Protein AF-0000000078822167 (afdb_homodimer)

Radius of gyration: 25.87 Å; Cα contacts (8 Å, |Δi|>4): 691; chains: 2; bounding box: 48×80×50 Å

Nearest PDB structures (foldseek):
  6vpu-assembly8_H  TM=9.269E-01  e=1.803E-19  Vibrio vulnificus CMCP6
  1sur-assembly1_A-2  TM=9.049E-01  e=1.658E-18  Escherichia coli
  6vpu-assembly3_C  TM=9.188E-01  e=1.724E-17  Vibrio vulnificus CMCP6
  6vpu-assembly12_D  TM=8.812E-01  e=6.841E-18  Vibrio vulnificus CMCP6
  2o8v-assembly1_A  TM=8.564E-01  e=9.309E-18  Escherichia coli

Structure (mmCIF, N/CA/C/O backbone):
data_AF-0000000078822167-model_v1
#
loop_
_entity.id
_entity.type
_entity.pdbx_description
1 polymer 'Phosphoadenylylsulfate reductase (Thioredoxin)'
#
loop_
_atom_site.group_PDB
_atom_site.id
_atom_site.type_symbol
_atom_site.label_atom_id
_atom_site.label_alt_id
_atom_site.label_comp_id
_atom_site.label_asym_id
_atom_site.label_entity_id
_atom_site.label_seq_id
_atom_site.pdbx_PDB_ins_code
_atom_site.Cartn_x
_atom_site.Cartn_y
_atom_site.Cartn_z
_atom_site.occupancy
_atom_site.B_iso_or_equiv
_atom_site.auth_seq_id
_atom_site.auth_comp_id
_atom_site.auth_asym_id
_atom_site.auth_atom_id
_atom_site.pdbx_PDB_model_num
ATOM 1 N N . MET A 1 1 ? -23.594 -19.75 -22.312 1 54.03 1 MET A N 1
ATOM 2 C CA . MET A 1 1 ? -23.391 -21.172 -22.609 1 54.03 1 MET A CA 1
ATOM 3 C C . MET A 1 1 ? -23.047 -21.953 -21.359 1 54.03 1 MET A C 1
ATOM 5 O O . MET A 1 1 ? -22.281 -21.484 -20.516 1 54.03 1 MET A O 1
ATOM 9 N N . GLN A 1 2 ? -23.891 -22.922 -20.938 1 78.25 2 GLN A N 1
ATOM 10 C CA . GLN A 1 2 ? -23.688 -23.734 -19.75 1 78.25 2 GLN A CA 1
ATOM 11 C C . GLN A 1 2 ? -22.469 -24.641 -19.891 1 78.25 2 GLN A C 1
ATOM 13 O O . GLN A 1 2 ? -22.359 -25.406 -20.844 1 78.25 2 GLN A O 1
ATOM 18 N N . LEU A 1 3 ? -21.359 -24.375 -19.203 1 87.75 3 LEU A N 1
ATOM 19 C CA . LEU A 1 3 ? -20.141 -25.172 -19.234 1 87.75 3 LEU A CA 1
ATOM 20 C C . LEU A 1 3 ? -20.375 -26.547 -18.594 1 87.75 3 LEU A C 1
ATOM 22 O O . LEU A 1 3 ? -20.969 -26.641 -17.516 1 87.75 3 LEU A O 1
ATOM 26 N N . ASP A 1 4 ? -20.125 -27.594 -19.328 1 94.5 4 ASP A N 1
ATOM 27 C CA . ASP A 1 4 ? -20.156 -28.953 -18.781 1 94.5 4 ASP A CA 1
ATOM 28 C C . ASP A 1 4 ? -18.875 -29.25 -18 1 94.5 4 ASP A C 1
ATOM 30 O O . ASP A 1 4 ? -17.938 -29.828 -18.547 1 94.5 4 ASP A O 1
ATOM 34 N N . LEU A 1 5 ? -18.875 -28.984 -16.781 1 94.75 5 LEU A N 1
ATOM 35 C CA . LEU A 1 5 ? -17.688 -29.062 -15.953 1 94.75 5 LEU A CA 1
ATOM 36 C C . LEU A 1 5 ? -17.234 -30.516 -15.781 1 94.75 5 LEU A C 1
ATOM 38 O O . LEU A 1 5 ? -16.031 -30.797 -15.711 1 94.75 5 LEU A O 1
ATOM 42 N N . ALA A 1 6 ? -18.234 -31.375 -15.641 1 94.38 6 ALA A N 1
ATOM 43 C CA . ALA A 1 6 ? -17.891 -32.781 -15.508 1 94.38 6 ALA A CA 1
ATOM 44 C C . ALA A 1 6 ? -17.062 -33.281 -16.688 1 94.38 6 ALA A C 1
ATOM 46 O O . ALA A 1 6 ? -16.062 -33.969 -16.516 1 94.38 6 ALA A O 1
ATOM 47 N N . ASN A 1 7 ? -17.453 -32.906 -17.797 1 95.69 7 ASN A N 1
ATOM 48 C CA . ASN A 1 7 ? -16.75 -33.312 -19 1 95.69 7 ASN A CA 1
ATOM 49 C C . ASN A 1 7 ? -15.383 -32.656 -19.094 1 95.69 7 ASN A C 1
ATOM 51 O O . ASN A 1 7 ? -14.398 -33.281 -19.5 1 95.69 7 ASN A O 1
ATOM 55 N N . ILE A 1 8 ? -15.32 -31.406 -18.812 1 96.44 8 ILE A N 1
ATOM 56 C CA . ILE A 1 8 ? -14.078 -30.641 -18.859 1 96.44 8 ILE A CA 1
ATOM 57 C C . ILE A 1 8 ? -13.062 -31.25 -17.906 1 96.44 8 ILE A C 1
ATOM 59 O O . ILE A 1 8 ? -11.914 -31.5 -18.297 1 96.44 8 ILE A O 1
ATOM 63 N N . ASN A 1 9 ? -13.484 -31.531 -16.688 1 97.06 9 ASN A N 1
ATOM 64 C CA . ASN A 1 9 ? -12.594 -32.125 -15.695 1 97.06 9 ASN A CA 1
ATOM 65 C C . ASN A 1 9 ? -12.18 -33.531 -16.062 1 97.06 9 ASN A C 1
ATOM 67 O O . ASN A 1 9 ? -11.039 -33.938 -15.812 1 97.06 9 ASN A O 1
ATOM 71 N N . ALA A 1 10 ? -13.078 -34.281 -16.656 1 95.62 10 ALA A N 1
ATOM 72 C CA . ALA A 1 10 ? -12.758 -35.656 -17.078 1 95.62 10 ALA A CA 1
ATOM 73 C C . ALA A 1 10 ? -11.758 -35.656 -18.234 1 95.62 10 ALA A C 1
ATOM 75 O O . ALA A 1 10 ? -10.828 -36.469 -18.266 1 95.62 10 ALA A O 1
ATOM 76 N N . GLU A 1 11 ? -11.945 -34.75 -19.109 1 94.69 11 GLU A N 1
ATOM 77 C CA . GLU A 1 11 ? -11.141 -34.75 -20.328 1 94.69 11 GLU A CA 1
ATOM 78 C C . GLU A 1 11 ? -9.773 -34.094 -20.078 1 94.69 11 GLU A C 1
ATOM 80 O O . GLU A 1 11 ? -8.758 -34.625 -20.547 1 94.69 11 GLU A O 1
ATOM 85 N N . TRP A 1 12 ? -9.742 -32.969 -19.359 1 94.88 12 TRP A N 1
ATOM 86 C CA . TRP A 1 12 ? -8.508 -32.188 -19.328 1 94.88 12 TRP A CA 1
ATOM 87 C C . TRP A 1 12 ? -8.023 -32 -17.891 1 94.88 12 TRP A C 1
ATOM 89 O O . TRP A 1 12 ? -7.035 -31.297 -17.656 1 94.88 12 TRP A O 1
ATOM 99 N N . GLY A 1 13 ? -8.648 -32.562 -16.938 1 94.19 13 GLY A N 1
ATOM 100 C CA . GLY A 1 13 ? -8.352 -32.344 -15.531 1 94.19 13 GLY A CA 1
ATOM 101 C C . GLY A 1 13 ? -6.926 -32.688 -15.164 1 94.19 13 GLY A C 1
ATOM 102 O O . GLY A 1 13 ? -6.398 -32.219 -14.156 1 94.19 13 GLY A O 1
ATOM 103 N N . HIS A 1 14 ? -6.332 -33.531 -16 1 95.25 14 HIS A N 1
ATOM 104 C CA . HIS A 1 14 ? -4.973 -34 -15.711 1 95.25 14 HIS A CA 1
ATOM 105 C C . HIS A 1 14 ? -3.986 -33.469 -16.75 1 95.25 14 HIS A C 1
ATOM 107 O O . HIS A 1 14 ? -2.82 -33.844 -16.766 1 95.25 14 HIS A O 1
ATOM 113 N N . ASP A 1 15 ? -4.457 -32.594 -17.594 1 97.38 15 ASP A N 1
ATOM 114 C CA . ASP A 1 15 ? -3.635 -31.922 -18.609 1 97.38 15 ASP A CA 1
ATOM 115 C C . ASP A 1 15 ? -3.574 -30.422 -18.375 1 97.38 15 ASP A C 1
ATOM 117 O O . ASP A 1 15 ? -4.398 -29.672 -18.891 1 97.38 15 ASP A O 1
ATOM 121 N N . ALA A 1 16 ? -2.568 -30.047 -17.625 1 98.19 16 ALA A N 1
ATOM 122 C CA . ALA A 1 16 ? -2.459 -28.672 -17.172 1 98.19 16 ALA A CA 1
ATOM 123 C C . ALA A 1 16 ? -2.459 -27.688 -18.344 1 98.19 16 ALA A C 1
ATOM 125 O O . ALA A 1 16 ? -3.195 -26.703 -18.344 1 98.19 16 ALA A O 1
ATOM 126 N N . GLN A 1 17 ? -1.666 -27.969 -19.344 1 97.56 17 GLN A N 1
ATOM 127 C CA . GLN A 1 17 ? -1.541 -27.078 -20.5 1 97.56 17 GLN A CA 1
ATOM 128 C C . GLN A 1 17 ? -2.873 -26.922 -21.234 1 97.56 17 GLN A C 1
ATOM 130 O O . GLN A 1 17 ? -3.268 -25.812 -21.594 1 97.56 17 GLN A O 1
ATOM 135 N N . LYS A 1 18 ? -3.559 -28 -21.453 1 97.88 18 LYS A N 1
ATOM 136 C CA . LYS A 1 18 ? -4.836 -27.953 -22.156 1 97.88 18 LYS A CA 1
ATOM 137 C C . LYS A 1 18 ? -5.891 -27.219 -21.344 1 97.88 18 LYS A C 1
ATOM 139 O O . LYS A 1 18 ? -6.742 -26.531 -21.906 1 97.88 18 LYS A O 1
ATOM 144 N N . LEU A 1 19 ? -5.844 -27.406 -20.047 1 98.06 19 LEU A N 1
ATOM 145 C CA . LEU A 1 19 ? -6.785 -26.688 -19.188 1 98.06 19 LEU A CA 1
ATOM 146 C C . LEU A 1 19 ? -6.574 -25.188 -19.297 1 98.06 19 LEU A C 1
ATOM 148 O O . LEU A 1 19 ? -7.539 -24.422 -19.375 1 98.06 19 LEU A O 1
ATOM 152 N N . VAL A 1 20 ? -5.328 -24.734 -19.281 1 98.81 20 VAL A N 1
ATOM 153 C CA . VAL A 1 20 ? -5.008 -23.312 -19.391 1 98.81 20 VAL A CA 1
ATOM 154 C C . VAL A 1 20 ? -5.484 -22.781 -20.734 1 98.81 20 VAL A C 1
ATOM 156 O O . VAL A 1 20 ? -6.141 -21.734 -20.797 1 98.81 20 VAL A O 1
ATOM 159 N N . GLU A 1 21 ? -5.219 -23.516 -21.797 1 98.62 21 GLU A N 1
ATOM 160 C CA . GLU A 1 21 ? -5.637 -23.125 -23.141 1 98.62 21 GLU A CA 1
ATOM 161 C C . GLU A 1 21 ? -7.156 -23.047 -23.25 1 98.62 21 GLU A C 1
ATOM 163 O O . GLU A 1 21 ? -7.699 -22.109 -23.844 1 98.62 21 GLU A O 1
ATOM 168 N N . TRP A 1 22 ? -7.777 -24.016 -22.734 1 98.12 22 TRP A N 1
ATOM 169 C CA . TRP A 1 22 ? -9.234 -24.047 -22.75 1 98.12 22 TRP A CA 1
ATOM 170 C C . TRP A 1 22 ? -9.812 -22.812 -22.047 1 98.12 22 TRP A C 1
ATOM 172 O O . TRP A 1 22 ? -10.641 -22.109 -22.609 1 98.12 22 TRP A O 1
ATOM 182 N N . ALA A 1 23 ? -9.375 -22.594 -20.812 1 98.5 23 ALA A N 1
ATOM 183 C CA . ALA A 1 23 ? -9.938 -21.516 -20.016 1 98.5 23 ALA A CA 1
ATOM 184 C C . ALA A 1 23 ? -9.727 -20.172 -20.688 1 98.5 23 ALA A C 1
ATOM 186 O O . ALA A 1 23 ? -10.656 -19.359 -20.781 1 98.5 23 ALA A O 1
ATOM 187 N N . LEU A 1 24 ? -8.523 -19.953 -21.172 1 98.62 24 LEU A N 1
ATOM 188 C CA . LEU A 1 24 ? -8.234 -18.672 -21.797 1 98.62 24 LEU A CA 1
ATOM 189 C C . LEU A 1 24 ? -8.922 -18.562 -23.156 1 98.62 24 LEU A C 1
ATOM 191 O O . LEU A 1 24 ? -9.18 -17.469 -23.656 1 98.62 24 LEU A O 1
ATOM 195 N N . GLY A 1 25 ? -9.25 -19.688 -23.766 1 97.94 25 GLY A N 1
ATOM 196 C CA . GLY A 1 25 ? -9.984 -19.719 -25.031 1 97.94 25 GLY A CA 1
ATOM 197 C C . GLY A 1 25 ? -11.422 -19.266 -24.891 1 97.94 25 GLY A C 1
ATOM 198 O O . GLY A 1 25 ? -12.07 -18.953 -25.891 1 97.94 25 GLY A O 1
ATOM 199 N N . LEU A 1 26 ? -11.883 -19.219 -23.656 1 97.38 26 LEU A N 1
ATOM 200 C CA . LEU A 1 26 ? -13.234 -18.734 -23.406 1 97.38 26 LEU A CA 1
ATOM 201 C C . LEU A 1 26 ? -13.312 -17.234 -23.656 1 97.38 26 LEU A C 1
ATOM 203 O O . LEU A 1 26 ? -14.414 -16.672 -23.734 1 97.38 26 LEU A O 1
ATOM 207 N N . ASN A 1 27 ? -12.195 -16.562 -23.781 1 97.56 27 ASN A N 1
ATOM 208 C CA . ASN A 1 27 ? -12.086 -15.141 -24.078 1 97.56 27 ASN A CA 1
ATOM 209 C C . ASN A 1 27 ? -12.844 -14.305 -23.031 1 97.56 27 ASN A C 1
ATOM 211 O O . ASN A 1 27 ? -13.586 -13.391 -23.391 1 97.56 27 ASN A O 1
ATOM 215 N N . LYS A 1 28 ? -12.719 -14.711 -21.75 1 98 28 LYS A N 1
ATOM 216 C CA . LYS A 1 28 ? -13.25 -13.984 -20.594 1 98 28 LYS A CA 1
ATOM 217 C 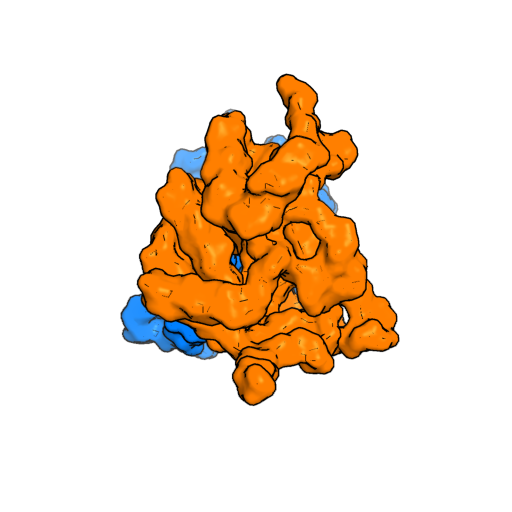C . LYS A 1 28 ? -12.133 -13.328 -19.797 1 98 28 LYS A C 1
ATOM 219 O O . LYS A 1 28 ? -10.961 -13.688 -19.938 1 98 28 LYS A O 1
ATOM 224 N N . LYS A 1 29 ? -12.508 -12.305 -19.016 1 98.44 29 LYS A N 1
ATOM 225 C CA . LYS A 1 29 ? -11.523 -11.633 -18.172 1 98.44 29 LYS A CA 1
ATOM 226 C C . LYS A 1 29 ? -10.891 -12.602 -17.172 1 98.44 29 LYS A C 1
ATOM 228 O O . LYS A 1 29 ? -11.57 -13.109 -16.281 1 98.44 29 LYS A O 1
ATOM 233 N N . ALA A 1 30 ? -9.594 -12.812 -17.281 1 98.81 30 ALA A N 1
ATOM 234 C CA . ALA A 1 30 ? -8.898 -13.797 -16.453 1 98.81 30 ALA A CA 1
ATOM 235 C C . ALA A 1 30 ? -7.855 -13.133 -15.562 1 98.81 30 ALA A C 1
ATOM 237 O O . ALA A 1 30 ? -7.285 -12.102 -15.93 1 98.81 30 ALA A O 1
ATOM 238 N N . ILE A 1 31 ? -7.676 -13.727 -14.391 1 98.88 31 ILE A N 1
ATOM 239 C CA . ILE A 1 31 ? -6.535 -13.383 -13.555 1 98.88 31 ILE A CA 1
ATOM 240 C C . ILE A 1 31 ? -5.836 -14.648 -13.078 1 98.88 31 ILE A C 1
ATOM 242 O O . ILE A 1 31 ? -6.418 -15.734 -13.109 1 98.88 31 ILE A O 1
ATOM 246 N N . VAL A 1 32 ? -4.629 -14.523 -12.719 1 98.88 32 VAL A N 1
ATOM 247 C CA . VAL A 1 32 ? -3.91 -15.539 -11.953 1 98.88 32 VAL A CA 1
ATOM 248 C C . VAL A 1 32 ? -3.375 -14.93 -10.656 1 98.88 32 VAL A C 1
ATOM 250 O O . VAL A 1 32 ? -2.83 -13.828 -10.664 1 98.88 32 VAL A O 1
ATOM 253 N N . THR A 1 33 ? -3.664 -15.594 -9.523 1 98.56 33 THR A N 1
ATOM 254 C CA . THR A 1 33 ? -3.096 -15.133 -8.258 1 98.56 33 THR A CA 1
ATOM 255 C C . THR A 1 33 ? -1.83 -15.914 -7.918 1 98.56 33 THR A C 1
ATOM 257 O O . THR A 1 33 ? -1.684 -17.078 -8.312 1 98.56 33 THR A O 1
ATOM 260 N N . THR A 1 34 ? -0.959 -15.25 -7.207 1 98.25 34 THR A N 1
ATOM 261 C CA . THR A 1 34 ? 0.268 -15.891 -6.746 1 98.25 34 THR A CA 1
ATOM 262 C C . THR A 1 34 ? 0.69 -15.336 -5.387 1 98.25 34 THR A C 1
ATOM 264 O O . THR A 1 34 ? 0.406 -14.18 -5.07 1 98.25 34 THR A O 1
ATOM 267 N N . ASN A 1 35 ? 1.34 -16.219 -4.621 1 97.06 35 ASN A N 1
ATOM 268 C CA . ASN A 1 35 ? 2.014 -15.805 -3.398 1 97.06 35 ASN A CA 1
ATOM 269 C C . ASN A 1 35 ? 3.525 -15.992 -3.496 1 97.06 35 ASN A C 1
ATOM 271 O O . ASN A 1 35 ? 4.246 -15.797 -2.516 1 97.06 35 ASN A O 1
ATOM 275 N N . PHE A 1 36 ? 3.967 -16.438 -4.66 1 98.06 36 PHE A N 1
ATOM 276 C CA . PHE A 1 36 ? 5.371 -16.641 -5 1 98.06 36 PHE A CA 1
ATOM 277 C C . PHE A 1 36 ? 6.012 -17.656 -4.059 1 98.06 36 PHE A C 1
ATOM 279 O O . PHE A 1 36 ? 7.199 -17.547 -3.742 1 98.06 36 PHE A O 1
ATOM 286 N N . ARG A 1 37 ? 5.223 -18.562 -3.523 1 96 37 ARG A N 1
ATOM 287 C CA . ARG A 1 37 ? 5.746 -19.719 -2.799 1 96 37 ARG A CA 1
ATOM 288 C C . ARG A 1 37 ? 6.41 -20.703 -3.75 1 96 37 ARG A C 1
ATOM 290 O O . ARG A 1 37 ? 6.41 -20.5 -4.965 1 96 37 ARG A O 1
ATOM 297 N N . PRO A 1 38 ? 6.984 -21.797 -3.199 1 95.5 38 PRO A N 1
ATOM 298 C CA . PRO A 1 38 ? 7.645 -22.766 -4.074 1 95.5 38 PRO A CA 1
ATOM 299 C C . PRO A 1 38 ? 6.758 -23.219 -5.23 1 95.5 38 PRO A C 1
ATOM 301 O O . PRO A 1 38 ? 5.578 -23.516 -5.027 1 95.5 38 PRO A O 1
ATOM 304 N N . PHE A 1 39 ? 7.273 -23.156 -6.453 1 97.31 39 PHE A N 1
ATOM 305 C CA . PHE A 1 39 ? 6.73 -23.734 -7.68 1 97.31 39 PHE A CA 1
ATOM 306 C C . PHE A 1 39 ? 5.711 -22.797 -8.312 1 97.31 39 PHE A C 1
ATOM 308 O O . PHE A 1 39 ? 5.156 -23.094 -9.367 1 97.31 39 PHE A O 1
ATOM 315 N N . GLU A 1 40 ? 5.578 -21.641 -7.793 1 98 40 GLU A N 1
ATOM 316 C CA . GLU A 1 40 ? 4.594 -20.703 -8.328 1 98 40 GLU A CA 1
ATOM 317 C C . GLU A 1 40 ? 4.984 -20.234 -9.727 1 98 40 GLU A C 1
ATOM 319 O O . GLU A 1 40 ? 4.129 -19.812 -10.508 1 98 40 GLU A O 1
ATOM 324 N N . ALA A 1 41 ? 6.254 -20.328 -10.07 1 98.75 41 ALA A N 1
ATOM 325 C CA . ALA A 1 41 ? 6.695 -19.906 -11.398 1 98.75 41 ALA A CA 1
ATOM 326 C C . ALA A 1 41 ? 6.062 -20.766 -12.484 1 98.75 41 ALA A C 1
ATOM 328 O O . ALA A 1 41 ? 5.91 -20.328 -13.625 1 98.75 41 ALA A O 1
ATOM 329 N N . 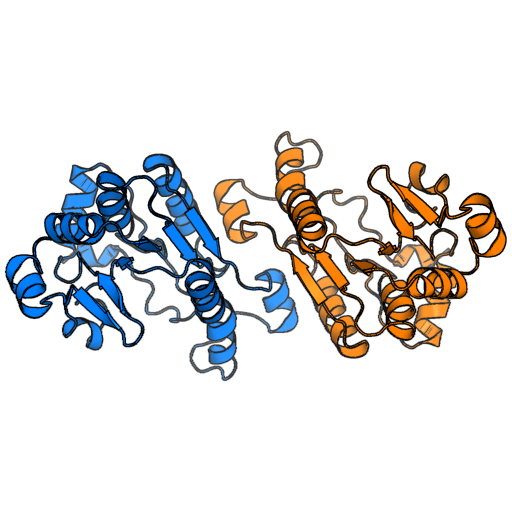VAL A 1 42 ? 5.648 -21.969 -12.117 1 98.75 42 VAL A N 1
ATOM 330 C CA . VAL A 1 42 ? 5.098 -22.906 -13.094 1 98.75 42 VAL A CA 1
ATOM 331 C C . VAL A 1 42 ? 3.795 -22.359 -13.664 1 98.75 42 VAL A C 1
ATOM 333 O O . VAL A 1 42 ? 3.668 -22.188 -14.875 1 98.75 42 VAL A O 1
ATOM 336 N N . ILE A 1 43 ? 2.875 -22.016 -12.812 1 98.81 43 ILE A N 1
ATOM 337 C CA . ILE A 1 43 ? 1.574 -21.578 -13.297 1 98.81 43 ILE A CA 1
ATOM 338 C C . ILE A 1 43 ? 1.722 -20.219 -13.984 1 98.81 43 ILE A C 1
ATOM 340 O O . ILE A 1 43 ? 1.042 -19.938 -14.977 1 98.81 43 ILE A O 1
ATOM 344 N N . LEU A 1 44 ? 2.559 -19.406 -13.453 1 98.88 44 LEU A N 1
ATOM 345 C CA . LEU A 1 44 ? 2.766 -18.094 -14.07 1 98.88 44 LEU A CA 1
ATOM 346 C C . LEU A 1 44 ? 3.293 -18.234 -15.492 1 98.88 44 LEU A C 1
ATOM 348 O O . LEU A 1 44 ? 2.818 -17.562 -16.406 1 98.88 44 LEU A O 1
ATOM 352 N N . HIS A 1 45 ? 4.23 -19.109 -15.672 1 98.94 45 HIS A N 1
ATOM 353 C CA . HIS A 1 45 ? 4.781 -19.375 -17 1 98.94 45 HIS A CA 1
ATOM 354 C C . HIS A 1 45 ? 3.727 -19.953 -17.922 1 98.94 45 HIS A C 1
ATOM 356 O O . HIS A 1 45 ? 3.559 -19.5 -19.062 1 98.94 45 HIS A O 1
ATOM 362 N N . MET A 1 46 ? 2.98 -20.938 -17.469 1 98.69 46 MET A N 1
ATOM 363 C CA . MET A 1 46 ? 1.987 -21.609 -18.297 1 98.69 46 MET A CA 1
ATOM 364 C C . MET A 1 46 ? 0.933 -20.625 -18.797 1 98.69 46 MET A C 1
ATOM 366 O O . MET A 1 46 ? 0.617 -20.609 -20 1 98.69 46 MET A O 1
ATOM 370 N N . VAL A 1 47 ? 0.427 -19.812 -17.891 1 98.88 47 VAL A N 1
ATOM 371 C CA . VAL A 1 47 ? -0.646 -18.875 -18.234 1 98.88 47 VAL A CA 1
ATOM 372 C C . VAL A 1 47 ? -0.122 -17.797 -19.172 1 98.88 47 VAL A C 1
ATOM 374 O O . VAL A 1 47 ? -0.766 -17.484 -20.172 1 98.88 47 VAL A O 1
ATOM 377 N N . THR A 1 48 ? 1.091 -17.281 -18.922 1 98.56 48 THR A N 1
ATOM 378 C CA . THR A 1 48 ? 1.6 -16.156 -19.688 1 98.56 48 THR A CA 1
ATOM 379 C C . THR A 1 48 ? 2.084 -16.625 -21.062 1 98.56 48 THR A C 1
ATOM 381 O O . THR A 1 48 ? 2.209 -15.812 -21.984 1 98.56 48 THR A O 1
ATOM 384 N N . GLN A 1 49 ? 2.387 -17.922 -21.266 1 98.25 49 GLN A N 1
ATOM 385 C CA . GLN A 1 49 ? 2.705 -18.453 -22.578 1 98.25 49 GLN A CA 1
ATOM 386 C C . GLN A 1 49 ? 1.494 -18.391 -23.5 1 98.25 49 GLN A C 1
ATOM 388 O O . GLN A 1 49 ? 1.638 -18.203 -24.719 1 98.25 49 GLN A O 1
ATOM 393 N N . VAL A 1 50 ? 0.339 -18.516 -22.875 1 98.56 50 VAL A N 1
ATOM 394 C CA . VAL A 1 50 ? -0.89 -18.516 -23.672 1 98.56 50 VAL A CA 1
ATOM 395 C C . VAL A 1 50 ? -1.414 -17.094 -23.828 1 98.56 50 VAL A C 1
ATOM 397 O O . VAL A 1 50 ? -1.788 -16.672 -24.922 1 98.56 50 VAL A O 1
ATOM 400 N N . GLN A 1 51 ? -1.407 -16.359 -22.766 1 98.69 51 GLN A N 1
ATOM 401 C CA . GLN A 1 51 ? -1.868 -14.984 -22.766 1 98.69 51 GLN A CA 1
ATOM 402 C C . GLN A 1 51 ? -0.937 -14.094 -21.938 1 98.69 51 GLN A C 1
ATOM 404 O O . GLN A 1 51 ? -1.157 -13.898 -20.734 1 98.69 51 GLN A O 1
ATOM 409 N N . PRO A 1 52 ? -0.032 -13.477 -22.578 1 98.44 52 PRO A N 1
ATOM 410 C CA . PRO A 1 52 ? 1.068 -12.781 -21.891 1 98.44 52 PRO A CA 1
ATOM 411 C C . PRO A 1 52 ? 0.591 -11.625 -21.031 1 98.44 52 PRO A C 1
ATOM 413 O O . PRO A 1 52 ? 1.242 -11.289 -20.031 1 98.44 52 PRO A O 1
ATOM 416 N N . ASP A 1 53 ? -0.545 -11.07 -21.359 1 98.38 53 ASP A N 1
ATOM 417 C CA . ASP A 1 53 ? -0.957 -9.859 -20.656 1 98.38 53 ASP A CA 1
ATOM 418 C C . ASP A 1 53 ? -1.942 -10.172 -19.531 1 98.38 53 ASP A C 1
ATOM 420 O O . ASP A 1 53 ? -2.543 -9.266 -18.953 1 98.38 53 ASP A O 1
ATOM 424 N N . THR A 1 54 ? -2.105 -11.469 -19.188 1 98.81 54 THR A N 1
ATOM 425 C CA . THR A 1 54 ? -2.98 -11.836 -18.078 1 98.81 54 THR A CA 1
ATOM 426 C C . THR A 1 54 ? -2.553 -11.117 -16.797 1 98.81 54 THR A C 1
ATOM 428 O O . THR A 1 54 ? -1.377 -11.148 -16.422 1 98.81 54 THR A O 1
ATOM 431 N N . PRO A 1 55 ? -3.504 -10.43 -16.141 1 98.88 55 PRO A N 1
ATOM 432 C CA . PRO A 1 55 ? -3.152 -9.82 -14.852 1 98.88 55 PRO A CA 1
ATOM 433 C C . PRO A 1 55 ? -2.713 -10.844 -13.812 1 98.88 55 PRO A C 1
ATOM 435 O O . PRO A 1 55 ? -3.393 -11.859 -13.609 1 98.88 55 PRO A O 1
ATOM 438 N N . VAL A 1 56 ? -1.578 -10.594 -13.281 1 98.94 56 VAL A N 1
ATOM 439 C CA . VAL A 1 56 ? -1.053 -11.375 -12.164 1 98.94 56 VAL A CA 1
ATOM 440 C C . VAL A 1 56 ? -1.264 -10.609 -10.859 1 98.94 56 VAL A C 1
ATOM 442 O O . VAL A 1 56 ? -0.771 -9.484 -10.703 1 98.94 56 VAL A O 1
ATOM 445 N N . ILE A 1 57 ? -1.984 -11.219 -9.93 1 98.81 57 ILE A N 1
ATOM 446 C CA . ILE A 1 57 ? -2.369 -10.547 -8.695 1 98.81 57 ILE A CA 1
ATOM 447 C C . ILE A 1 57 ? -1.582 -11.133 -7.523 1 98.81 57 ILE A C 1
ATOM 449 O O . ILE A 1 57 ? -1.62 -12.344 -7.285 1 98.81 57 ILE A O 1
ATOM 453 N N . TRP A 1 58 ? -0.862 -10.266 -6.836 1 98.75 58 TRP A N 1
ATOM 454 C CA . TRP A 1 58 ? -0.081 -10.656 -5.672 1 98.75 58 TRP A CA 1
ATOM 455 C C . TRP A 1 58 ? -0.499 -9.859 -4.438 1 98.75 58 TRP A C 1
ATOM 457 O O . TRP A 1 58 ? -0.483 -8.633 -4.453 1 98.75 58 TRP A O 1
ATOM 467 N N . MET A 1 59 ? -0.957 -10.586 -3.441 1 97.38 59 MET A N 1
ATOM 468 C CA . MET A 1 59 ? -1.146 -9.945 -2.143 1 97.38 59 MET A CA 1
ATOM 469 C C . MET A 1 59 ? 0.145 -9.977 -1.33 1 97.38 59 MET A C 1
ATOM 471 O O . MET A 1 59 ? 0.517 -11.016 -0.783 1 97.38 59 MET A O 1
ATOM 475 N N . ASP A 1 60 ? 0.803 -8.922 -1.268 1 98.25 60 ASP A N 1
ATOM 476 C CA . ASP A 1 60 ? 2.01 -8.805 -0.454 1 98.25 60 ASP A CA 1
ATOM 477 C C . ASP A 1 60 ? 1.675 -8.352 0.963 1 98.25 60 ASP A C 1
ATOM 479 O O . ASP A 1 60 ? 1.391 -7.168 1.188 1 98.25 60 ASP A O 1
ATOM 483 N N . SER A 1 61 ? 1.855 -9.258 1.896 1 97.81 61 SER A N 1
ATOM 484 C CA . SER A 1 61 ? 1.53 -8.977 3.291 1 97.81 61 SER A CA 1
ATOM 485 C C . SER A 1 61 ? 2.49 -7.957 3.891 1 97.81 61 SER A C 1
ATOM 487 O O . SER A 1 61 ? 2.213 -7.379 4.945 1 97.81 61 SER A O 1
ATOM 489 N N . GLY A 1 62 ? 3.611 -7.766 3.271 1 97.94 62 GLY A N 1
ATOM 490 C CA . GLY A 1 62 ? 4.68 -6.969 3.852 1 97.94 62 GLY A CA 1
ATOM 491 C C . GLY A 1 62 ? 5.617 -7.773 4.73 1 97.94 62 GLY A C 1
ATOM 492 O O . GLY A 1 62 ? 6.609 -7.246 5.234 1 97.94 62 GLY A O 1
ATOM 493 N N . TYR A 1 63 ? 5.398 -9.109 4.836 1 97.38 63 TYR A N 1
ATOM 494 C CA . TYR A 1 63 ? 6.148 -9.938 5.773 1 97.38 63 TYR A CA 1
ATOM 495 C C . TYR A 1 63 ? 6.914 -11.031 5.039 1 97.38 63 TYR A C 1
ATOM 497 O O . TYR A 1 63 ? 7.496 -11.922 5.668 1 97.38 63 TYR A O 1
ATOM 505 N N . ASN A 1 64 ? 6.941 -11.031 3.721 1 97.5 64 ASN A N 1
ATOM 506 C CA . ASN A 1 64 ? 7.648 -12.07 2.977 1 97.5 64 ASN A CA 1
ATOM 507 C C . ASN A 1 64 ? 9.148 -12.039 3.26 1 97.5 64 ASN A C 1
ATOM 509 O O . ASN A 1 64 ? 9.68 -11.016 3.699 1 97.5 64 ASN A O 1
ATOM 513 N N . THR A 1 65 ? 9.812 -13.148 3.023 1 97.5 65 THR A N 1
ATOM 514 C CA . THR A 1 65 ? 11.266 -13.211 3.162 1 97.5 65 THR A CA 1
ATOM 515 C C . THR A 1 65 ? 11.945 -12.406 2.059 1 97.5 65 THR A C 1
ATOM 517 O O . THR A 1 65 ? 11.359 -12.172 1 1 97.5 65 THR A O 1
ATOM 520 N N . GLU A 1 66 ? 13.133 -12.055 2.34 1 97.88 66 GLU A N 1
ATOM 521 C CA . GLU A 1 66 ? 13.914 -11.391 1.299 1 97.88 66 GLU A CA 1
ATOM 522 C C . GLU A 1 66 ? 14.023 -12.266 0.051 1 97.88 66 GLU A C 1
ATOM 524 O O . GLU A 1 66 ? 13.938 -11.766 -1.072 1 97.88 66 GLU A O 1
ATOM 529 N N . ALA A 1 67 ? 14.203 -13.516 0.268 1 98 67 ALA A N 1
ATOM 530 C CA . ALA A 1 67 ? 14.312 -14.453 -0.842 1 98 67 ALA A CA 1
ATOM 531 C C . ALA A 1 67 ? 13.039 -14.453 -1.689 1 98 67 ALA A C 1
ATOM 533 O O . ALA A 1 67 ? 13.109 -14.461 -2.92 1 98 67 ALA A O 1
ATOM 534 N N . THR A 1 68 ? 11.891 -14.406 -1.041 1 98.31 68 THR A N 1
ATOM 535 C CA . THR A 1 68 ? 10.625 -14.383 -1.759 1 98.31 68 THR A CA 1
ATOM 536 C C . THR A 1 68 ? 10.5 -13.102 -2.586 1 98.31 68 THR A C 1
ATOM 538 O O . THR A 1 68 ? 10.062 -13.141 -3.738 1 98.31 68 THR A O 1
ATOM 541 N N . TYR A 1 69 ? 10.883 -12.016 -2.004 1 98.69 69 TYR A N 1
ATOM 542 C CA . TYR A 1 69 ? 10.805 -10.742 -2.723 1 98.69 69 TYR A CA 1
ATOM 543 C C . TYR A 1 69 ? 11.719 -10.75 -3.941 1 98.69 69 TYR A C 1
ATOM 545 O O . TYR A 1 69 ? 11.32 -10.32 -5.027 1 98.69 69 TYR A O 1
ATOM 553 N N . ARG A 1 70 ? 12.93 -11.227 -3.777 1 98.56 70 ARG A N 1
ATOM 554 C CA . ARG A 1 70 ? 13.859 -11.289 -4.895 1 98.56 70 ARG A CA 1
ATOM 555 C C . ARG A 1 70 ? 13.359 -12.258 -5.969 1 98.56 70 ARG A C 1
ATOM 557 O O . ARG A 1 70 ? 13.484 -11.984 -7.164 1 98.56 70 ARG A O 1
ATOM 564 N N . PHE A 1 71 ? 12.836 -13.359 -5.52 1 98.69 71 PHE A N 1
ATOM 565 C CA . PHE A 1 71 ? 12.25 -14.32 -6.438 1 98.69 71 PHE A CA 1
ATOM 566 C C . PHE A 1 71 ? 11.117 -13.688 -7.238 1 98.69 71 PHE A C 1
ATOM 568 O O . PHE A 1 71 ? 11.047 -13.844 -8.461 1 98.69 71 PHE A O 1
ATOM 575 N N . ALA A 1 72 ? 10.203 -12.992 -6.527 1 98.75 72 ALA A N 1
ATOM 576 C CA . ALA A 1 72 ? 9.094 -12.312 -7.188 1 98.75 72 ALA A CA 1
ATOM 577 C C . ALA A 1 72 ? 9.594 -11.352 -8.258 1 98.75 72 ALA A C 1
ATOM 579 O O . ALA A 1 72 ? 9.07 -11.328 -9.375 1 98.75 72 ALA A O 1
ATOM 580 N N . ASP A 1 73 ? 10.609 -10.594 -7.961 1 98.44 73 ASP A N 1
ATOM 581 C CA . ASP A 1 73 ? 11.188 -9.648 -8.914 1 98.44 73 ASP A CA 1
ATOM 582 C C . ASP A 1 73 ? 11.812 -10.375 -10.102 1 98.44 73 ASP A C 1
ATOM 584 O O . ASP A 1 73 ? 11.617 -9.984 -11.25 1 98.44 73 ASP A O 1
ATOM 588 N N . GLU A 1 74 ? 12.547 -11.422 -9.805 1 98.38 74 GLU A N 1
ATOM 589 C CA . GLU A 1 74 ? 13.227 -12.188 -10.836 1 98.38 74 GLU A CA 1
ATOM 590 C C . GLU A 1 74 ? 12.227 -12.805 -11.812 1 98.38 74 GLU A C 1
ATOM 592 O O . GLU A 1 74 ? 12.367 -12.664 -13.031 1 98.38 74 GLU A O 1
ATOM 597 N N . VAL A 1 75 ? 11.25 -13.461 -11.273 1 98.75 75 VAL A N 1
ATOM 598 C CA . VAL A 1 75 ? 10.266 -14.125 -12.117 1 98.75 75 VAL A CA 1
ATOM 599 C C . VAL A 1 75 ? 9.477 -13.086 -12.914 1 98.75 75 VAL A C 1
ATOM 601 O O . VAL A 1 75 ? 9.164 -13.305 -14.086 1 98.75 75 VAL A O 1
ATOM 604 N N . THR A 1 76 ? 9.133 -11.977 -12.281 1 98.75 76 THR A N 1
ATOM 605 C CA . THR A 1 76 ? 8.391 -10.914 -12.953 1 98.75 76 THR A CA 1
ATOM 606 C C . THR A 1 76 ? 9.18 -10.391 -14.156 1 98.75 76 THR A C 1
ATOM 608 O O . THR A 1 76 ? 8.617 -10.188 -15.234 1 98.75 76 THR A O 1
ATOM 611 N N . ARG A 1 77 ? 10.43 -10.195 -13.977 1 98.31 77 ARG A N 1
ATOM 612 C CA . ARG A 1 77 ? 11.281 -9.719 -15.062 1 98.31 77 ARG A CA 1
ATOM 613 C C . ARG A 1 77 ? 11.398 -10.773 -16.156 1 98.31 77 ARG A C 1
ATOM 615 O O . ARG A 1 77 ? 11.258 -10.453 -17.344 1 98.31 77 ARG A O 1
ATOM 622 N N . GLN A 1 78 ? 11.648 -11.977 -15.773 1 98.56 78 GLN A N 1
ATOM 623 C CA . GLN A 1 78 ? 11.867 -13.062 -16.719 1 98.56 78 GLN A CA 1
ATOM 624 C C . GLN A 1 78 ? 10.641 -13.289 -17.594 1 98.56 78 GLN A C 1
ATOM 626 O O . GLN A 1 78 ? 10.766 -13.547 -18.797 1 98.56 78 GLN A O 1
ATOM 631 N N . LEU A 1 79 ? 9.461 -13.172 -17.016 1 98.75 79 LEU A N 1
ATOM 632 C CA . LEU A 1 79 ? 8.234 -13.516 -17.734 1 98.75 79 LEU A CA 1
ATOM 633 C C . LEU A 1 79 ? 7.488 -12.266 -18.172 1 98.75 79 LEU A C 1
ATOM 635 O O . LEU A 1 79 ? 6.418 -12.352 -18.781 1 98.75 79 LEU A O 1
ATOM 639 N N . ASN A 1 80 ? 8.062 -11.109 -17.844 1 98.56 80 ASN A N 1
ATOM 640 C CA . ASN A 1 80 ? 7.406 -9.836 -18.125 1 98.56 80 ASN A CA 1
ATOM 641 C C . ASN A 1 80 ? 5.961 -9.828 -17.641 1 98.56 80 ASN A C 1
ATOM 643 O O . ASN A 1 80 ? 5.043 -9.516 -18.391 1 98.56 80 ASN A O 1
ATOM 647 N N . LEU A 1 81 ? 5.805 -10.094 -16.359 1 98.88 81 LEU A N 1
ATOM 648 C CA . LEU A 1 81 ? 4.473 -10.273 -15.797 1 98.88 81 LEU A CA 1
ATOM 649 C C . LEU A 1 81 ? 3.73 -8.945 -15.727 1 98.88 81 LEU A C 1
ATOM 651 O O . LEU A 1 81 ? 4.324 -7.914 -15.406 1 98.88 81 LEU A O 1
ATOM 655 N N . ASN A 1 82 ? 2.488 -8.945 -16.094 1 98.81 82 ASN A N 1
ATOM 656 C CA . ASN A 1 82 ? 1.556 -7.875 -15.742 1 98.81 82 ASN A CA 1
ATOM 657 C C . ASN A 1 82 ? 1.151 -7.938 -14.273 1 98.81 82 ASN A C 1
ATOM 659 O O . ASN A 1 82 ? 0.019 -8.305 -13.953 1 98.81 82 ASN A O 1
ATOM 663 N N . LEU A 1 83 ? 2.016 -7.488 -13.383 1 98.75 83 LEU A N 1
ATOM 664 C CA . LEU A 1 83 ? 1.9 -7.715 -11.945 1 98.75 83 LEU A CA 1
ATOM 665 C C . LEU A 1 83 ? 1.199 -6.543 -11.266 1 98.75 83 LEU A C 1
ATOM 667 O O . LEU A 1 83 ? 1.573 -5.383 -11.469 1 98.75 83 LEU A O 1
ATOM 671 N N . SER A 1 84 ? 0.172 -6.863 -10.562 1 98.38 84 SER A N 1
ATOM 672 C CA . SER A 1 84 ? -0.463 -5.934 -9.633 1 98.38 84 SER A CA 1
ATOM 673 C C . SER A 1 84 ? -0.284 -6.387 -8.188 1 98.38 84 SER A C 1
ATOM 675 O O . SER A 1 84 ? -0.688 -7.492 -7.824 1 98.38 84 SER A O 1
ATOM 677 N N . ILE A 1 85 ? 0.253 -5.457 -7.41 1 98.69 85 ILE A N 1
ATOM 678 C CA . ILE A 1 85 ? 0.515 -5.77 -6.008 1 98.69 85 ILE A CA 1
ATOM 679 C C . ILE A 1 85 ? -0.542 -5.109 -5.125 1 98.69 85 ILE A C 1
ATOM 681 O O . ILE A 1 85 ? -0.81 -3.914 -5.258 1 98.69 85 ILE A O 1
ATOM 685 N N . TYR A 1 86 ? -1.18 -5.883 -4.293 1 98.5 86 TYR A N 1
ATOM 686 C CA . TYR A 1 86 ? -2.113 -5.395 -3.281 1 98.5 86 TYR A CA 1
ATOM 687 C C . TYR A 1 86 ? -1.503 -5.488 -1.889 1 98.5 86 TYR A C 1
ATOM 689 O O . TYR A 1 86 ? -1.135 -6.574 -1.436 1 98.5 86 TYR A O 1
ATOM 697 N N . LEU A 1 87 ? -1.398 -4.363 -1.253 1 98.56 87 LEU A N 1
ATOM 698 C CA . LEU A 1 87 ? -0.844 -4.258 0.092 1 98.56 87 LEU A CA 1
ATOM 699 C C . LEU A 1 87 ? -1.954 -4.098 1.126 1 98.56 87 LEU A C 1
ATOM 701 O O . LEU A 1 87 ? -3.051 -3.635 0.8 1 98.56 87 LEU A O 1
ATOM 705 N N . PRO A 1 88 ? -1.581 -4.5 2.391 1 98.5 88 PRO A N 1
ATOM 706 C CA . PRO A 1 88 ? -2.475 -4.039 3.455 1 98.5 88 PRO A CA 1
ATOM 707 C C . PRO A 1 88 ? -2.615 -2.518 3.49 1 98.5 88 PRO A C 1
ATOM 709 O O . PRO A 1 88 ? -1.763 -1.803 2.959 1 98.5 88 PRO A O 1
ATOM 712 N N . LYS A 1 89 ? -3.672 -2.061 4.141 1 97.81 89 LYS A N 1
ATOM 713 C CA . LYS A 1 89 ? -3.936 -0.626 4.191 1 97.81 89 LYS A CA 1
ATOM 714 C C . LYS A 1 89 ? -2.918 0.089 5.074 1 97.81 89 LYS A C 1
ATOM 716 O O . LYS A 1 89 ? -2.656 1.279 4.891 1 97.81 89 LYS A O 1
ATOM 721 N N . ARG A 1 90 ? -2.379 -0.625 6.062 1 98.25 90 ARG A N 1
ATOM 722 C CA . ARG A 1 90 ? -1.251 -0.127 6.84 1 98.25 90 ARG A CA 1
ATOM 723 C C . ARG A 1 90 ? 0.041 -0.835 6.449 1 98.25 90 ARG A C 1
ATOM 725 O O . ARG A 1 90 ? 0.035 -2.033 6.16 1 98.25 90 ARG A O 1
ATOM 732 N N . SER A 1 91 ? 1.105 -0.051 6.465 1 98.44 91 SER A N 1
ATOM 733 C CA . SER A 1 91 ? 2.408 -0.696 6.336 1 98.44 91 SER A CA 1
ATOM 734 C C . SER A 1 91 ? 2.689 -1.616 7.52 1 98.44 91 SER A C 1
ATOM 736 O O . SER A 1 91 ? 2.088 -1.467 8.586 1 98.44 91 SER A O 1
ATOM 738 N N . ARG A 1 92 ? 3.598 -2.551 7.312 1 98.38 92 ARG A N 1
ATOM 739 C CA . ARG A 1 92 ? 4.043 -3.408 8.406 1 98.38 92 ARG A CA 1
ATOM 740 C C . ARG A 1 92 ? 4.543 -2.578 9.586 1 98.38 92 ARG A C 1
ATOM 742 O O . ARG A 1 92 ? 4.215 -2.867 10.742 1 98.38 92 ARG A O 1
ATOM 749 N N . ALA A 1 93 ? 5.348 -1.573 9.289 1 98.25 93 ALA A N 1
ATOM 750 C CA . ALA A 1 93 ? 5.898 -0.72 10.344 1 98.25 93 ALA A CA 1
ATOM 751 C C . ALA A 1 93 ? 4.789 -0.054 11.148 1 98.25 93 ALA A C 1
ATOM 753 O O . ALA A 1 93 ? 4.852 -0.001 12.375 1 98.25 93 ALA A O 1
ATOM 754 N N . HIS A 1 94 ? 3.82 0.442 10.453 1 98.62 94 HIS A N 1
ATOM 755 C CA . HIS A 1 94 ? 2.678 1.063 11.117 1 98.62 94 HIS A CA 1
ATOM 756 C C . HIS A 1 94 ? 1.928 0.058 11.984 1 98.62 94 HIS A C 1
ATOM 758 O O . HIS A 1 94 ? 1.691 0.309 13.172 1 98.62 94 HIS A O 1
ATOM 764 N N . ARG A 1 95 ? 1.561 -1.107 11.422 1 98.56 95 ARG A N 1
ATOM 765 C CA . ARG A 1 95 ? 0.817 -2.137 12.141 1 98.56 95 ARG A CA 1
ATOM 766 C C . ARG A 1 95 ? 1.562 -2.574 13.398 1 98.56 95 ARG A C 1
ATOM 768 O O . ARG A 1 95 ? 0.977 -2.633 14.484 1 98.56 95 ARG A O 1
ATOM 775 N N . GLU A 1 96 ? 2.814 -2.775 13.273 1 98.44 96 GLU A N 1
ATOM 776 C CA . GLU A 1 96 ? 3.576 -3.314 14.398 1 98.44 96 GLU A CA 1
ATOM 777 C C . GLU A 1 96 ? 3.768 -2.266 15.492 1 98.44 96 GLU A C 1
ATOM 779 O O . GLU A 1 96 ? 3.812 -2.598 16.672 1 98.44 96 GLU A O 1
ATOM 784 N N . ALA A 1 97 ? 3.895 -1.046 15.109 1 98.44 97 ALA A N 1
ATOM 785 C CA . ALA A 1 97 ? 4.023 0.028 16.094 1 98.44 97 ALA A CA 1
ATOM 786 C C . ALA A 1 97 ? 2.771 0.135 16.953 1 98.44 97 ALA A C 1
ATOM 788 O O . ALA A 1 97 ? 2.854 0.472 18.141 1 98.44 97 ALA A O 1
ATOM 789 N N . VAL A 1 98 ? 1.64 -0.18 16.391 1 98.25 98 VAL A N 1
ATOM 790 C CA . VAL A 1 98 ? 0.368 0.051 17.062 1 98.25 98 VAL A CA 1
ATOM 791 C C . VAL A 1 98 ? -0.114 -1.243 17.719 1 98.25 98 VAL A C 1
ATOM 793 O O . VAL A 1 98 ? -0.555 -1.238 18.859 1 98.25 98 VAL A O 1
ATOM 796 N N . ASP A 1 99 ? 0.037 -2.4 17 1 97.88 99 ASP A N 1
ATOM 797 C CA . ASP A 1 99 ? -0.602 -3.637 17.438 1 97.88 99 ASP A CA 1
ATOM 798 C C . ASP A 1 99 ? 0.429 -4.625 17.969 1 97.88 99 ASP A C 1
ATOM 800 O O . ASP A 1 99 ? 0.068 -5.66 18.547 1 97.88 99 ASP A O 1
ATOM 804 N N . GLY A 1 100 ? 1.72 -4.309 17.797 1 97.44 100 GLY A N 1
ATOM 805 C CA . GLY A 1 100 ? 2.76 -5.234 18.234 1 97.44 100 GLY A CA 1
ATOM 806 C C . GLY A 1 100 ? 3.17 -6.215 17.141 1 97.44 100 GLY A C 1
ATOM 807 O O . GLY A 1 100 ? 2.711 -6.117 16 1 97.44 100 GLY A O 1
ATOM 808 N N . PRO A 1 101 ? 4.113 -7.105 17.516 1 96.62 101 PRO A N 1
ATOM 809 C CA . PRO A 1 101 ? 4.621 -8.07 16.531 1 96.62 101 PRO A CA 1
ATOM 810 C C . PRO A 1 101 ? 3.545 -9.031 16.031 1 96.62 101 PRO A C 1
ATOM 812 O O . PRO A 1 101 ? 2.412 -9 16.516 1 96.62 101 PRO A O 1
ATOM 815 N N . VAL A 1 102 ? 3.832 -9.828 15.008 1 96.56 102 VAL A N 1
ATOM 816 C CA . VAL A 1 102 ? 2.928 -10.844 14.469 1 96.56 102 VAL A CA 1
ATOM 817 C C . VAL A 1 102 ? 2.393 -11.719 15.602 1 96.56 102 VAL A C 1
ATOM 819 O O . VAL A 1 102 ? 3.17 -12.289 16.375 1 96.56 102 VAL A O 1
ATOM 822 N N . PRO A 1 103 ? 1.133 -11.758 15.688 1 96.56 103 PRO A N 1
ATOM 823 C CA . PRO A 1 103 ? 0.579 -12.602 16.75 1 96.56 103 PRO A CA 1
ATOM 824 C C . PRO A 1 103 ? 0.736 -14.094 16.469 1 96.56 103 PRO A C 1
ATOM 826 O O . PRO A 1 103 ? 0.628 -14.523 15.312 1 96.56 103 PRO A O 1
ATOM 829 N N . ALA A 1 104 ? 0.914 -14.836 17.578 1 94.12 104 ALA A N 1
ATOM 830 C CA . ALA A 1 104 ? 0.924 -16.297 17.438 1 94.12 104 ALA A CA 1
ATOM 831 C C . ALA A 1 104 ? -0.446 -16.812 17.016 1 94.12 104 ALA A C 1
ATOM 833 O O . ALA A 1 104 ? -1.445 -16.094 17.109 1 94.12 104 ALA A O 1
ATOM 834 N N . LEU A 1 105 ? -0.483 -18.047 16.562 1 92.12 105 LEU A N 1
ATOM 835 C CA . LEU A 1 105 ? -1.709 -18.641 16.047 1 92.12 105 LEU A CA 1
ATOM 836 C C . LEU A 1 105 ? -2.795 -18.672 17.125 1 92.12 105 LEU A C 1
ATOM 838 O O . LEU A 1 105 ? -3.98 -18.531 16.812 1 92.12 105 LEU A O 1
ATOM 842 N N . ASP A 1 106 ? -2.393 -18.766 18.391 1 93.69 106 ASP A N 1
ATOM 843 C CA . ASP A 1 106 ? -3.363 -18.875 19.469 1 93.69 106 ASP A CA 1
ATOM 844 C C . ASP A 1 106 ? -3.662 -17.516 20.094 1 93.69 106 ASP A C 1
ATOM 846 O O . ASP A 1 106 ? -4.484 -17.406 21 1 93.69 106 ASP A O 1
ATOM 850 N N . ASP A 1 107 ? -3.021 -16.516 19.688 1 95.25 107 ASP A N 1
ATOM 851 C CA . ASP A 1 107 ? -3.27 -15.148 20.125 1 95.25 107 ASP A CA 1
ATOM 852 C C . ASP A 1 107 ? -4.605 -14.633 19.594 1 95.25 107 ASP A C 1
ATOM 854 O O . ASP A 1 107 ? -4.898 -14.773 18.406 1 95.25 107 ASP A O 1
ATOM 858 N N . PRO A 1 108 ? -5.477 -14.094 20.438 1 95.81 108 PRO A N 1
ATOM 859 C CA . PRO A 1 108 ? -6.789 -13.602 20.016 1 95.81 108 PRO A CA 1
ATOM 860 C C . PRO A 1 108 ? -6.691 -12.523 18.922 1 95.81 108 PRO A C 1
ATOM 862 O O . PRO A 1 108 ? -7.66 -12.281 18.203 1 95.81 108 PRO A O 1
ATOM 865 N N . ARG A 1 109 ? -5.586 -11.938 18.781 1 96.62 109 ARG A N 1
ATOM 866 C CA . ARG A 1 109 ? -5.387 -10.898 17.766 1 96.62 109 ARG A CA 1
ATOM 867 C C . ARG A 1 109 ? -5.098 -11.5 16.406 1 96.62 109 ARG A C 1
ATOM 869 O O . ARG A 1 109 ? -5.051 -10.789 15.398 1 96.62 109 ARG A O 1
ATOM 876 N N . HIS A 1 110 ? -4.922 -12.805 16.266 1 97.12 110 HIS A N 1
ATOM 877 C CA . HIS A 1 110 ? -4.484 -13.461 15.031 1 97.12 110 HIS A CA 1
ATOM 878 C C . HIS A 1 110 ? -5.52 -13.305 13.922 1 97.12 110 HIS A C 1
ATOM 880 O O . HIS A 1 110 ? -5.16 -13.117 12.758 1 97.12 110 HIS A O 1
ATOM 886 N N . ALA A 1 111 ? -6.754 -13.398 14.258 1 96.62 111 ALA A N 1
ATOM 887 C CA . ALA A 1 111 ? -7.809 -13.273 13.258 1 96.62 111 ALA A CA 1
ATOM 888 C C . ALA A 1 111 ? -7.785 -11.898 12.602 1 96.62 111 ALA A C 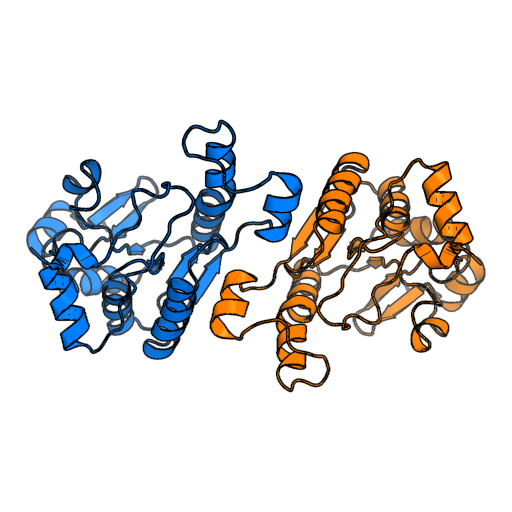1
ATOM 890 O O . ALA A 1 111 ? -7.883 -11.781 11.383 1 96.62 111 ALA A O 1
ATOM 891 N N . ALA A 1 112 ? -7.715 -10.867 13.398 1 97.5 112 ALA A N 1
ATOM 892 C CA . ALA A 1 112 ? -7.66 -9.5 12.883 1 97.5 112 ALA A CA 1
ATOM 893 C C . ALA A 1 112 ? -6.402 -9.273 12.047 1 97.5 112 ALA A C 1
ATOM 895 O O . ALA A 1 112 ? -6.43 -8.555 11.047 1 97.5 112 ALA A O 1
ATOM 896 N N . PHE A 1 113 ? -5.332 -9.898 12.477 1 98.06 113 PHE A N 1
ATOM 897 C CA . PHE A 1 113 ? -4.086 -9.844 11.719 1 98.06 113 PHE A CA 1
ATOM 898 C C . PHE A 1 113 ? -4.266 -10.461 10.336 1 98.06 113 PHE A C 1
ATOM 900 O O . PHE A 1 113 ? -3.922 -9.836 9.328 1 98.06 113 PHE A O 1
ATOM 907 N N . THR A 1 114 ? -4.855 -11.586 10.32 1 97.75 114 THR A N 1
ATOM 908 C CA . THR A 1 114 ? -5.074 -12.312 9.07 1 97.75 114 THR A CA 1
ATOM 909 C C . THR A 1 114 ? -6.004 -11.531 8.148 1 97.75 114 THR A C 1
ATOM 911 O O . THR A 1 114 ? -5.75 -11.43 6.945 1 97.75 114 THR A O 1
ATOM 914 N N . GLU A 1 115 ? -7.023 -11.016 8.75 1 98 115 GLU A N 1
ATOM 915 C CA . GLU A 1 115 ? -7.941 -10.18 7.977 1 98 115 GLU A CA 1
ATOM 916 C C . GLU A 1 115 ? -7.203 -9.023 7.316 1 98 115 GLU A C 1
ATOM 918 O O . GLU A 1 115 ? -7.387 -8.758 6.125 1 98 115 GLU A O 1
ATOM 923 N N . GLU A 1 116 ? -6.316 -8.414 8.023 1 98.38 116 GLU A N 1
ATOM 924 C CA . GLU A 1 116 ? -5.652 -7.199 7.57 1 98.38 116 GLU A CA 1
ATOM 925 C C . GLU A 1 116 ? -4.617 -7.504 6.492 1 98.38 116 GLU A C 1
ATOM 927 O O . GLU A 1 116 ? -4.555 -6.816 5.473 1 98.38 116 GLU A O 1
ATOM 932 N N . VAL A 1 117 ? -3.816 -8.555 6.723 1 98.25 117 VAL A N 1
ATOM 933 C CA . VAL A 1 117 ? -2.635 -8.672 5.875 1 98.25 117 VAL A CA 1
ATOM 934 C C . VAL A 1 117 ? -2.924 -9.625 4.715 1 98.25 11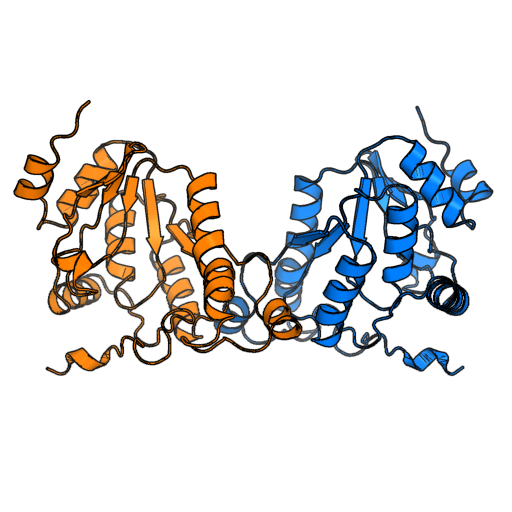7 VAL A C 1
ATOM 936 O O . VAL A 1 117 ? -2.16 -9.688 3.75 1 98.25 117 VAL A O 1
ATOM 939 N N . LYS A 1 118 ? -4.094 -10.305 4.754 1 97 118 LYS A N 1
ATOM 940 C CA . LYS A 1 118 ? -4.332 -11.32 3.734 1 97 118 LYS A CA 1
ATOM 941 C C . LYS A 1 118 ? -5.746 -11.211 3.176 1 97 118 LYS A C 1
ATOM 943 O O . LYS A 1 118 ? -5.934 -11.016 1.973 1 97 118 LYS A O 1
ATOM 948 N N . LEU A 1 119 ? -6.738 -11.219 4.004 1 97.81 119 LEU A N 1
ATOM 949 C CA . LEU A 1 119 ? -8.102 -11.391 3.521 1 97.81 119 LEU A CA 1
ATOM 950 C C . LEU A 1 119 ? -8.617 -10.102 2.881 1 97.81 119 LEU A C 1
ATOM 952 O O . LEU A 1 119 ? -9.203 -10.141 1.796 1 97.81 119 LEU A O 1
ATOM 956 N N . GLU A 1 120 ? -8.453 -8.984 3.543 1 98.44 120 GLU A N 1
ATOM 957 C CA . GLU A 1 120 ? -8.93 -7.723 2.988 1 98.44 120 GLU A CA 1
ATOM 958 C C . GLU A 1 120 ? -8.242 -7.402 1.666 1 98.44 120 GLU A C 1
ATOM 960 O O . GLU A 1 120 ? -8.898 -7.055 0.684 1 98.44 120 GLU A O 1
ATOM 965 N N . PRO A 1 121 ? -6.855 -7.52 1.573 1 98.31 121 PRO A N 1
ATOM 966 C CA . PRO A 1 121 ? -6.234 -7.238 0.276 1 98.31 121 PRO A CA 1
ATOM 967 C C . PRO A 1 121 ? -6.746 -8.156 -0.832 1 98.31 121 PRO A C 1
ATOM 969 O O . PRO A 1 121 ? -6.914 -7.723 -1.974 1 98.31 121 PRO A O 1
ATOM 972 N N . PHE A 1 122 ? -7.012 -9.375 -0.488 1 97.12 122 PHE A N 1
ATOM 973 C CA . PHE A 1 122 ? -7.516 -10.336 -1.459 1 97.12 122 PHE A CA 1
ATOM 974 C C . PHE A 1 122 ? -8.914 -9.953 -1.929 1 97.12 122 PHE A C 1
ATOM 976 O O . PHE A 1 122 ? -9.188 -9.922 -3.131 1 97.12 122 PHE A O 1
ATOM 983 N N . ALA A 1 123 ? -9.766 -9.664 -1.007 1 97.62 123 ALA A N 1
ATOM 984 C CA . ALA A 1 123 ? -11.133 -9.258 -1.336 1 97.62 123 ALA A CA 1
ATOM 985 C C . ALA A 1 123 ? -11.141 -8.008 -2.203 1 97.62 123 ALA A C 1
ATOM 987 O O . ALA A 1 123 ? -11.906 -7.914 -3.164 1 97.62 123 ALA A O 1
ATOM 988 N N . ARG A 1 124 ? -10.328 -7.082 -1.857 1 98 124 ARG A N 1
ATOM 989 C CA . ARG A 1 124 ? -10.219 -5.844 -2.625 1 98 124 ARG A CA 1
ATOM 990 C C . ARG A 1 124 ? -9.734 -6.121 -4.043 1 98 124 ARG A C 1
ATOM 992 O O . ARG A 1 124 ? -10.266 -5.57 -5.008 1 98 124 ARG A O 1
ATOM 999 N N . ALA A 1 125 ? -8.773 -7 -4.18 1 97.88 125 ALA A N 1
ATOM 1000 C CA . ALA A 1 125 ? -8.266 -7.387 -5.492 1 97.88 125 ALA A CA 1
ATOM 1001 C C . ALA A 1 125 ? -9.367 -7.992 -6.355 1 97.88 125 ALA A C 1
ATOM 1003 O O . ALA A 1 125 ? -9.531 -7.621 -7.52 1 97.88 125 ALA A O 1
ATOM 1004 N N . LEU A 1 126 ? -10.133 -8.867 -5.793 1 97.12 126 LEU A N 1
ATOM 1005 C CA . LEU A 1 126 ? -11.195 -9.523 -6.539 1 97.12 126 LEU A CA 1
ATOM 1006 C C . LEU A 1 126 ? -12.273 -8.523 -6.953 1 97.12 126 LEU A C 1
ATOM 1008 O O . LEU A 1 126 ? -12.766 -8.578 -8.078 1 97.12 126 LEU A O 1
ATOM 1012 N N . ARG A 1 127 ? -12.578 -7.688 -6.059 1 97.5 127 ARG A N 1
ATOM 1013 C CA . ARG A 1 127 ? -13.594 -6.684 -6.363 1 97.5 127 ARG A CA 1
ATOM 1014 C C . ARG A 1 127 ? -13.133 -5.766 -7.492 1 97.5 127 ARG A C 1
ATOM 1016 O O . ARG A 1 127 ? -13.891 -5.488 -8.422 1 97.5 127 ARG A O 1
ATOM 1023 N N . GLU A 1 128 ? -11.969 -5.32 -7.445 1 97.69 128 GLU A N 1
ATOM 1024 C CA . GLU A 1 128 ? -11.469 -4.34 -8.398 1 97.69 128 GLU A CA 1
ATOM 1025 C C . GLU A 1 128 ? -11.219 -4.973 -9.766 1 97.69 128 GLU A C 1
ATOM 1027 O O . GLU A 1 128 ? -11.453 -4.344 -10.797 1 97.69 128 GLU A O 1
ATOM 1032 N N . THR A 1 129 ? -10.758 -6.203 -9.719 1 98 129 THR A N 1
ATOM 1033 C CA . THR A 1 129 ? -10.453 -6.859 -10.984 1 98 129 THR A CA 1
ATOM 1034 C C . THR A 1 129 ? -11.711 -7.496 -11.578 1 98 129 THR A C 1
ATOM 1036 O O . THR A 1 129 ? -11.812 -7.668 -12.797 1 98 129 THR A O 1
ATOM 1039 N N . ALA A 1 130 ? -12.633 -7.98 -10.766 1 98.06 130 ALA A N 1
ATOM 1040 C CA . ALA A 1 130 ? -13.898 -8.594 -11.148 1 98.06 130 ALA A CA 1
ATOM 1041 C C . ALA A 1 130 ? -13.695 -9.641 -12.242 1 98.06 130 ALA A C 1
ATOM 1043 O O . ALA A 1 130 ? -14.32 -9.562 -13.305 1 98.06 130 ALA A O 1
ATOM 1044 N N . PRO A 1 131 ? -12.891 -10.594 -12 1 98.38 131 PRO A N 1
ATOM 1045 C CA . PRO A 1 131 ? -12.594 -11.57 -13.047 1 98.38 131 PRO A CA 1
ATOM 1046 C C . PRO A 1 131 ? -13.75 -12.539 -13.297 1 98.38 131 PRO A C 1
ATOM 1048 O O . PRO A 1 131 ? -14.625 -12.703 -12.438 1 98.38 131 PRO A O 1
ATOM 1051 N N . GLU A 1 132 ? -13.68 -13.125 -14.461 1 98.62 132 GLU A N 1
ATOM 1052 C CA . GLU A 1 132 ? -14.586 -14.219 -14.805 1 98.62 132 GLU A CA 1
ATOM 1053 C C . GLU A 1 132 ? -13.875 -15.562 -14.75 1 98.62 132 GLU A C 1
ATOM 1055 O O . GLU A 1 132 ? -14.523 -16.609 -14.656 1 98.62 132 GLU A O 1
ATOM 1060 N N . ILE A 1 133 ? -12.555 -15.578 -14.852 1 98.75 133 ILE A N 1
ATOM 1061 C CA . ILE A 1 133 ? -11.703 -16.766 -14.719 1 98.75 133 ILE A CA 1
ATOM 1062 C C . ILE A 1 133 ? -10.586 -16.484 -13.719 1 98.75 133 ILE A C 1
ATOM 1064 O O . ILE A 1 133 ? -9.938 -15.43 -13.773 1 98.75 133 ILE A O 1
ATOM 1068 N N . TRP A 1 134 ? -10.422 -17.359 -12.828 1 98.75 134 TRP A N 1
ATOM 1069 C CA . TRP A 1 134 ? -9.406 -17.234 -11.789 1 98.75 134 TRP A CA 1
ATOM 1070 C C . TRP A 1 134 ? -8.508 -18.469 -11.75 1 98.75 134 TRP A C 1
ATOM 1072 O O . TRP A 1 134 ? -8.945 -19.547 -11.352 1 98.75 134 TRP A O 1
ATOM 1082 N N . PHE A 1 135 ? -7.262 -18.25 -12.133 1 98.81 135 PHE A N 1
ATOM 1083 C CA . PHE A 1 135 ? -6.254 -19.297 -12.078 1 98.81 135 PHE A CA 1
ATOM 1084 C C . PHE A 1 135 ? -5.562 -19.312 -10.719 1 98.81 135 PHE A C 1
ATOM 1086 O O . PHE A 1 135 ? -5.23 -18.266 -10.172 1 98.81 135 PHE A O 1
ATOM 1093 N N . THR A 1 136 ? -5.348 -20.531 -10.18 1 97.75 136 THR A N 1
ATOM 1094 C CA . THR A 1 136 ? -4.562 -20.734 -8.969 1 97.75 136 THR A CA 1
ATOM 1095 C C . THR A 1 136 ? -3.621 -21.922 -9.133 1 97.75 136 THR A C 1
ATOM 1097 O O . THR A 1 136 ? -3.838 -22.781 -9.992 1 97.75 136 THR A O 1
ATOM 1100 N N . ALA A 1 137 ? -2.604 -21.953 -8.305 1 97.25 137 ALA A N 1
ATOM 1101 C CA . ALA A 1 137 ? -1.645 -23.062 -8.32 1 97.25 137 ALA A CA 1
ATOM 1102 C C . ALA A 1 137 ? -1.929 -24.062 -7.203 1 97.25 137 ALA A C 1
ATOM 1104 O O . ALA A 1 137 ? -1.016 -24.734 -6.711 1 97.25 137 ALA A O 1
ATOM 1105 N N . LEU A 1 138 ? -3.119 -24.125 -6.824 1 94.25 138 LEU A N 1
ATOM 1106 C CA . LEU A 1 138 ? -3.494 -25.062 -5.781 1 94.25 138 LEU A CA 1
ATOM 1107 C C . LEU A 1 138 ? -3.113 -26.5 -6.176 1 94.25 138 LEU A C 1
ATOM 1109 O O . LEU A 1 138 ? -3.221 -26.875 -7.344 1 94.25 138 LEU A O 1
ATOM 1113 N N . ARG A 1 139 ? -2.684 -27.188 -5.145 1 93.44 139 ARG A N 1
ATOM 1114 C CA . ARG A 1 139 ? -2.361 -28.594 -5.309 1 93.44 139 ARG A CA 1
ATOM 1115 C C . ARG A 1 139 ? -3.193 -29.469 -4.367 1 93.44 139 ARG A C 1
ATOM 1117 O O . ARG A 1 139 ? -3.486 -29.062 -3.24 1 93.44 139 ARG A O 1
ATOM 1124 N N . ALA A 1 140 ? -3.457 -30.641 -4.836 1 89.44 140 ALA A N 1
ATOM 1125 C CA . ALA A 1 140 ? -4.238 -31.578 -4.043 1 89.44 140 ALA A CA 1
ATOM 1126 C C . ALA A 1 140 ? -3.484 -31.984 -2.777 1 89.44 140 ALA A C 1
ATOM 1128 O O . ALA A 1 140 ? -4.098 -32.312 -1.764 1 89.44 140 ALA A O 1
ATOM 1129 N N . THR A 1 141 ? -2.174 -31.906 -2.781 1 85.5 141 THR A N 1
ATOM 1130 C CA . THR A 1 141 ? -1.342 -32.344 -1.672 1 85.5 141 THR A CA 1
ATOM 1131 C C . THR A 1 141 ? -1.213 -31.266 -0.612 1 85.5 141 THR A C 1
ATOM 1133 O O . THR A 1 141 ? -0.634 -31.484 0.452 1 85.5 141 THR A O 1
ATOM 1136 N N . ASP A 1 142 ? -1.754 -30.062 -0.879 1 81.94 142 ASP A N 1
ATOM 1137 C CA . ASP A 1 142 ? -1.586 -28.953 0.044 1 81.94 142 ASP A CA 1
ATOM 1138 C C . ASP A 1 142 ? -2.371 -29.172 1.334 1 81.94 142 ASP A C 1
ATOM 1140 O O . ASP A 1 142 ? -1.905 -28.828 2.42 1 81.94 142 ASP A O 1
ATOM 1144 N N . THR A 1 143 ? -3.566 -29.688 1.221 1 76.31 143 THR A N 1
ATOM 1145 C CA . THR A 1 143 ? -4.43 -29.969 2.363 1 76.31 143 THR A CA 1
ATOM 1146 C C . THR A 1 143 ? -5.402 -31.094 2.037 1 76.31 143 THR A C 1
ATOM 1148 O O . THR A 1 143 ? -5.598 -31.438 0.87 1 76.31 143 THR A O 1
ATOM 1151 N N . ALA A 1 144 ? -6.039 -31.578 3.07 1 74.75 144 ALA A N 1
ATOM 1152 C CA . ALA A 1 144 ? -7.016 -32.656 2.895 1 74.75 144 ALA A CA 1
ATOM 1153 C C . ALA A 1 144 ? -8.234 -32.156 2.117 1 74.75 144 ALA A C 1
ATOM 1155 O O . ALA A 1 144 ? -8.789 -32.875 1.297 1 74.75 144 ALA A O 1
ATOM 1156 N N . VAL A 1 145 ? -8.648 -30.969 2.293 1 75.31 145 VAL A N 1
ATOM 1157 C CA . VAL A 1 145 ? -9.805 -30.391 1.628 1 75.31 145 VAL A CA 1
ATOM 1158 C C . VAL A 1 145 ? -9.531 -30.234 0.134 1 75.31 145 VAL A C 1
ATOM 1160 O O . VAL A 1 145 ? -10.391 -30.531 -0.697 1 75.31 145 VAL A O 1
ATOM 1163 N N . ARG A 1 146 ? -8.32 -29.953 -0.203 1 78.38 146 ARG A N 1
ATOM 1164 C CA . ARG A 1 146 ? -7.961 -29.703 -1.597 1 78.38 146 ARG A CA 1
ATOM 1165 C C . ARG A 1 146 ? -7.852 -31.016 -2.367 1 78.38 146 ARG A C 1
ATOM 1167 O O . ARG A 1 146 ? -7.973 -31.031 -3.594 1 78.38 146 ARG A O 1
ATOM 1174 N N . ALA A 1 147 ? -7.656 -32.062 -1.629 1 80.31 147 ALA A N 1
ATOM 1175 C CA . ALA A 1 147 ? -7.57 -33.375 -2.254 1 80.31 147 ALA A CA 1
ATOM 1176 C C . ALA A 1 147 ? -8.883 -33.75 -2.926 1 80.31 147 ALA A C 1
ATOM 1178 O O . ALA A 1 147 ? -8.906 -34.594 -3.852 1 80.31 147 ALA A O 1
ATOM 1179 N N . GLN A 1 148 ? -9.898 -33.062 -2.564 1 84.25 148 GLN A N 1
ATOM 1180 C CA . GLN A 1 148 ? -11.227 -33.406 -3.068 1 84.25 148 GLN A CA 1
ATOM 1181 C C . GLN A 1 148 ? -11.688 -32.406 -4.125 1 84.25 148 GLN A C 1
ATOM 1183 O O . GLN A 1 148 ? -12.766 -32.594 -4.711 1 84.25 148 GLN A O 1
ATOM 1188 N N . MET A 1 149 ? -10.906 -31.531 -4.387 1 89.38 149 MET A N 1
ATOM 1189 C CA . MET A 1 149 ? -11.273 -30.469 -5.316 1 89.38 149 MET A CA 1
ATOM 1190 C C . MET A 1 149 ? -11.133 -30.938 -6.762 1 89.38 149 MET A C 1
ATOM 1192 O O . MET A 1 149 ? -10.383 -31.859 -7.047 1 89.38 149 MET A O 1
ATOM 1196 N N . ASP A 1 150 ? -11.984 -30.297 -7.609 1 94.81 150 ASP A N 1
ATOM 1197 C CA . ASP A 1 150 ? -11.812 -30.469 -9.047 1 94.81 150 ASP A CA 1
ATOM 1198 C C . ASP A 1 150 ? -10.945 -29.359 -9.633 1 94.81 150 ASP A C 1
ATOM 1200 O O . ASP A 1 150 ? -10.938 -28.234 -9.125 1 94.81 150 ASP A O 1
ATOM 1204 N N . PRO A 1 151 ? -10.258 -29.672 -10.711 1 97.31 151 PRO A N 1
ATOM 1205 C CA . PRO A 1 151 ? -9.406 -28.672 -11.352 1 97.31 151 PRO A CA 1
ATOM 1206 C C . PRO A 1 151 ? -10.195 -27.438 -11.805 1 97.31 151 PRO A C 1
ATOM 1208 O O . PRO A 1 151 ? -9.672 -26.328 -11.773 1 97.31 151 PRO A O 1
ATOM 1211 N N . VAL A 1 152 ? -11.438 -27.641 -12.219 1 97.81 152 VAL A N 1
ATOM 1212 C CA . VAL A 1 152 ? -12.289 -26.531 -12.641 1 97.81 152 VAL A CA 1
ATOM 1213 C C . VAL A 1 152 ? -13.586 -26.531 -11.828 1 97.81 152 VAL A C 1
ATOM 1215 O O . VAL A 1 152 ? -14.219 -27.578 -11.664 1 97.81 152 VAL A O 1
ATOM 1218 N N . SER A 1 153 ? -13.891 -25.406 -11.281 1 96.81 153 SER A N 1
ATOM 1219 C CA . SER A 1 153 ? -15.148 -25.203 -10.578 1 96.81 153 SER A CA 1
ATOM 1220 C C . SER A 1 153 ? -15.719 -23.812 -10.859 1 96.81 153 SER A C 1
ATOM 1222 O O . SER A 1 153 ? -15.023 -22.953 -11.414 1 96.81 153 SER A O 1
ATOM 1224 N N . ILE A 1 154 ? -17.047 -23.656 -10.617 1 96.31 154 ILE A N 1
ATOM 1225 C CA . ILE A 1 154 ? -17.703 -22.375 -10.75 1 96.31 154 ILE A CA 1
ATOM 1226 C C . ILE A 1 154 ? -18.375 -21.984 -9.43 1 96.31 154 ILE A C 1
ATOM 1228 O O . ILE A 1 154 ? -19.094 -22.797 -8.828 1 96.31 154 ILE A O 1
ATOM 1232 N N . ASN A 1 155 ? -18 -20.812 -8.977 1 94.25 155 ASN A N 1
ATOM 1233 C CA . ASN A 1 155 ? -18.641 -2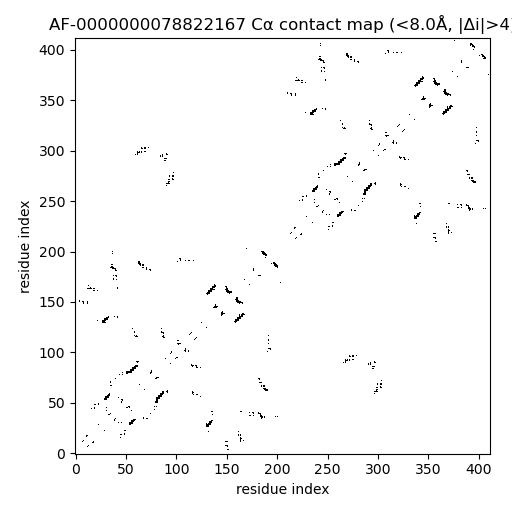0.406 -7.734 1 94.25 155 ASN A CA 1
ATOM 1234 C C . ASN A 1 155 ? -20.031 -19.828 -7.992 1 94.25 155 ASN A C 1
ATOM 1236 O O . ASN A 1 155 ? -20.453 -19.688 -9.141 1 94.25 155 ASN A O 1
ATOM 1240 N N . PRO A 1 156 ? -20.828 -19.562 -6.961 1 93 156 PRO A N 1
ATOM 1241 C CA . PRO A 1 156 ? -22.219 -19.094 -7.137 1 93 156 PRO A CA 1
ATOM 1242 C C . PRO A 1 156 ? -22.297 -17.797 -7.938 1 93 156 PRO A C 1
ATOM 1244 O O . PRO A 1 156 ? -23.312 -17.547 -8.602 1 93 156 PRO A O 1
ATOM 1247 N N . ASP A 1 157 ? -21.297 -17.016 -7.992 1 93.31 157 ASP A N 1
ATOM 1248 C CA . ASP A 1 157 ? -21.297 -15.727 -8.688 1 93.31 157 ASP A CA 1
ATOM 1249 C C . ASP A 1 157 ? -20.891 -15.898 -10.148 1 93.31 157 ASP A C 1
ATOM 1251 O O . ASP A 1 157 ? -20.844 -14.922 -10.906 1 93.31 157 ASP A O 1
ATOM 1255 N N . GLY A 1 158 ? -20.547 -17.109 -10.523 1 95.38 158 GLY A N 1
ATOM 1256 C CA . GLY A 1 158 ? -20.219 -17.375 -11.914 1 95.38 158 GLY A CA 1
ATOM 1257 C C . GLY A 1 158 ? -18.734 -17.344 -12.211 1 95.38 158 GLY A C 1
ATOM 1258 O O . GLY A 1 158 ? -18.328 -17.547 -13.352 1 95.38 158 GLY A O 1
ATOM 1259 N N . LEU A 1 159 ? -17.953 -17.141 -11.234 1 97.19 159 LEU A N 1
ATOM 1260 C CA . LEU A 1 159 ? -16.516 -17.125 -11.391 1 97.19 159 LEU A CA 1
ATOM 1261 C C . LEU A 1 159 ? -15.984 -18.547 -11.648 1 97.19 159 LEU A C 1
ATOM 1263 O O . LEU A 1 159 ? -16.219 -19.453 -10.852 1 97.19 159 LEU A O 1
ATOM 1267 N N . ILE A 1 160 ? -15.289 -18.719 -12.742 1 98 160 ILE A N 1
ATOM 1268 C CA . ILE A 1 160 ? -14.664 -20 -13.07 1 98 160 ILE A CA 1
ATOM 1269 C C . ILE A 1 160 ? -13.289 -20.078 -12.43 1 98 160 ILE A C 1
ATOM 1271 O O . ILE A 1 160 ? -12.398 -19.281 -12.742 1 98 160 ILE A O 1
ATOM 1275 N N . LYS A 1 161 ? -13.172 -20.984 -11.578 1 97.88 161 LYS A N 1
ATOM 1276 C CA . LYS A 1 161 ? -11.891 -21.219 -10.906 1 97.88 161 LYS A CA 1
ATOM 1277 C C . LYS A 1 161 ? -11.133 -22.375 -11.57 1 97.88 161 LYS A C 1
ATOM 1279 O O . LYS A 1 161 ? -11.703 -23.438 -11.805 1 97.88 161 LYS A O 1
ATOM 1284 N N . VAL A 1 162 ? -9.898 -22.141 -11.844 1 98.38 162 VAL A N 1
ATOM 1285 C CA . VAL A 1 162 ? -9.109 -23.125 -12.586 1 98.38 162 VAL A CA 1
ATOM 1286 C C . VAL A 1 162 ? -7.809 -23.406 -11.844 1 98.38 162 VAL A C 1
ATOM 1288 O O . VAL A 1 162 ? -7.016 -22.5 -11.586 1 98.38 162 VAL A O 1
ATOM 1291 N N . ALA A 1 163 ? -7.613 -24.656 -11.453 1 98 163 ALA A N 1
ATOM 1292 C CA . ALA A 1 163 ? -6.391 -25.141 -10.82 1 98 163 ALA A CA 1
ATOM 1293 C C . ALA A 1 163 ? -5.707 -26.203 -11.68 1 98 163 ALA A C 1
ATOM 1295 O O . ALA A 1 163 ? -5.77 -27.391 -11.375 1 98 163 ALA A O 1
ATOM 1296 N N . PRO A 1 164 ? -4.953 -25.734 -12.641 1 98.25 164 PRO A N 1
ATOM 1297 C CA . PRO A 1 164 ? -4.434 -26.688 -13.633 1 98.25 164 PRO A CA 1
ATOM 1298 C C . PRO A 1 164 ? -3.398 -27.641 -13.039 1 98.25 164 PRO A C 1
ATOM 1300 O O . PRO A 1 164 ? -3.205 -28.75 -13.562 1 98.25 164 PRO A O 1
ATOM 1303 N N . LEU A 1 165 ? -2.811 -27.25 -11.922 1 97.81 165 LEU A N 1
ATOM 1304 C CA . LEU A 1 165 ? -1.709 -28.016 -11.367 1 97.81 165 LEU A CA 1
ATOM 1305 C C . LEU A 1 165 ? -2.195 -28.922 -10.242 1 97.81 165 LEU A C 1
ATOM 1307 O O . LEU A 1 165 ? -1.389 -29.547 -9.539 1 97.81 165 LEU A O 1
ATOM 1311 N N . LEU A 1 166 ? -3.461 -29 -10.031 1 96.81 166 LEU A N 1
ATOM 1312 C CA . LEU A 1 166 ? -4.055 -29.641 -8.859 1 96.81 166 LEU A CA 1
ATOM 1313 C C . LEU A 1 166 ? -3.496 -31.047 -8.664 1 96.81 166 LEU A C 1
ATOM 1315 O O . LEU A 1 166 ? -3.205 -31.453 -7.539 1 96.81 166 LEU A O 1
ATOM 1319 N N . HIS A 1 167 ? -3.186 -31.766 -9.766 1 95.56 167 HIS A N 1
ATOM 1320 C CA . HIS A 1 167 ? -2.818 -33.156 -9.641 1 95.56 167 HIS A CA 1
ATOM 1321 C C . HIS A 1 167 ? -1.345 -33.375 -9.969 1 95.56 167 HIS A C 1
ATOM 1323 O O . HIS A 1 167 ? -0.894 -34.531 -10.102 1 95.56 167 HIS A O 1
ATOM 1329 N N . TRP A 1 168 ? -0.631 -32.312 -10.102 1 96.38 168 TRP A N 1
ATOM 1330 C CA . TRP A 1 168 ? 0.799 -32.469 -10.359 1 96.38 168 TRP A CA 1
ATOM 1331 C C . TRP A 1 168 ? 1.552 -32.812 -9.086 1 96.38 168 TRP A C 1
ATOM 1333 O O . TRP A 1 168 ? 1.253 -32.281 -8.008 1 96.38 168 TRP A O 1
ATOM 1343 N N . SER A 1 169 ? 2.498 -33.688 -9.266 1 94.31 169 SER A N 1
ATOM 1344 C CA . SER A 1 169 ? 3.408 -34 -8.172 1 94.31 169 SER A CA 1
ATOM 1345 C C . SER A 1 169 ? 4.535 -32.969 -8.078 1 94.31 169 SER A C 1
ATOM 1347 O O . SER A 1 169 ? 4.746 -32.188 -9 1 94.31 169 SER A O 1
ATOM 1349 N N . SER A 1 170 ? 5.25 -33.031 -6.965 1 94.44 170 SER A N 1
ATOM 1350 C CA . SER A 1 170 ? 6.434 -32.188 -6.828 1 94.44 170 SER A CA 1
ATOM 1351 C C . SER A 1 170 ? 7.453 -32.469 -7.918 1 94.44 170 SER A C 1
ATOM 1353 O O . SER A 1 170 ? 8.148 -31.578 -8.391 1 94.44 170 SER A O 1
ATOM 1355 N N . LYS A 1 171 ? 7.523 -33.719 -8.273 1 96.06 171 LYS A N 1
ATOM 1356 C CA . LYS A 1 171 ? 8.43 -34.094 -9.352 1 96.06 171 LYS A CA 1
ATOM 1357 C C . LYS A 1 171 ? 8.031 -33.438 -10.672 1 96.06 171 LYS A C 1
ATOM 1359 O O . LYS A 1 171 ? 8.883 -32.938 -11.398 1 96.06 171 LYS A O 1
ATOM 1364 N N . ASP A 1 172 ? 6.746 -33.469 -10.961 1 97.19 172 ASP A N 1
ATOM 1365 C CA . ASP A 1 172 ? 6.246 -32.844 -12.18 1 97.19 172 ASP A CA 1
ATOM 1366 C C . ASP A 1 172 ? 6.59 -31.359 -12.195 1 97.19 172 ASP A C 1
ATOM 1368 O O . ASP A 1 172 ? 7.047 -30.828 -13.219 1 97.19 172 ASP A O 1
ATOM 1372 N N . LEU A 1 173 ? 6.402 -30.781 -11.094 1 97.88 173 LEU A N 1
ATOM 1373 C CA . LEU A 1 173 ? 6.656 -29.344 -10.969 1 97.88 173 LEU A CA 1
ATOM 1374 C C . LEU A 1 173 ? 8.141 -29.047 -11.148 1 97.88 173 LEU A C 1
ATOM 1376 O O . LEU A 1 173 ? 8.508 -28.125 -11.891 1 97.88 173 LEU A O 1
ATOM 1380 N N . TYR A 1 174 ? 8.922 -29.812 -10.547 1 97.25 174 TYR A N 1
ATOM 1381 C CA . TYR A 1 174 ? 10.367 -29.625 -10.641 1 97.25 174 TYR A CA 1
ATOM 1382 C C . TYR A 1 174 ? 10.852 -29.812 -12.078 1 97.25 174 TYR A C 1
ATOM 1384 O O . TYR A 1 174 ? 11.664 -29.047 -12.578 1 97.25 174 TYR A O 1
ATOM 1392 N N . GLN A 1 175 ? 10.398 -30.797 -12.727 1 98.19 175 GLN A N 1
ATOM 1393 C CA . GLN A 1 175 ? 10.773 -31.062 -14.109 1 98.19 175 GLN A CA 1
ATOM 1394 C C . GLN A 1 175 ? 10.383 -29.891 -15.016 1 98.19 175 GLN A C 1
ATOM 1396 O O . GLN A 1 175 ? 11.133 -29.516 -15.922 1 98.19 175 GLN A O 1
ATOM 1401 N N . TYR A 1 176 ? 9.211 -29.406 -14.773 1 98.5 176 TYR A N 1
ATOM 1402 C CA . TYR A 1 176 ? 8.773 -28.25 -15.555 1 98.5 176 TYR A CA 1
ATOM 1403 C C . TYR A 1 176 ? 9.711 -27.062 -15.352 1 98.5 176 TYR A C 1
ATOM 1405 O O . TYR A 1 176 ? 10.102 -26.406 -16.312 1 98.5 176 TYR A O 1
ATOM 1413 N N . LEU A 1 177 ? 10.031 -26.766 -14.117 1 98.56 177 LEU A N 1
ATOM 1414 C CA . LEU A 1 177 ? 10.945 -25.672 -13.82 1 98.56 177 LEU A CA 1
ATOM 1415 C C . LEU A 1 177 ? 12.266 -25.844 -14.547 1 98.56 177 LEU A C 1
ATOM 1417 O O . LEU A 1 177 ? 12.781 -24.906 -15.164 1 98.56 177 LEU A O 1
ATOM 1421 N N . THR A 1 178 ? 12.773 -27.062 -14.555 1 98.25 178 THR A N 1
ATOM 1422 C CA . THR A 1 178 ? 14.055 -27.375 -15.172 1 98.25 178 THR A CA 1
ATOM 1423 C C . THR A 1 178 ? 13.969 -27.234 -16.688 1 98.25 178 THR A C 1
ATOM 1425 O O . THR A 1 178 ? 14.82 -26.609 -17.312 1 98.25 178 THR A O 1
ATOM 1428 N N . ALA A 1 179 ? 12.969 -27.734 -17.219 1 98.44 179 ALA A N 1
ATOM 1429 C CA . ALA A 1 179 ? 12.789 -27.734 -18.672 1 98.44 179 ALA A CA 1
ATOM 1430 C C . ALA A 1 179 ? 12.68 -26.312 -19.219 1 98.44 179 ALA A C 1
ATOM 1432 O O . ALA A 1 179 ? 13.07 -26.047 -20.359 1 98.44 179 ALA A O 1
ATOM 1433 N N . HIS A 1 180 ? 12.172 -25.438 -18.422 1 98.5 180 HIS A N 1
ATOM 1434 C CA . HIS A 1 180 ? 11.906 -24.094 -18.922 1 98.5 180 HIS A CA 1
ATOM 1435 C C . HIS A 1 180 ? 12.844 -23.078 -18.281 1 98.5 180 HIS A C 1
ATOM 1437 O O . HIS A 1 180 ? 12.648 -21.875 -18.438 1 98.5 180 HIS A O 1
ATOM 1443 N N . ASN A 1 181 ? 13.797 -23.531 -17.547 1 98.38 181 ASN A N 1
ATOM 1444 C CA . ASN A 1 181 ? 14.797 -22.688 -16.906 1 98.38 181 ASN A CA 1
ATOM 1445 C C . ASN A 1 181 ? 14.156 -21.609 -16.031 1 98.38 181 ASN A C 1
ATOM 1447 O O . ASN A 1 181 ? 14.477 -20.422 -16.156 1 98.38 181 ASN A O 1
ATOM 1451 N N . LEU A 1 182 ? 13.227 -22.031 -15.234 1 98.75 182 LEU A N 1
ATOM 1452 C CA . LEU A 1 182 ? 12.531 -21.125 -14.312 1 98.75 182 LEU A CA 1
ATOM 1453 C C . LEU A 1 182 ? 13.117 -21.234 -12.914 1 98.75 182 LEU A C 1
ATOM 1455 O O . LEU A 1 182 ? 13.492 -22.312 -12.461 1 98.75 182 LEU A O 1
ATOM 1459 N N . PRO A 1 183 ? 13.148 -20.062 -12.203 1 98.12 183 PRO A N 1
ATOM 1460 C CA . PRO A 1 183 ? 13.625 -20.094 -10.82 1 98.12 183 PRO A CA 1
ATOM 1461 C C . PRO A 1 183 ? 12.594 -20.688 -9.852 1 98.12 183 PRO A C 1
ATOM 1463 O O . PRO A 1 183 ? 11.453 -20.938 -10.242 1 98.12 183 PRO A O 1
ATOM 1466 N N . ASN A 1 184 ? 13.055 -21 -8.656 1 97.38 184 ASN A N 1
ATOM 1467 C CA . ASN A 1 184 ? 12.203 -21.5 -7.582 1 97.38 184 ASN A CA 1
ATOM 1468 C C . ASN A 1 184 ? 12.508 -20.797 -6.258 1 97.38 184 ASN A C 1
ATOM 1470 O O . ASN A 1 184 ? 13.594 -20.234 -6.082 1 97.38 184 ASN A O 1
ATOM 1474 N N . ASN A 1 185 ? 11.492 -20.781 -5.395 1 95.75 185 ASN A N 1
ATOM 1475 C CA . ASN A 1 185 ? 11.633 -20.125 -4.098 1 95.75 185 ASN A CA 1
ATOM 1476 C C . ASN A 1 185 ? 11.375 -21.094 -2.947 1 95.75 185 ASN A C 1
ATOM 1478 O O . ASN A 1 185 ? 10.227 -21.391 -2.619 1 95.75 185 ASN A O 1
ATOM 1482 N N . PHE A 1 186 ? 12.391 -21.453 -2.225 1 92.62 186 PHE A N 1
ATOM 1483 C CA . PHE A 1 186 ? 12.188 -22.406 -1.152 1 92.62 186 PHE A CA 1
ATOM 1484 C C . PHE A 1 186 ? 12.18 -21.719 0.206 1 92.62 186 PHE A C 1
ATOM 1486 O O . PHE A 1 186 ? 11.828 -22.328 1.217 1 92.62 186 PHE A O 1
ATOM 1493 N N . ASP A 1 187 ? 12.625 -20.5 0.266 1 94.88 187 ASP A N 1
ATOM 1494 C CA . ASP A 1 187 ? 12.57 -19.719 1.495 1 94.88 187 ASP A CA 1
ATOM 1495 C C . ASP A 1 187 ? 11.305 -18.859 1.551 1 94.88 187 ASP A C 1
ATOM 1497 O O . ASP A 1 187 ? 11.352 -17.656 1.338 1 94.88 187 ASP A O 1
ATOM 1501 N N . TYR A 1 188 ? 10.25 -19.547 1.801 1 94.5 188 TYR A N 1
ATOM 1502 C CA . TYR A 1 188 ? 8.938 -18.906 1.834 1 94.5 188 TYR A CA 1
ATOM 1503 C C . TYR A 1 188 ? 8.336 -18.969 3.236 1 94.5 188 TYR A C 1
ATOM 1505 O O . TYR A 1 188 ? 8.516 -19.953 3.953 1 94.5 188 TYR A O 1
ATOM 1513 N N . PHE A 1 189 ? 7.66 -17.828 3.58 1 91.31 189 PHE A N 1
ATOM 1514 C CA . PHE A 1 189 ? 7.031 -17.672 4.887 1 91.31 189 PHE A CA 1
ATOM 1515 C C . PHE A 1 189 ? 5.676 -16.984 4.758 1 91.31 189 PHE A C 1
ATOM 1517 O O . PHE A 1 189 ? 5.555 -15.969 4.07 1 91.31 189 PHE A O 1
ATOM 1524 N N . ASP A 1 190 ? 4.621 -17.672 5.301 1 92.81 190 ASP A N 1
ATOM 1525 C CA . ASP A 1 190 ? 3.305 -17.062 5.438 1 92.81 190 ASP A CA 1
ATOM 1526 C C . ASP A 1 190 ? 3.041 -16.641 6.883 1 92.81 190 ASP A C 1
ATOM 1528 O O . ASP A 1 190 ? 2.842 -17.5 7.754 1 92.81 190 ASP A O 1
ATOM 1532 N N . PRO A 1 191 ? 2.984 -15.383 7.105 1 93.44 191 PRO A N 1
ATOM 1533 C CA . PRO A 1 191 ? 2.885 -14.922 8.492 1 93.44 191 PRO A CA 1
ATOM 1534 C C . PRO A 1 191 ? 1.567 -15.312 9.156 1 93.44 191 PRO A C 1
ATOM 1536 O O . PRO A 1 191 ? 1.437 -15.227 10.375 1 93.44 191 PRO A O 1
ATOM 1539 N N . THR A 1 192 ? 0.559 -15.758 8.383 1 94.62 192 THR A N 1
ATOM 1540 C CA . THR A 1 192 ? -0.748 -16.094 8.938 1 94.62 192 THR A CA 1
ATOM 1541 C C . THR A 1 192 ? -0.833 -17.578 9.258 1 94.62 192 THR A C 1
ATOM 1543 O O . THR A 1 192 ? -1.815 -18.047 9.844 1 94.62 192 THR A O 1
ATOM 1546 N N . LYS A 1 193 ? 0.019 -18.453 8.82 1 87.88 193 LYS A N 1
ATOM 1547 C CA . LYS A 1 193 ? -0.018 -19.891 9.016 1 87.88 193 LYS A CA 1
ATOM 1548 C C . LYS A 1 193 ? 1.022 -20.328 10.047 1 87.88 193 LYS A C 1
ATOM 1550 O O . LYS A 1 193 ? 1.036 -21.484 10.469 1 87.88 193 LYS A O 1
ATOM 1555 N N . GLY A 1 194 ? 1.664 -19.531 10.781 1 69.5 194 GLY A N 1
ATOM 1556 C CA . GLY A 1 194 ? 2.652 -19.906 11.773 1 69.5 194 GLY A CA 1
ATOM 1557 C C . GLY A 1 194 ? 3.887 -20.562 11.18 1 69.5 194 GLY A C 1
ATOM 1558 O O . GLY A 1 194 ? 3.959 -20.766 9.969 1 69.5 194 GLY A O 1
ATOM 1559 N N . GLU A 1 195 ? 4.996 -20.766 12 1 59.53 195 GLU A N 1
ATOM 1560 C CA . GLU A 1 195 ? 6.316 -21.234 11.602 1 59.53 195 GLU A CA 1
ATOM 1561 C C . GLU A 1 195 ? 6.242 -22.641 11.008 1 59.53 195 GLU A C 1
ATOM 1563 O O . GLU A 1 195 ? 7.066 -23.016 10.164 1 59.53 195 GLU A O 1
ATOM 1568 N N . GLU A 1 196 ? 5.387 -23.422 11.422 1 50.41 196 GLU A N 1
ATOM 1569 C CA . GLU A 1 196 ? 5.41 -24.844 11.039 1 50.41 196 GLU A CA 1
ATOM 1570 C C . GLU A 1 196 ? 5.125 -25.016 9.555 1 50.41 196 GLU A C 1
ATOM 1572 O O . GLU A 1 196 ? 5.551 -26 8.945 1 50.41 196 GLU A O 1
ATOM 1577 N N . ASN A 1 197 ? 4.461 -24.203 8.984 1 49.56 197 ASN A N 1
ATOM 1578 C CA . ASN A 1 197 ? 4.148 -24.453 7.578 1 49.56 197 ASN A CA 1
ATOM 1579 C C . ASN A 1 197 ? 5.102 -23.703 6.648 1 49.56 197 ASN A C 1
ATOM 1581 O O . ASN A 1 197 ? 4.711 -23.281 5.559 1 49.56 197 ASN A O 1
ATOM 1585 N N . ARG A 1 198 ? 6.305 -23.469 7.191 1 46.72 198 ARG A N 1
ATOM 1586 C CA . ARG A 1 198 ? 7.371 -23.016 6.301 1 46.72 198 ARG A CA 1
ATOM 1587 C C . ARG A 1 198 ? 7.734 -24.109 5.289 1 46.72 198 ARG A C 1
ATOM 1589 O O . ARG A 1 198 ? 7.973 -25.25 5.66 1 46.72 198 ARG A O 1
ATOM 1596 N N . GLU A 1 199 ? 7.051 -24.141 4.188 1 43.44 199 GLU A N 1
ATOM 1597 C CA . GLU A 1 199 ? 7.316 -25.125 3.146 1 43.44 199 GLU A CA 1
ATOM 1598 C C . GLU A 1 199 ? 8.812 -25.25 2.861 1 43.44 199 GLU A C 1
ATOM 1600 O O . GLU A 1 199 ? 9.43 -24.297 2.367 1 43.44 199 GLU A O 1
ATOM 1605 N N . CYS A 1 200 ? 9.602 -25.953 3.736 1 37.91 200 CYS A N 1
ATOM 1606 C CA . CYS A 1 200 ? 11 -26.266 3.471 1 37.91 200 CYS A CA 1
ATOM 1607 C C . CYS A 1 200 ? 11.141 -27.047 2.164 1 37.91 200 CYS A C 1
ATOM 1609 O O . CYS A 1 200 ? 10.406 -28 1.922 1 37.91 200 CYS A O 1
ATOM 1611 N N . GLY A 1 201 ? 11.609 -26.391 1.114 1 34.12 201 GLY A N 1
ATOM 1612 C CA . GLY A 1 201 ? 12.047 -27.031 -0.117 1 34.12 201 GLY A CA 1
ATOM 1613 C C . GLY A 1 201 ? 12.656 -28.406 0.104 1 34.12 201 GLY A C 1
ATOM 1614 O O . GLY A 1 201 ? 13.016 -29.094 -0.853 1 34.12 201 GLY A O 1
ATOM 1615 N N . LEU A 1 202 ? 13.188 -28.703 1.279 1 32.34 202 LEU A N 1
ATOM 1616 C CA . LEU A 1 202 ? 14.047 -29.891 1.389 1 32.34 202 LEU A CA 1
ATOM 1617 C C . LEU A 1 202 ? 13.234 -31.172 1.262 1 32.34 202 LEU A C 1
ATOM 1619 O O . LEU A 1 202 ? 13.797 -32.281 1.306 1 32.34 202 LEU A O 1
ATOM 1623 N N . HIS A 1 203 ? 11.875 -31.094 1.35 1 32.25 203 HIS A N 1
ATOM 1624 C CA . HIS A 1 203 ? 11.43 -32.469 1.35 1 32.25 203 HIS A CA 1
ATOM 1625 C C . HIS A 1 203 ? 11.703 -33.156 0.006 1 32.25 203 HIS A C 1
ATOM 1627 O O . HIS A 1 203 ? 11.188 -34.219 -0.271 1 32.25 203 HIS A O 1
ATOM 1633 N N . LEU A 1 204 ? 12.344 -32.5 -0.932 1 30.75 204 LEU A N 1
ATOM 1634 C CA . LEU A 1 204 ? 12.656 -33.281 -2.109 1 30.75 204 LEU A CA 1
ATOM 1635 C C . LEU A 1 204 ? 13.594 -34.438 -1.752 1 30.75 204 LEU A C 1
ATOM 1637 O O . LEU A 1 204 ? 14.094 -35.125 -2.637 1 30.75 204 LEU A O 1
ATOM 1641 N N . SER A 1 205 ? 14.172 -34.562 -0.575 1 25.53 205 SER A N 1
ATOM 1642 C CA . SER A 1 205 ? 15.094 -35.688 -0.504 1 25.53 205 SER A CA 1
ATOM 1643 C C . SER A 1 205 ? 14.344 -37.031 -0.583 1 25.53 205 SER A C 1
ATOM 1645 O O . SER A 1 205 ? 14.953 -38.062 -0.803 1 25.53 205 SER A O 1
ATOM 1647 N N . HIS A 1 206 ? 13.078 -37.219 -0.265 1 23.47 206 HIS A N 1
ATOM 1648 C CA . HIS A 1 206 ? 12.844 -38.656 -0.325 1 23.47 206 HIS A CA 1
ATOM 1649 C C . HIS A 1 206 ? 12.586 -39.094 -1.757 1 23.47 206 HIS A C 1
ATOM 1651 O O . HIS A 1 206 ? 12.031 -38.344 -2.562 1 23.47 206 HIS A O 1
ATOM 1657 N N . MET B 1 1 ? -16.203 32.594 -9.703 1 53.91 1 MET B N 1
ATOM 1658 C CA . MET B 1 1 ? -15.938 33.844 -9.031 1 53.91 1 MET B CA 1
ATOM 1659 C C . MET B 1 1 ? -14.438 34.031 -8.797 1 53.91 1 MET B C 1
ATOM 1661 O O . MET B 1 1 ? -13.742 33.094 -8.445 1 53.91 1 MET B O 1
ATOM 1665 N N . GLN B 1 2 ? -13.828 35.062 -9.391 1 77.81 2 GLN B N 1
ATOM 1666 C CA . GLN B 1 2 ? -12.398 35.344 -9.273 1 77.81 2 GLN B CA 1
ATOM 1667 C C . GLN B 1 2 ? -12.023 35.719 -7.84 1 77.81 2 GLN B C 1
ATOM 1669 O O . GLN B 1 2 ? -12.617 36.625 -7.262 1 77.81 2 GLN B O 1
ATOM 1674 N N . LEU B 1 3 ? -11.352 34.844 -7.074 1 87.75 3 LEU B N 1
ATOM 1675 C CA . LEU B 1 3 ? -10.914 35.094 -5.703 1 87.75 3 LEU B CA 1
ATOM 1676 C C . LEU B 1 3 ? -9.852 36.188 -5.66 1 87.75 3 LEU B C 1
ATOM 1678 O O . LEU B 1 3 ? -8.914 36.188 -6.461 1 87.75 3 LEU B O 1
ATOM 1682 N N . ASP B 1 4 ? -10.109 37.25 -4.906 1 94.38 4 ASP B N 1
ATOM 1683 C CA . ASP B 1 4 ? -9.102 38.281 -4.656 1 94.38 4 ASP B CA 1
ATOM 1684 C C . ASP B 1 4 ? -8.102 37.812 -3.598 1 94.38 4 ASP B C 1
ATOM 1686 O O . ASP B 1 4 ? -8.242 38.156 -2.418 1 94.38 4 ASP B O 1
ATOM 1690 N N . LEU B 1 5 ? -7.078 37.219 -4.008 1 94.62 5 LEU B N 1
ATOM 1691 C CA . LEU B 1 5 ? -6.129 36.562 -3.102 1 94.62 5 LEU B CA 1
ATOM 1692 C C . LEU B 1 5 ? -5.363 37.625 -2.299 1 94.62 5 LEU B C 1
ATOM 1694 O O . LEU B 1 5 ? -5.027 37.406 -1.134 1 94.62 5 LEU B O 1
ATOM 1698 N N . ALA B 1 6 ? -5.047 38.719 -2.992 1 94.25 6 ALA B N 1
ATOM 1699 C CA . ALA B 1 6 ? -4.336 39.781 -2.295 1 94.25 6 ALA B CA 1
ATOM 1700 C C . ALA B 1 6 ? -5.121 40.25 -1.079 1 94.25 6 ALA B C 1
ATOM 1702 O O . ALA B 1 6 ? -4.559 40.406 0.006 1 94.25 6 ALA B O 1
ATOM 1703 N N . ASN B 1 7 ? -6.324 40.438 -1.248 1 95.62 7 ASN B N 1
ATOM 1704 C CA . ASN B 1 7 ? -7.18 40.875 -0.156 1 95.62 7 ASN B CA 1
ATOM 1705 C C . ASN B 1 7 ? -7.336 39.812 0.916 1 95.62 7 ASN B C 1
ATOM 1707 O O . ASN B 1 7 ? -7.32 40.094 2.111 1 95.62 7 ASN B O 1
ATOM 1711 N N . ILE B 1 8 ? -7.543 38.594 0.515 1 96.44 8 ILE B N 1
ATOM 1712 C CA . ILE B 1 8 ? -7.703 37.469 1.434 1 96.44 8 ILE B CA 1
ATOM 1713 C C . ILE B 1 8 ? -6.453 37.344 2.305 1 96.44 8 ILE B C 1
ATOM 1715 O O . ILE B 1 8 ? -6.555 37.25 3.531 1 96.44 8 ILE B O 1
ATOM 1719 N N . ASN B 1 9 ? -5.301 37.375 1.679 1 97.06 9 ASN B N 1
ATOM 1720 C CA . ASN B 1 9 ? -4.043 37.25 2.404 1 97.06 9 ASN B CA 1
ATOM 1721 C C . ASN B 1 9 ? -3.785 38.438 3.314 1 97.06 9 ASN B C 1
ATOM 1723 O O . ASN B 1 9 ? -3.242 38.281 4.41 1 97.06 9 ASN B O 1
ATOM 1727 N N . ALA B 1 10 ? -4.164 39.594 2.883 1 95.5 10 ALA B N 1
ATOM 1728 C CA . ALA B 1 10 ? -3.994 40.812 3.697 1 95.5 10 ALA B CA 1
ATOM 1729 C C . ALA B 1 10 ? -4.91 40.781 4.914 1 95.5 10 ALA B C 1
ATOM 1731 O O . ALA B 1 10 ? -4.5 41.156 6.02 1 95.5 10 ALA B O 1
ATOM 1732 N N . GLU B 1 11 ? -6.066 40.344 4.707 1 94.62 11 GLU B N 1
ATOM 1733 C CA . GLU B 1 11 ? -7.082 40.406 5.754 1 94.62 11 GLU B CA 1
ATOM 1734 C C . GLU B 1 11 ? -6.914 39.25 6.746 1 94.62 11 GLU B C 1
ATOM 1736 O O . GLU B 1 11 ? -7.004 39.438 7.961 1 94.62 11 GLU B O 1
ATOM 1741 N N . TRP B 1 12 ? -6.688 38.031 6.258 1 94.75 12 TRP B N 1
ATOM 1742 C CA . TRP B 1 12 ? -6.789 36.875 7.133 1 94.75 12 TRP B CA 1
ATOM 1743 C C . TRP B 1 12 ? -5.484 36.062 7.141 1 94.75 12 TRP B C 1
ATOM 1745 O O . TRP B 1 12 ? -5.391 35.031 7.773 1 94.75 12 TRP B O 1
ATOM 1755 N N . GLY B 1 13 ? -4.469 36.531 6.492 1 94.12 13 GLY B N 1
ATOM 1756 C CA . GLY B 1 13 ? -3.238 35.781 6.328 1 94.12 13 GLY B CA 1
ATOM 1757 C C . GLY B 1 13 ? -2.562 35.438 7.645 1 94.12 13 GLY B C 1
ATOM 1758 O O . GLY B 1 13 ? -1.761 34.5 7.715 1 94.12 13 GLY B O 1
ATOM 1759 N N . HIS B 1 14 ? -2.928 36.219 8.672 1 95.12 14 HIS B N 1
ATOM 1760 C CA . HIS B 1 14 ? -2.309 36 9.977 1 95.12 14 HIS B CA 1
ATOM 1761 C C . HIS B 1 14 ? -3.326 35.469 10.984 1 95.12 14 HIS B C 1
ATOM 1763 O O . HIS B 1 14 ? -3.031 35.406 12.18 1 95.12 14 HIS B O 1
ATOM 1769 N N . ASP B 1 15 ? -4.5 35.156 10.508 1 97.31 15 ASP B N 1
ATOM 1770 C CA . ASP B 1 15 ? -5.562 34.594 11.328 1 97.31 15 ASP B CA 1
ATOM 1771 C C . ASP B 1 15 ? -5.906 33.156 10.859 1 97.31 15 ASP B C 1
ATOM 1773 O O . ASP B 1 15 ? -6.781 33 10.008 1 97.31 15 ASP B O 1
ATOM 1777 N N . ALA B 1 16 ? -5.246 32.219 11.477 1 98.19 16 ALA B N 1
ATOM 1778 C CA . ALA B 1 16 ? -5.332 30.844 11.031 1 98.19 16 ALA B CA 1
ATOM 1779 C C . ALA B 1 16 ? -6.777 30.344 11.047 1 98.19 16 ALA B C 1
ATOM 1781 O O . ALA B 1 16 ? -7.254 29.766 10.07 1 98.19 16 ALA B O 1
ATOM 1782 N N . GLN B 1 17 ? -7.48 30.609 12.117 1 97.5 17 GLN B N 1
ATOM 1783 C CA . GLN B 1 17 ? -8.852 30.141 12.258 1 97.5 17 GLN B CA 1
ATOM 1784 C C . GLN B 1 17 ? -9.758 30.734 11.188 1 97.5 17 GLN B C 1
ATOM 1786 O O . GLN B 1 17 ? -10.57 30.031 10.586 1 97.5 17 GLN B O 1
ATOM 1791 N N . LYS B 1 18 ? -9.641 31.984 10.953 1 97.88 18 LYS B N 1
ATOM 1792 C CA . LYS B 1 18 ? -10.469 32.656 9.953 1 97.88 18 LYS B CA 1
ATOM 1793 C C . LYS B 1 18 ? -10.156 32.156 8.547 1 97.88 18 LYS B C 1
ATOM 1795 O O . LYS B 1 18 ? -11.047 32.062 7.707 1 97.88 18 LYS B O 1
ATOM 1800 N N . LEU B 1 19 ? -8.898 31.906 8.305 1 98.06 19 LEU B N 1
ATOM 1801 C CA . LEU B 1 19 ? -8.508 31.375 7.004 1 98.06 19 LEU B CA 1
ATOM 1802 C C . LEU B 1 19 ? -9.148 30.016 6.766 1 98.06 19 LEU B C 1
ATOM 1804 O O . LEU B 1 19 ? -9.641 29.734 5.672 1 98.06 19 LEU B O 1
ATOM 1808 N N . VAL B 1 20 ? -9.125 29.141 7.762 1 98.81 20 VAL B N 1
ATOM 1809 C CA . VAL B 1 20 ? -9.727 27.812 7.656 1 98.81 20 VAL B CA 1
ATOM 1810 C C . VAL B 1 20 ? -11.227 27.938 7.414 1 98.81 20 VAL B C 1
ATOM 1812 O O . VAL B 1 20 ? -11.781 27.297 6.516 1 98.81 20 VAL B O 1
ATOM 1815 N N . GLU B 1 21 ? -11.883 28.828 8.156 1 98.62 21 GLU B N 1
ATOM 1816 C CA . GLU B 1 21 ? -13.32 29.047 8 1 98.62 21 GLU B CA 1
ATOM 1817 C C . GLU B 1 21 ? -13.656 29.578 6.617 1 98.62 21 GLU B C 1
ATOM 1819 O O . GLU B 1 21 ? -14.625 29.156 5.988 1 98.62 21 GLU B O 1
ATOM 1824 N N . TRP B 1 22 ? -12.898 30.5 6.207 1 98.12 22 TRP B N 1
ATOM 1825 C CA . TRP B 1 22 ? -13.102 31.078 4.883 1 98.12 22 TRP B CA 1
ATOM 1826 C C . TRP B 1 22 ? -13.008 30.016 3.797 1 98.12 22 TRP B C 1
ATOM 1828 O O . TRP B 1 22 ? -13.914 29.875 2.973 1 98.12 22 TRP B O 1
ATOM 1838 N N . ALA B 1 23 ? -11.906 29.281 3.818 1 98.5 23 ALA B N 1
ATOM 1839 C CA . ALA B 1 23 ? -11.656 28.297 2.764 1 98.5 23 ALA B CA 1
ATOM 1840 C C . ALA B 1 23 ? -12.766 27.25 2.719 1 98.5 23 ALA B C 1
ATOM 1842 O O . ALA B 1 23 ? -13.281 26.922 1.646 1 98.5 23 ALA B O 1
ATOM 1843 N N . LEU B 1 24 ? -13.125 26.75 3.875 1 98.62 24 LEU B N 1
ATOM 1844 C CA . LEU B 1 24 ? -14.156 25.719 3.922 1 98.62 24 LEU B CA 1
ATOM 1845 C C . LEU B 1 24 ? -15.531 26.312 3.615 1 98.62 24 LEU B C 1
ATOM 1847 O O . LEU B 1 24 ? -16.438 25.594 3.174 1 98.62 24 LEU B O 1
ATOM 1851 N N . GLY B 1 25 ? -15.695 27.609 3.816 1 98 25 GLY B N 1
ATOM 1852 C CA . GLY B 1 25 ? -16.922 28.297 3.484 1 98 25 GLY B CA 1
ATOM 1853 C C . GLY B 1 25 ? -17.172 28.391 1.991 1 98 25 GLY B C 1
ATOM 1854 O O . GLY B 1 25 ? -18.297 28.672 1.559 1 98 25 GLY B O 1
ATOM 1855 N N . LEU B 1 26 ? -16.125 28.156 1.234 1 97.38 26 LEU B N 1
ATOM 1856 C CA . LEU B 1 26 ? -16.266 28.156 -0.216 1 97.38 26 LEU B CA 1
ATOM 1857 C C . LEU B 1 26 ? -17.078 26.953 -0.679 1 97.38 26 LEU B C 1
ATOM 1859 O O . LEU B 1 26 ? -17.516 26.906 -1.83 1 97.38 26 LEU B O 1
ATOM 1863 N N . ASN B 1 27 ? -17.312 26 0.172 1 97.56 27 ASN B N 1
ATOM 1864 C CA . ASN B 1 27 ? -18.094 24.797 -0.088 1 97.56 27 ASN B CA 1
ATOM 1865 C C . ASN B 1 27 ? -17.578 24.031 -1.302 1 97.56 27 ASN B C 1
ATOM 1867 O O . ASN B 1 27 ? -18.359 23.625 -2.164 1 97.56 27 ASN B O 1
ATOM 1871 N N . LYS B 1 28 ? -16.219 23.953 -1.4 1 98 28 LYS B N 1
ATOM 1872 C CA . LYS B 1 28 ? -15.523 23.156 -2.41 1 98 28 LYS B CA 1
ATOM 1873 C C . LYS B 1 28 ? -14.883 21.922 -1.794 1 98 28 LYS B C 1
ATOM 1875 O O . LYS B 1 28 ? -14.727 21.844 -0.575 1 98 28 LYS B O 1
ATOM 1880 N N . LYS B 1 29 ? -14.602 20.922 -2.652 1 98.44 29 LYS B N 1
ATOM 1881 C CA . LYS B 1 29 ? -13.961 19.703 -2.174 1 98.44 29 LYS B CA 1
ATOM 1882 C C . LYS B 1 29 ? -12.586 20 -1.57 1 98.44 29 LYS B C 1
ATOM 1884 O O . LYS B 1 29 ? -11.672 20.438 -2.277 1 98.44 29 LYS B O 1
ATOM 1889 N N . ALA B 1 30 ? -12.422 19.734 -0.282 1 98.81 30 ALA B N 1
ATOM 1890 C CA . ALA B 1 30 ? -11.203 20.094 0.438 1 98.81 30 ALA B CA 1
ATOM 1891 C C . ALA B 1 30 ? -10.5 18.844 0.958 1 98.81 30 ALA B C 1
ATOM 1893 O O . ALA B 1 30 ? -11.148 17.828 1.261 1 98.81 30 ALA B O 1
ATOM 1894 N N . ILE B 1 31 ? -9.172 18.922 0.994 1 98.88 31 ILE B N 1
ATOM 1895 C CA . ILE B 1 31 ? -8.375 17.922 1.712 1 98.88 31 ILE B CA 1
ATOM 1896 C 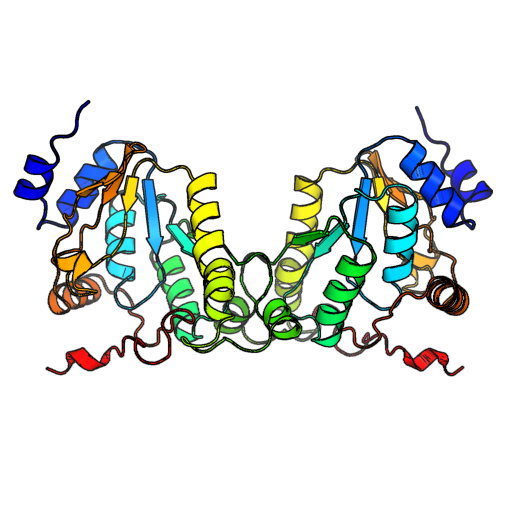C . ILE B 1 31 ? -7.363 18.625 2.617 1 98.88 31 ILE B C 1
ATOM 1898 O O . ILE B 1 31 ? -7.059 19.812 2.418 1 98.88 31 ILE B O 1
ATOM 1902 N N . VAL B 1 32 ? -6.934 17.953 3.584 1 98.88 32 VAL B N 1
ATOM 1903 C CA . VAL B 1 32 ? -5.75 18.344 4.348 1 98.88 32 VAL B CA 1
ATOM 1904 C C . VAL B 1 32 ? -4.727 17.203 4.312 1 98.88 32 VAL B C 1
ATOM 1906 O O . VAL B 1 32 ? -5.082 16.031 4.477 1 98.88 32 VAL B O 1
ATOM 1909 N N . THR B 1 33 ? -3.473 17.531 3.957 1 98.62 33 THR B N 1
ATOM 1910 C CA . THR B 1 33 ? -2.418 16.531 4 1 98.62 33 THR B CA 1
ATOM 1911 C C . THR B 1 33 ? -1.631 16.625 5.305 1 98.62 33 THR B C 1
ATOM 1913 O O . THR B 1 33 ? -1.522 17.703 5.891 1 98.62 33 THR B O 1
ATOM 1916 N N . THR B 1 34 ? -1.117 15.508 5.711 1 98.19 34 THR B N 1
ATOM 1917 C CA . THR B 1 34 ? -0.282 15.461 6.906 1 98.19 34 THR B CA 1
ATOM 1918 C C . THR B 1 34 ? 0.802 14.398 6.77 1 98.19 34 THR B C 1
ATOM 1920 O O . THR B 1 34 ? 0.61 13.398 6.074 1 98.19 34 THR B O 1
ATOM 1923 N N . ASN B 1 35 ? 1.92 14.695 7.43 1 97.06 35 ASN B N 1
ATOM 1924 C CA . ASN B 1 35 ? 2.969 13.695 7.598 1 97.06 35 ASN B CA 1
ATOM 1925 C C . ASN B 1 35 ? 3.154 13.32 9.062 1 97.06 35 ASN B C 1
ATOM 1927 O O . ASN B 1 35 ? 4.07 12.562 9.406 1 97.06 35 ASN B O 1
ATOM 1931 N N . PHE B 1 36 ? 2.322 13.898 9.906 1 98.06 36 PHE B N 1
ATOM 1932 C CA . PHE B 1 36 ? 2.283 13.656 11.344 1 98.06 36 PHE B CA 1
ATOM 1933 C C . PHE B 1 36 ? 3.617 14.008 11.992 1 98.06 36 PHE B C 1
ATOM 1935 O O . PHE B 1 36 ? 4.031 13.367 12.961 1 98.06 36 PHE B O 1
ATOM 1942 N N . ARG B 1 37 ? 4.34 14.953 11.406 1 96.12 37 ARG B N 1
ATOM 1943 C CA . ARG B 1 37 ? 5.516 15.539 12.047 1 96.12 37 ARG B CA 1
ATOM 1944 C C . ARG B 1 37 ? 5.113 16.438 13.211 1 96.12 37 ARG B C 1
ATOM 1946 O O . ARG B 1 37 ? 3.926 16.625 13.477 1 96.12 37 ARG B O 1
ATOM 1953 N N . PRO B 1 38 ? 6.105 17 13.914 1 95.38 38 PRO B N 1
ATOM 1954 C CA . PRO B 1 38 ? 5.77 17.859 15.047 1 95.38 38 PRO B CA 1
ATOM 1955 C C . PRO B 1 38 ? 4.762 18.953 14.68 1 95.38 38 PRO B C 1
ATOM 1957 O O . PRO B 1 38 ? 4.895 19.594 13.641 1 95.38 38 PRO B O 1
ATOM 1960 N N . PHE B 1 39 ? 3.693 19.078 15.453 1 97.31 39 PHE B N 1
ATOM 1961 C CA . PHE B 1 39 ? 2.715 20.156 15.453 1 97.31 39 PHE B CA 1
ATOM 1962 C C . PHE B 1 39 ? 1.639 19.922 14.398 1 97.31 39 PHE B C 1
ATOM 1964 O O . PHE B 1 39 ? 0.709 20.719 14.258 1 97.31 39 PHE B O 1
ATOM 1971 N N . GLU B 1 40 ? 1.655 18.797 13.789 1 98 40 GLU B N 1
ATOM 1972 C CA . GLU B 1 40 ? 0.674 18.516 12.742 1 98 40 GLU B CA 1
ATOM 1973 C C . GLU B 1 40 ? -0.731 18.391 13.328 1 98 40 GLU B C 1
ATOM 1975 O O . GLU B 1 40 ? -1.722 18.594 12.625 1 98 40 GLU B O 1
ATOM 1980 N N . ALA B 1 41 ? -0.822 18.094 14.609 1 98.75 41 ALA B N 1
ATOM 1981 C CA . ALA B 1 41 ? -2.137 17.969 15.234 1 98.75 41 ALA B CA 1
ATOM 1982 C C . ALA B 1 41 ? -2.891 19.297 15.203 1 98.75 41 ALA B C 1
ATOM 1984 O O . ALA B 1 41 ? -4.121 19.312 15.227 1 98.75 41 ALA B O 1
ATOM 1985 N N . VAL B 1 42 ? -2.152 20.391 15.094 1 98.75 42 VAL B N 1
ATOM 1986 C CA . VAL B 1 42 ? -2.756 21.719 15.133 1 98.75 42 VAL B CA 1
ATOM 1987 C C . VAL B 1 42 ? -3.67 21.906 13.922 1 98.75 42 VAL B C 1
ATOM 1989 O O . VAL B 1 42 ? -4.863 22.172 14.078 1 98.75 42 VAL B O 1
ATOM 1992 N N . ILE B 1 43 ? -3.15 21.703 12.75 1 98.75 43 ILE B N 1
ATOM 1993 C CA . ILE B 1 43 ? -3.943 21.938 11.547 1 98.75 43 ILE B CA 1
ATOM 1994 C C . ILE B 1 43 ? -5.07 20.922 11.461 1 98.75 43 ILE B C 1
ATOM 1996 O O . ILE B 1 43 ? -6.176 21.234 11.016 1 98.75 43 ILE B O 1
ATOM 2000 N N . LEU B 1 44 ? -4.781 19.719 11.836 1 98.88 44 LEU B N 1
ATOM 2001 C CA . LEU B 1 44 ? -5.809 18.688 11.789 1 98.88 44 LEU B CA 1
ATOM 2002 C C . LEU B 1 44 ? -6.984 19.047 12.695 1 98.88 44 LEU B C 1
ATOM 2004 O O . LEU B 1 44 ? -8.141 18.922 12.297 1 98.88 44 LEU B O 1
ATOM 2008 N N . HIS B 1 45 ? -6.68 19.516 13.859 1 98.94 45 HIS B N 1
ATOM 2009 C CA . HIS B 1 45 ? -7.719 19.938 14.789 1 98.94 45 HIS B CA 1
ATOM 2010 C C . HIS B 1 45 ? -8.492 21.141 14.25 1 98.94 45 HIS B C 1
ATOM 2012 O O . HIS B 1 45 ? -9.719 21.141 14.25 1 98.94 45 HIS B O 1
ATOM 2018 N N . MET B 1 46 ? -7.812 22.141 13.742 1 98.69 46 MET B N 1
ATOM 2019 C CA . MET B 1 46 ? -8.445 23.359 13.258 1 98.69 46 MET B CA 1
ATOM 2020 C C . MET B 1 46 ? -9.422 23.047 12.125 1 98.69 46 MET B C 1
ATOM 2022 O O . MET B 1 46 ? -10.562 23.516 12.141 1 98.69 46 MET B O 1
ATOM 2026 N N . VAL B 1 47 ? -8.977 22.25 11.18 1 98.88 47 VAL B N 1
ATOM 2027 C CA . VAL B 1 47 ? -9.781 21.938 10 1 98.88 47 VAL B CA 1
ATOM 2028 C C . VAL B 1 47 ? -10.992 21.094 10.406 1 98.88 47 VAL B C 1
ATOM 2030 O O . VAL B 1 47 ? -12.117 21.359 9.984 1 98.88 47 VAL B O 1
ATOM 2033 N N . THR B 1 48 ? -10.766 20.109 11.289 1 98.56 48 THR B N 1
ATOM 2034 C CA . THR B 1 48 ? -11.836 19.172 11.617 1 98.56 48 THR B CA 1
ATOM 2035 C C . THR B 1 48 ? -12.852 19.812 12.562 1 98.56 48 THR B C 1
ATOM 2037 O O . THR B 1 48 ? -13.984 19.344 12.672 1 98.56 48 THR B O 1
ATOM 2040 N N . GLN B 1 49 ? -12.484 20.891 13.289 1 98.25 49 GLN B N 1
ATOM 2041 C CA . GLN B 1 49 ? -13.445 21.641 14.086 1 98.25 49 GLN B CA 1
ATOM 2042 C C . GLN B 1 49 ? -14.477 22.328 13.203 1 98.25 49 GLN B C 1
ATOM 2044 O O . GLN B 1 49 ? -15.641 22.484 13.594 1 98.25 49 GLN B O 1
ATOM 2049 N N . VAL B 1 50 ? -14.031 22.672 12.016 1 98.56 50 VAL B N 1
ATOM 2050 C CA . VAL B 1 50 ? -14.914 23.391 11.094 1 98.56 50 VAL B CA 1
ATOM 2051 C C . VAL B 1 50 ? -15.672 22.391 10.227 1 98.56 50 VAL B C 1
ATOM 2053 O O . VAL B 1 50 ? -16.875 22.516 10.047 1 98.56 50 VAL B O 1
ATOM 2056 N N . GLN B 1 51 ? -14.984 21.422 9.742 1 98.69 51 GLN B N 1
ATOM 2057 C CA . GLN B 1 51 ? -15.57 20.391 8.898 1 98.69 51 GLN B CA 1
ATOM 2058 C C . GLN B 1 51 ? -15.023 19.016 9.258 1 98.69 51 GLN B C 1
ATOM 2060 O O . GLN B 1 51 ? -14.039 18.547 8.68 1 98.69 51 GLN B O 1
ATOM 2065 N N . PRO B 1 52 ? -15.719 18.328 10.062 1 98.44 52 PRO B N 1
ATOM 2066 C CA . PRO B 1 52 ? -15.211 17.109 10.688 1 98.44 52 PRO B CA 1
ATOM 2067 C C . PRO B 1 52 ? -14.914 16 9.664 1 98.44 52 PRO B C 1
ATOM 2069 O O . PRO B 1 52 ? -14.047 15.164 9.898 1 98.44 52 PRO B O 1
ATOM 2072 N N . ASP B 1 53 ? -15.578 16.047 8.531 1 98.38 53 ASP B N 1
ATOM 2073 C CA . ASP B 1 53 ? -15.461 14.93 7.605 1 98.38 53 ASP B CA 1
ATOM 2074 C C . ASP B 1 53 ? -14.445 15.234 6.504 1 98.38 53 ASP B C 1
ATOM 2076 O O . ASP B 1 53 ? -14.344 14.484 5.527 1 98.38 53 ASP B O 1
ATOM 2080 N N . THR B 1 54 ? -13.664 16.328 6.664 1 98.81 54 THR B N 1
ATOM 2081 C CA . THR B 1 54 ? -12.633 16.625 5.68 1 98.81 54 THR B CA 1
ATOM 2082 C C . THR B 1 54 ? -11.672 15.453 5.52 1 98.81 54 THR B C 1
ATOM 2084 O O . THR B 1 54 ? -11.164 14.922 6.504 1 98.81 54 THR B O 1
ATOM 2087 N N . PRO B 1 55 ? -11.453 15 4.266 1 98.88 55 PRO B N 1
ATOM 2088 C CA . PRO B 1 55 ? -10.469 13.945 4.066 1 98.88 55 PRO B CA 1
ATOM 2089 C C . PRO B 1 55 ? -9.062 14.352 4.504 1 98.88 55 PRO B C 1
ATOM 2091 O O . PRO B 1 55 ? -8.586 15.43 4.133 1 98.88 55 PRO B O 1
ATOM 2094 N N . VAL B 1 56 ? -8.523 13.547 5.332 1 98.94 56 VAL B N 1
ATOM 2095 C CA . VAL B 1 56 ? -7.133 13.68 5.75 1 98.94 56 VAL B CA 1
ATOM 2096 C C . VAL B 1 56 ? -6.262 12.688 4.984 1 98.94 56 VAL B C 1
ATOM 2098 O O . VAL B 1 56 ? -6.48 11.477 5.051 1 98.94 56 VAL B O 1
ATOM 2101 N N . ILE B 1 57 ? -5.273 13.203 4.27 1 98.81 57 ILE B N 1
ATOM 2102 C CA . ILE B 1 57 ? -4.453 12.383 3.391 1 98.81 57 ILE B CA 1
ATOM 2103 C C . ILE B 1 57 ? -3.051 12.234 3.98 1 98.81 57 ILE B C 1
ATOM 2105 O O . ILE B 1 57 ? -2.381 13.234 4.254 1 98.81 57 ILE B O 1
ATOM 2109 N N . TRP B 1 58 ? -2.662 11 4.184 1 98.75 58 TRP B N 1
ATOM 2110 C CA . TRP B 1 58 ? -1.336 10.695 4.711 1 98.75 58 TRP B CA 1
ATOM 2111 C C . TRP B 1 58 ? -0.57 9.781 3.76 1 98.75 58 TRP B C 1
ATOM 2113 O O . TRP B 1 58 ? -1.051 8.703 3.402 1 98.75 58 TRP B O 1
ATOM 2123 N N . MET B 1 59 ? 0.556 10.281 3.307 1 97.38 59 MET B N 1
ATOM 2124 C CA . MET B 1 59 ? 1.476 9.398 2.6 1 97.38 59 MET B CA 1
ATOM 2125 C C . MET B 1 59 ? 2.406 8.688 3.578 1 97.38 59 MET B C 1
ATOM 2127 O O . MET B 1 59 ? 3.354 9.289 4.086 1 97.38 59 MET B O 1
ATOM 2131 N N . ASP B 1 60 ? 2.143 7.492 3.836 1 98.25 60 ASP B N 1
ATOM 2132 C CA . ASP B 1 60 ? 3.012 6.691 4.691 1 98.25 60 ASP B CA 1
ATOM 2133 C C . ASP B 1 60 ? 4.09 5.984 3.871 1 98.25 60 ASP B C 1
ATOM 2135 O O . ASP B 1 60 ? 3.807 4.992 3.191 1 98.25 60 ASP B O 1
ATOM 2139 N N . SER B 1 61 ? 5.312 6.418 4.074 1 97.81 61 SER B N 1
ATOM 2140 C CA . SER B 1 61 ? 6.438 5.875 3.322 1 97.81 61 SER B CA 1
ATOM 2141 C C . SER B 1 61 ? 6.734 4.438 3.73 1 97.81 61 SER B C 1
ATOM 2143 O O . SER B 1 61 ? 7.438 3.717 3.02 1 97.81 61 SER B O 1
ATOM 2145 N N . GLY B 1 62 ? 6.258 4.039 4.867 1 98 62 GLY B N 1
ATOM 2146 C CA . GLY B 1 62 ? 6.641 2.76 5.449 1 98 62 GLY B CA 1
ATOM 2147 C C . GLY B 1 62 ? 7.875 2.848 6.32 1 98 62 GLY B C 1
ATOM 2148 O O . GLY B 1 62 ? 8.281 1.856 6.934 1 98 62 GLY B O 1
ATOM 2149 N N . TYR B 1 63 ? 8.438 4.074 6.5 1 97.44 63 TYR B N 1
ATOM 2150 C CA . TYR B 1 63 ? 9.711 4.234 7.191 1 97.44 63 TYR B CA 1
ATOM 2151 C C . TYR B 1 63 ? 9.555 5.129 8.414 1 97.44 63 TYR B C 1
ATOM 2153 O O . TYR B 1 63 ? 10.547 5.508 9.047 1 97.44 63 TYR B O 1
ATOM 2161 N N . ASN B 1 64 ? 8.344 5.5 8.789 1 97.56 64 ASN B N 1
ATOM 2162 C CA . ASN B 1 64 ? 8.148 6.367 9.953 1 97.56 64 ASN B CA 1
ATOM 2163 C C . ASN B 1 64 ? 8.602 5.688 11.242 1 97.56 64 ASN B C 1
ATOM 2165 O O . ASN B 1 64 ? 8.688 4.461 11.305 1 97.56 64 ASN B O 1
ATOM 2169 N N . THR B 1 65 ? 8.898 6.492 12.25 1 97.56 65 THR B N 1
ATOM 2170 C CA . THR B 1 65 ? 9.25 5.953 13.562 1 97.56 65 THR B CA 1
ATOM 2171 C C . THR B 1 65 ? 8.039 5.328 14.234 1 97.56 65 THR B C 1
ATOM 2173 O O . THR B 1 65 ? 6.895 5.664 13.906 1 97.56 65 THR B O 1
ATOM 2176 N N . GLU B 1 66 ? 8.328 4.484 15.141 1 97.94 66 GLU B N 1
ATOM 2177 C CA . GLU B 1 66 ? 7.238 3.928 15.938 1 97.94 66 GLU B CA 1
ATOM 2178 C C . GLU B 1 66 ? 6.441 5.031 16.625 1 97.94 66 GLU B C 1
ATOM 2180 O O . GLU B 1 66 ? 5.211 4.969 16.688 1 97.94 66 GLU B O 1
ATOM 2185 N N . ALA B 1 67 ? 7.133 5.992 17.109 1 98 67 ALA B N 1
ATOM 2186 C CA . ALA B 1 67 ? 6.488 7.117 17.781 1 98 67 ALA B CA 1
ATOM 2187 C C . ALA B 1 67 ? 5.539 7.848 16.844 1 98 67 ALA B C 1
ATOM 2189 O O . ALA B 1 67 ? 4.422 8.211 17.234 1 98 67 ALA B O 1
ATOM 2190 N N . THR B 1 68 ? 5.953 8.047 15.609 1 98.31 68 THR B N 1
ATOM 2191 C CA . THR B 1 68 ? 5.113 8.719 14.625 1 98.31 68 THR B CA 1
ATOM 2192 C C . THR B 1 68 ? 3.855 7.898 14.344 1 98.31 68 THR B C 1
ATOM 2194 O O . THR B 1 68 ? 2.754 8.445 14.266 1 98.31 68 THR B O 1
ATOM 2197 N N . TYR B 1 69 ? 4.031 6.625 14.211 1 98.69 69 TYR B N 1
ATOM 2198 C CA . TYR B 1 69 ? 2.885 5.762 13.945 1 98.69 69 TYR B CA 1
ATOM 2199 C C . TYR B 1 69 ? 1.896 5.797 15.102 1 98.69 69 TYR B C 1
ATOM 2201 O O . TYR B 1 69 ? 0.686 5.902 14.891 1 98.69 69 TYR B O 1
ATOM 2209 N N . ARG B 1 70 ? 2.379 5.691 16.297 1 98.56 70 ARG B N 1
ATOM 2210 C CA . ARG B 1 70 ? 1.51 5.738 17.469 1 98.56 70 ARG B CA 1
ATOM 2211 C C . ARG B 1 70 ? 0.827 7.098 17.594 1 98.56 70 ARG B C 1
ATOM 2213 O O . ARG B 1 70 ? -0.352 7.176 17.938 1 98.56 70 ARG B O 1
ATOM 2220 N N . PHE B 1 71 ? 1.584 8.117 17.328 1 98.69 71 PHE B N 1
ATOM 2221 C CA . PHE B 1 71 ? 1.03 9.469 17.312 1 98.69 71 PHE B CA 1
ATOM 2222 C C . PHE B 1 71 ? -0.097 9.586 16.297 1 98.69 71 PHE B C 1
ATOM 2224 O O . PHE B 1 71 ? -1.162 10.125 16.609 1 98.69 71 PHE B O 1
ATOM 2231 N N . ALA B 1 72 ? 0.164 9.102 15.086 1 98.75 72 ALA B N 1
ATOM 2232 C CA . ALA B 1 72 ? -0.849 9.125 14.031 1 98.75 72 ALA B CA 1
ATOM 2233 C C . ALA B 1 72 ? -2.129 8.43 14.484 1 98.75 72 ALA B C 1
ATOM 2235 O O . ALA B 1 72 ? -3.23 8.945 14.289 1 98.75 72 ALA B O 1
ATOM 2236 N N . ASP B 1 73 ? -1.997 7.297 15.086 1 98.44 73 ASP B N 1
ATOM 2237 C CA . ASP B 1 73 ? -3.15 6.547 15.578 1 98.44 73 ASP B CA 1
ATOM 2238 C C . ASP B 1 73 ? -3.871 7.312 16.688 1 98.44 73 ASP B C 1
ATOM 2240 O O . ASP B 1 73 ? -5.102 7.398 16.688 1 98.44 73 ASP B O 1
ATOM 2244 N N . GLU B 1 74 ? -3.105 7.852 17.594 1 98.38 74 GLU B N 1
ATOM 2245 C CA . GLU B 1 74 ? -3.666 8.586 18.719 1 98.38 74 GLU B CA 1
ATOM 2246 C C . GLU B 1 74 ? -4.461 9.797 18.25 1 98.38 74 GLU B C 1
ATOM 2248 O O . GLU B 1 74 ? -5.609 9.992 18.656 1 98.38 74 GLU B O 1
ATOM 2253 N N . VAL B 1 75 ? -3.85 10.57 17.422 1 98.75 75 VAL B N 1
ATOM 2254 C CA . VAL B 1 75 ? -4.5 11.789 16.938 1 98.75 75 VAL B CA 1
ATOM 2255 C C . VAL B 1 75 ? -5.73 11.422 16.109 1 98.75 75 VAL B C 1
ATOM 2257 O O . VAL B 1 75 ? -6.762 12.094 16.188 1 98.75 75 VAL B O 1
ATOM 2260 N N . THR B 1 76 ? -5.621 10.391 15.297 1 98.81 76 THR B N 1
ATOM 2261 C CA . THR B 1 76 ? -6.742 9.945 14.477 1 98.81 76 THR B CA 1
ATOM 2262 C C . THR B 1 76 ? -7.934 9.562 15.352 1 98.81 76 THR B C 1
ATOM 2264 O O . THR B 1 76 ? -9.07 9.93 15.055 1 98.81 76 THR B O 1
ATOM 2267 N N . ARG B 1 77 ? -7.68 8.867 16.391 1 98.31 77 ARG B N 1
ATOM 2268 C CA . ARG B 1 77 ? -8.742 8.469 17.297 1 98.31 77 ARG B CA 1
ATOM 2269 C C . ARG B 1 77 ? -9.336 9.672 18.016 1 98.31 77 ARG B C 1
ATOM 2271 O O . ARG B 1 77 ? -10.555 9.812 18.109 1 98.31 77 ARG B O 1
ATOM 2278 N N . GLN B 1 78 ? -8.492 10.508 18.516 1 98.56 78 GLN B N 1
ATOM 2279 C CA . GLN B 1 78 ? -8.922 11.664 19.297 1 98.56 78 GLN B CA 1
ATOM 2280 C C . GLN B 1 78 ? -9.805 12.594 18.469 1 98.56 78 GLN B C 1
ATOM 2282 O O . GLN B 1 78 ? -10.781 13.141 18.969 1 98.56 78 GLN B O 1
ATOM 2287 N N . LEU B 1 79 ? -9.461 12.758 17.203 1 98.75 79 LEU B N 1
ATOM 2288 C CA . LEU B 1 79 ? -10.148 13.742 16.375 1 98.75 79 LEU B CA 1
ATOM 2289 C C . LEU B 1 79 ? -11.133 13.062 15.414 1 98.75 79 LEU B C 1
ATOM 2291 O O . LEU B 1 79 ? -11.789 13.734 14.617 1 98.75 79 LEU B O 1
ATOM 2295 N N . ASN B 1 80 ? -11.188 11.734 15.5 1 98.56 80 ASN B N 1
ATOM 2296 C CA . ASN B 1 80 ? -12.031 10.969 14.594 1 98.56 80 ASN B CA 1
ATOM 2297 C C . ASN B 1 80 ? -11.781 11.352 13.133 1 98.56 80 ASN B C 1
ATOM 2299 O O . ASN B 1 80 ? -12.719 11.656 12.398 1 98.56 80 ASN B O 1
ATOM 2303 N N . LEU B 1 81 ? -10.531 11.258 12.75 1 98.88 81 LEU B N 1
ATOM 2304 C CA . LEU B 1 81 ? -10.125 11.742 11.438 1 98.88 81 LEU B CA 1
ATOM 2305 C C . LEU B 1 81 ? -10.664 10.836 10.328 1 98.88 81 LEU B C 1
ATOM 2307 O O . LEU B 1 81 ? -10.688 9.617 10.4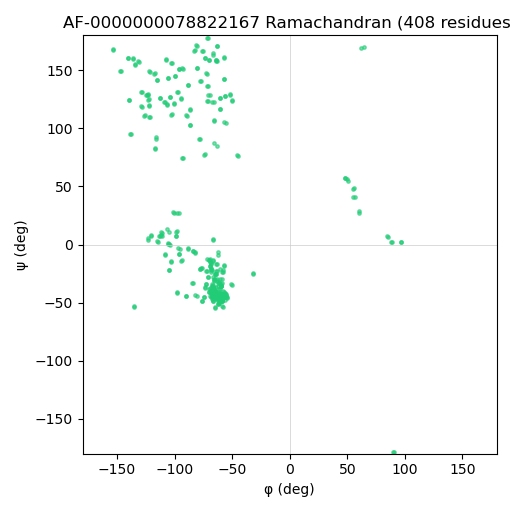77 1 98.88 81 LEU B O 1
ATOM 2311 N N . ASN B 1 82 ? -11.164 11.422 9.289 1 98.81 82 ASN B N 1
ATOM 2312 C CA . ASN B 1 82 ? -11.383 10.734 8.023 1 98.81 82 ASN B CA 1
ATOM 2313 C C . ASN B 1 82 ? -10.078 10.492 7.277 1 98.81 82 ASN B C 1
ATOM 2315 O O . ASN B 1 82 ? -9.805 11.133 6.266 1 98.81 82 ASN B O 1
ATOM 2319 N N . LEU B 1 83 ? -9.312 9.5 7.695 1 98.75 83 LEU B N 1
ATOM 2320 C CA . LEU B 1 83 ? -7.926 9.305 7.281 1 98.75 83 LEU B CA 1
ATOM 2321 C C . LEU B 1 83 ? -7.844 8.336 6.105 1 98.75 83 LEU B C 1
ATOM 2323 O O . LEU B 1 83 ? -8.422 7.246 6.148 1 98.75 83 LEU B O 1
ATOM 2327 N N . SER B 1 84 ? -7.219 8.773 5.074 1 98.38 84 SER B N 1
ATOM 2328 C CA . SER B 1 84 ? -6.805 7.918 3.967 1 98.38 84 SER B CA 1
ATOM 2329 C C . SER B 1 84 ? -5.285 7.805 3.895 1 98.38 84 SER B C 1
ATOM 2331 O O . SER B 1 84 ? -4.586 8.812 3.771 1 98.38 84 SER B O 1
ATOM 2333 N N . ILE B 1 85 ? -4.859 6.555 3.898 1 98.69 85 ILE B N 1
ATOM 2334 C CA . ILE B 1 85 ? -3.422 6.301 3.865 1 98.69 85 ILE B CA 1
ATOM 2335 C C . ILE B 1 85 ? -3.01 5.852 2.467 1 98.69 85 ILE B C 1
ATOM 2337 O O . ILE B 1 85 ? -3.617 4.945 1.895 1 98.69 85 ILE B O 1
ATOM 2341 N N . TYR B 1 86 ? -2.043 6.508 1.9 1 98.5 86 TYR B N 1
ATOM 2342 C CA . TYR B 1 86 ? -1.427 6.125 0.635 1 98.5 86 TYR B CA 1
ATOM 2343 C C . TYR B 1 86 ? -0.034 5.547 0.859 1 98.5 86 TYR B C 1
ATOM 2345 O O . TYR B 1 86 ? 0.839 6.215 1.418 1 98.5 86 TYR B O 1
ATOM 2353 N N . LEU B 1 87 ? 0.142 4.336 0.437 1 98.56 87 LEU B N 1
ATOM 2354 C CA . LEU B 1 87 ? 1.409 3.621 0.558 1 98.56 87 LEU B CA 1
ATOM 2355 C C . LEU B 1 87 ? 2.143 3.584 -0.779 1 98.56 87 LEU B C 1
ATOM 2357 O O . LEU B 1 87 ? 1.519 3.695 -1.837 1 98.56 87 LEU B O 1
ATOM 2361 N N . PRO B 1 88 ? 3.5 3.418 -0.653 1 98.5 88 PRO B N 1
ATOM 2362 C CA . PRO B 1 88 ? 4.176 3.023 -1.891 1 98.5 88 PRO B CA 1
ATOM 2363 C C . PRO B 1 88 ? 3.613 1.738 -2.49 1 98.5 88 PRO B C 1
ATOM 2365 O O . PRO B 1 88 ? 2.979 0.951 -1.783 1 98.5 88 PRO B O 1
ATOM 2368 N N . LYS B 1 89 ? 3.887 1.542 -3.762 1 97.81 89 LYS B N 1
ATOM 2369 C CA . LYS B 1 89 ? 3.352 0.368 -4.445 1 97.81 89 LYS B CA 1
ATOM 2370 C C . LYS B 1 89 ? 4.035 -0.908 -3.965 1 97.81 89 LYS B C 1
ATOM 2372 O O . LYS B 1 89 ? 3.453 -1.993 -4.031 1 97.81 89 LYS B O 1
ATOM 2377 N N . ARG B 1 90 ? 5.289 -0.775 -3.52 1 98.25 90 ARG B N 1
ATOM 2378 C CA . ARG B 1 90 ? 5.973 -1.872 -2.844 1 98.25 90 ARG B CA 1
ATOM 2379 C C . ARG B 1 90 ? 6.062 -1.621 -1.342 1 98.25 90 ARG B C 1
ATOM 2381 O O . ARG B 1 90 ? 6.254 -0.483 -0.908 1 98.25 90 ARG B O 1
ATOM 2388 N N . SER B 1 91 ? 5.922 -2.715 -0.597 1 98.44 91 SER B N 1
ATOM 2389 C CA . SER B 1 91 ? 6.227 -2.604 0.825 1 98.44 91 SER B CA 1
ATOM 2390 C C . SER B 1 91 ? 7.695 -2.268 1.051 1 98.44 91 SER B C 1
ATOM 2392 O O . SER B 1 91 ? 8.531 -2.494 0.173 1 98.44 91 SER B O 1
ATOM 2394 N N . ARG B 1 92 ? 7.98 -1.729 2.211 1 98.44 92 ARG B N 1
ATOM 2395 C CA . ARG B 1 92 ? 9.367 -1.483 2.588 1 98.44 92 ARG B CA 1
ATOM 2396 C C . ARG B 1 92 ? 10.195 -2.758 2.482 1 98.44 92 ARG B C 1
ATOM 2398 O O . ARG B 1 92 ? 11.32 -2.736 1.966 1 98.44 92 ARG B O 1
ATOM 2405 N N . ALA B 1 93 ? 9.664 -3.85 2.994 1 98.25 93 ALA B N 1
ATOM 2406 C CA . ALA B 1 93 ? 10.375 -5.125 2.963 1 98.25 93 ALA B CA 1
ATOM 2407 C C . ALA B 1 93 ? 10.711 -5.531 1.53 1 98.25 93 ALA B C 1
ATOM 2409 O O . ALA B 1 93 ? 11.828 -5.977 1.248 1 98.25 93 ALA B O 1
ATOM 2410 N N . HIS B 1 94 ? 9.766 -5.395 0.668 1 98.62 94 HIS B N 1
ATOM 2411 C CA . HIS B 1 94 ? 9.977 -5.707 -0.741 1 98.62 94 HIS B CA 1
ATOM 2412 C C . HIS B 1 94 ? 11.047 -4.812 -1.35 1 98.62 94 HIS B C 1
ATOM 2414 O O . HIS B 1 94 ? 12 -5.305 -1.954 1 98.62 94 HIS B O 1
ATOM 2420 N N . ARG B 1 95 ? 10.914 -3.475 -1.178 1 98.5 95 ARG B N 1
ATOM 2421 C CA . ARG B 1 95 ? 11.859 -2.512 -1.733 1 98.5 95 ARG B CA 1
ATOM 2422 C C . ARG B 1 95 ? 13.281 -2.797 -1.249 1 98.5 95 ARG B C 1
ATOM 2424 O O . ARG B 1 95 ? 14.219 -2.855 -2.049 1 98.5 95 ARG B O 1
ATOM 2431 N N . GLU B 1 96 ? 13.414 -3.045 -0.002 1 98.44 96 GLU B N 1
ATOM 2432 C CA . GLU B 1 96 ? 14.75 -3.207 0.565 1 98.44 96 GLU B CA 1
ATOM 2433 C C . GLU B 1 96 ? 15.375 -4.527 0.131 1 98.44 96 GLU B C 1
ATOM 2435 O O . GLU B 1 96 ? 16.594 -4.617 -0.04 1 98.44 96 GLU B O 1
ATOM 2440 N N . ALA B 1 97 ? 14.594 -5.535 -0.021 1 98.44 97 ALA B N 1
ATOM 2441 C CA . ALA B 1 97 ? 15.102 -6.82 -0.488 1 98.44 97 ALA B CA 1
ATOM 2442 C C . ALA B 1 97 ? 15.68 -6.703 -1.896 1 98.44 97 ALA B C 1
ATOM 2444 O O . ALA B 1 97 ? 16.656 -7.387 -2.236 1 98.44 97 ALA B O 1
ATOM 2445 N N . VAL B 1 98 ? 15.117 -5.836 -2.705 1 98.25 98 VAL B N 1
ATOM 2446 C CA . VAL B 1 98 ? 15.469 -5.762 -4.117 1 98.25 98 VAL B CA 1
ATOM 2447 C C . VAL B 1 98 ? 16.484 -4.648 -4.34 1 98.25 98 VAL B C 1
ATOM 2449 O O . VAL B 1 98 ? 17.484 -4.836 -5.051 1 98.25 98 VAL B O 1
ATOM 2452 N N . ASP B 1 99 ? 16.281 -3.467 -3.648 1 97.88 99 ASP B N 1
ATOM 2453 C CA . ASP B 1 99 ? 17.062 -2.277 -3.973 1 97.88 99 ASP B CA 1
ATOM 2454 C C . ASP B 1 99 ? 18.078 -1.965 -2.869 1 97.88 99 ASP B C 1
ATOM 2456 O O . ASP B 1 99 ? 18.938 -1.101 -3.035 1 97.88 99 ASP B O 1
ATOM 2460 N N . GLY B 1 100 ? 17.984 -2.68 -1.729 1 97.5 100 GLY B N 1
ATOM 2461 C CA . GLY B 1 100 ? 18.859 -2.398 -0.609 1 97.5 100 GLY B CA 1
ATOM 2462 C C . GLY B 1 100 ? 18.297 -1.366 0.349 1 97.5 100 GLY B C 1
ATOM 2463 O O . GLY B 1 100 ? 17.156 -0.93 0.198 1 97.5 100 GLY B O 1
ATOM 2464 N N . PRO B 1 101 ? 19.094 -1.059 1.375 1 96.69 101 PRO B N 1
ATOM 2465 C CA . PRO B 1 101 ? 18.641 -0.112 2.393 1 96.69 101 PRO B CA 1
ATOM 2466 C C . PRO B 1 101 ? 18.406 1.289 1.833 1 96.69 101 PRO B C 1
ATOM 2468 O O . PRO B 1 101 ? 18.688 1.544 0.659 1 96.69 101 PRO B O 1
ATOM 2471 N N . VAL B 1 102 ? 17.812 2.197 2.617 1 96.56 102 VAL B N 1
ATOM 2472 C CA . VAL B 1 102 ? 17.578 3.588 2.24 1 96.56 102 VAL B CA 1
ATOM 2473 C C . VAL B 1 102 ? 18.875 4.207 1.719 1 96.56 102 VAL B C 1
ATOM 2475 O O . VAL B 1 102 ? 19.891 4.18 2.402 1 96.56 102 VAL B O 1
ATOM 2478 N N . PRO B 1 103 ? 18.781 4.711 0.552 1 96.56 103 PRO B N 1
ATOM 2479 C CA . PRO B 1 103 ? 20 5.332 0.019 1 96.56 103 PRO B CA 1
ATOM 2480 C C . PRO B 1 103 ? 20.328 6.664 0.692 1 96.56 103 PRO B C 1
ATOM 2482 O O . PRO B 1 103 ? 19.422 7.426 1.03 1 96.56 103 PRO B O 1
ATOM 2485 N N . ALA B 1 104 ? 21.656 6.914 0.786 1 94.12 104 ALA B N 1
ATOM 2486 C CA . ALA B 1 104 ? 22.094 8.219 1.271 1 94.12 104 ALA B CA 1
ATOM 2487 C C . ALA B 1 104 ? 21.719 9.328 0.284 1 94.12 104 ALA B C 1
ATOM 2489 O O . ALA B 1 104 ? 21.391 9.047 -0.872 1 94.12 104 ALA B O 1
ATOM 2490 N N . LEU B 1 105 ? 21.75 10.539 0.747 1 92.19 105 LEU B N 1
ATOM 2491 C CA . LEU B 1 105 ? 21.344 11.68 -0.061 1 92.19 105 LEU B CA 1
ATOM 2492 C C . LEU B 1 105 ? 22.188 11.781 -1.331 1 92.19 105 LEU B C 1
ATOM 2494 O O . LEU B 1 105 ? 21.688 12.211 -2.375 1 92.19 105 LEU B O 1
ATOM 2498 N N . ASP B 1 106 ? 23.422 11.32 -1.278 1 93.69 106 ASP B N 1
ATOM 2499 C CA . ASP B 1 106 ? 24.328 11.461 -2.416 1 93.69 106 ASP B CA 1
ATOM 2500 C C . ASP B 1 106 ? 24.344 10.188 -3.266 1 93.69 106 ASP B C 1
ATOM 2502 O O . ASP B 1 106 ? 25.016 10.133 -4.293 1 93.69 106 ASP B O 1
ATOM 2506 N N . ASP B 1 107 ? 23.672 9.195 -2.881 1 95.38 107 ASP B N 1
ATOM 2507 C CA . ASP B 1 107 ? 23.531 7.953 -3.641 1 95.38 107 ASP B CA 1
ATOM 2508 C C . ASP B 1 107 ? 22.656 8.164 -4.883 1 95.38 107 ASP B C 1
ATOM 2510 O O . ASP B 1 107 ? 21.578 8.766 -4.801 1 95.38 107 ASP B O 1
ATOM 2514 N N . PRO B 1 108 ? 23.125 7.766 -6.059 1 95.88 108 PRO B N 1
ATOM 2515 C CA . PRO B 1 108 ? 22.359 7.957 -7.297 1 95.88 108 PRO B CA 1
ATOM 2516 C C . PRO B 1 108 ? 20.984 7.312 -7.25 1 95.88 108 PRO B C 1
ATOM 2518 O O . PRO B 1 108 ? 20.094 7.684 -8.031 1 95.88 108 PRO B O 1
ATOM 2521 N N . ARG B 1 109 ? 20.75 6.434 -6.379 1 96.62 109 ARG B N 1
ATOM 2522 C CA . ARG B 1 109 ? 19.469 5.758 -6.242 1 96.62 109 ARG B CA 1
ATOM 2523 C C . ARG B 1 109 ? 18.484 6.602 -5.434 1 96.62 109 ARG B C 1
ATOM 2525 O O . ARG B 1 109 ? 17.297 6.27 -5.336 1 96.62 109 ARG B O 1
ATOM 2532 N N . HIS B 1 110 ? 18.875 7.719 -4.844 1 97 110 HIS B N 1
ATOM 2533 C CA . HIS B 1 110 ? 18.062 8.508 -3.918 1 97 110 HIS B CA 1
ATOM 2534 C C . HIS B 1 110 ? 16.844 9.094 -4.617 1 97 110 HIS B C 1
ATOM 2536 O O . HIS B 1 110 ? 15.75 9.148 -4.043 1 97 110 HIS B O 1
ATOM 2542 N N . ALA B 1 111 ? 17.016 9.539 -5.805 1 96.69 111 ALA B N 1
ATOM 2543 C CA . ALA B 1 111 ? 15.914 10.133 -6.543 1 96.69 111 ALA B CA 1
ATOM 2544 C C . ALA B 1 111 ? 14.797 9.117 -6.77 1 96.69 111 ALA B C 1
ATOM 2546 O O . ALA B 1 111 ? 13.617 9.422 -6.57 1 96.69 111 ALA B O 1
ATOM 2547 N N . ALA B 1 112 ? 15.133 7.941 -7.203 1 97.56 112 ALA B N 1
ATOM 2548 C CA . ALA B 1 112 ? 14.156 6.887 -7.434 1 97.56 112 ALA B CA 1
ATOM 2549 C C . ALA B 1 112 ? 13.477 6.469 -6.129 1 97.56 112 ALA B C 1
ATOM 2551 O O . ALA B 1 112 ? 12.281 6.172 -6.109 1 97.56 112 ALA B O 1
ATOM 2552 N N . PHE B 1 113 ? 14.289 6.48 -5.086 1 98.12 113 PHE B N 1
ATOM 2553 C CA . PHE B 1 113 ? 13.742 6.195 -3.764 1 98.12 113 PHE B CA 1
ATOM 2554 C C . PHE B 1 113 ? 12.688 7.223 -3.377 1 98.12 113 PHE B C 1
ATOM 2556 O O . PHE B 1 113 ? 11.578 6.859 -2.986 1 98.12 113 PHE B O 1
ATOM 2563 N N . THR B 1 114 ? 12.984 8.438 -3.584 1 97.75 114 THR B N 1
ATOM 2564 C CA . THR B 1 114 ? 12.086 9.539 -3.238 1 97.75 114 THR B CA 1
ATOM 2565 C C . THR B 1 114 ? 10.82 9.484 -4.09 1 97.75 114 THR B C 1
ATOM 2567 O O . THR B 1 114 ? 9.711 9.672 -3.574 1 97.75 114 THR B O 1
ATOM 2570 N N . GLU B 1 115 ? 11.031 9.25 -5.316 1 97.94 115 GLU B N 1
ATOM 2571 C CA . GLU B 1 115 ? 9.883 9.102 -6.211 1 97.94 115 GLU B CA 1
ATOM 2572 C C . GLU B 1 115 ? 8.938 8.008 -5.723 1 97.94 115 GLU B C 1
ATOM 2574 O O . GLU B 1 115 ? 7.727 8.211 -5.66 1 97.94 115 GLU B O 1
ATOM 2579 N N . GLU B 1 116 ? 9.484 6.918 -5.273 1 98.38 116 GLU B N 1
ATOM 2580 C CA . GLU B 1 116 ? 8.703 5.742 -4.914 1 98.38 116 GLU B CA 1
ATOM 2581 C C . GLU B 1 116 ? 7.969 5.945 -3.594 1 98.38 116 GLU B C 1
ATOM 2583 O O . GLU B 1 116 ? 6.781 5.633 -3.479 1 98.38 116 GLU B O 1
ATOM 2588 N N . VAL B 1 117 ? 8.688 6.488 -2.602 1 98.19 117 VAL B N 1
ATOM 2589 C CA . VAL B 1 117 ? 8.117 6.406 -1.261 1 98.19 117 VAL B CA 1
ATOM 2590 C C . VAL B 1 117 ? 7.383 7.703 -0.93 1 98.19 117 VAL B C 1
ATOM 2592 O O . VAL B 1 117 ? 6.625 7.762 0.04 1 98.19 117 VAL B O 1
ATOM 2595 N N . LYS B 1 118 ? 7.512 8.734 -1.797 1 96.94 118 LYS B N 1
ATOM 2596 C CA . LYS B 1 118 ? 6.934 10.023 -1.438 1 96.94 118 LYS B CA 1
ATOM 2597 C C . LYS B 1 118 ? 6.188 10.641 -2.615 1 96.94 118 LYS B C 1
ATOM 2599 O O . LYS B 1 118 ? 4.984 10.906 -2.527 1 96.94 118 LYS B O 1
ATOM 2604 N N . LEU B 1 119 ? 6.812 10.758 -3.744 1 97.75 119 LEU B N 1
ATOM 2605 C CA . LEU B 1 119 ? 6.25 11.57 -4.816 1 97.75 119 LEU B CA 1
ATOM 2606 C C . LEU B 1 119 ? 5.109 10.844 -5.516 1 97.75 119 LEU B C 1
ATOM 2608 O O . LEU B 1 119 ? 4.047 11.422 -5.754 1 97.75 119 LEU B O 1
ATOM 2612 N N . GLU B 1 120 ? 5.324 9.594 -5.879 1 98.44 120 GLU B N 1
ATOM 2613 C CA . GLU B 1 120 ? 4.273 8.844 -6.555 1 98.44 120 GLU B CA 1
ATOM 2614 C C . GLU B 1 120 ? 3.037 8.703 -5.676 1 98.44 120 GLU B C 1
ATOM 2616 O O . GLU B 1 120 ? 1.916 8.945 -6.129 1 98.44 120 GLU B O 1
ATOM 2621 N N . PRO B 1 121 ? 3.18 8.312 -4.359 1 98.38 121 PRO B N 1
ATOM 2622 C CA . PRO B 1 121 ? 1.971 8.227 -3.537 1 98.38 121 PRO B CA 1
ATOM 2623 C C . PRO B 1 121 ? 1.235 9.562 -3.432 1 98.38 121 PRO B C 1
ATOM 2625 O O . PRO B 1 121 ? 0.002 9.594 -3.414 1 98.38 121 PRO B O 1
ATOM 2628 N N . PHE B 1 122 ? 1.975 10.617 -3.387 1 97.19 122 PHE B N 1
ATOM 2629 C CA . PHE B 1 122 ? 1.379 11.945 -3.299 1 97.19 122 PHE B CA 1
ATOM 2630 C C . PHE B 1 122 ? 0.611 12.281 -4.574 1 97.19 122 PHE B C 1
ATOM 2632 O O . PHE B 1 122 ? -0.537 12.727 -4.512 1 97.19 122 PHE B O 1
ATOM 2639 N N . ALA B 1 123 ? 1.229 12.07 -5.684 1 97.62 123 ALA B N 1
ATOM 2640 C CA . ALA B 1 123 ? 0.59 12.328 -6.973 1 97.62 123 ALA B CA 1
ATOM 2641 C C . ALA B 1 123 ? -0.68 11.5 -7.137 1 97.62 123 ALA B C 1
ATOM 2643 O O . ALA B 1 123 ? -1.701 12.008 -7.613 1 97.62 123 ALA B O 1
ATOM 2644 N N . ARG B 1 124 ? -0.595 10.289 -6.754 1 98 124 ARG B N 1
ATOM 2645 C CA . ARG B 1 124 ? -1.75 9.406 -6.832 1 98 124 ARG B CA 1
ATOM 2646 C C . ARG B 1 124 ? -2.879 9.891 -5.93 1 98 124 ARG B C 1
ATOM 2648 O O . ARG B 1 124 ? -4.043 9.906 -6.336 1 98 124 ARG B O 1
ATOM 2655 N N . ALA B 1 125 ? -2.537 10.344 -4.746 1 97.81 125 ALA B N 1
ATOM 2656 C CA . ALA B 1 125 ? -3.525 10.883 -3.82 1 97.81 125 ALA B CA 1
ATOM 2657 C C . ALA B 1 125 ? -4.238 12.094 -4.422 1 97.81 125 ALA B C 1
ATOM 2659 O O . ALA B 1 125 ? -5.465 12.188 -4.379 1 97.81 125 ALA B O 1
ATOM 2660 N N . LEU B 1 126 ? -3.504 12.977 -5.004 1 97.12 126 LEU B N 1
ATOM 2661 C CA . LEU B 1 126 ? -4.082 14.188 -5.586 1 97.12 126 LEU B CA 1
ATOM 2662 C C . LEU B 1 126 ? -4.98 13.844 -6.766 1 97.12 126 LEU B C 1
ATOM 2664 O O . LEU B 1 126 ? -6.062 14.414 -6.914 1 97.12 126 LEU B O 1
ATOM 2668 N N . ARG B 1 127 ? -4.52 12.953 -7.539 1 97.5 127 ARG B N 1
ATOM 2669 C CA . ARG B 1 127 ? -5.316 12.547 -8.695 1 97.5 127 ARG B CA 1
ATOM 2670 C C . ARG B 1 127 ? -6.637 11.914 -8.258 1 97.5 127 ARG B C 1
ATOM 2672 O O . ARG B 1 127 ? -7.695 12.242 -8.797 1 97.5 127 ARG B O 1
ATOM 2679 N N . GLU B 1 128 ? -6.605 11.07 -7.332 1 97.69 128 GLU B N 1
ATOM 2680 C CA . GLU B 1 128 ? -7.785 10.312 -6.918 1 97.69 128 GLU B CA 1
ATOM 2681 C C . GLU B 1 128 ? -8.758 11.195 -6.145 1 97.69 128 GLU B C 1
ATOM 2683 O O . GLU B 1 128 ? -9.977 11.047 -6.277 1 97.69 128 GLU B O 1
ATOM 2688 N N . THR B 1 129 ? -8.188 12.078 -5.355 1 98 129 THR B N 1
ATOM 2689 C CA . THR B 1 129 ? -9.055 12.93 -4.547 1 98 129 THR B CA 1
ATOM 2690 C C . THR B 1 129 ? -9.523 14.133 -5.352 1 98 129 THR B C 1
ATOM 2692 O O . THR B 1 129 ? -10.594 14.695 -5.074 1 98 129 THR B O 1
ATOM 2695 N N . ALA B 1 130 ? -8.719 14.656 -6.258 1 98.12 130 ALA B N 1
ATOM 2696 C CA . ALA B 1 130 ? -9.008 15.789 -7.129 1 98.12 130 ALA B CA 1
ATOM 2697 C C . ALA B 1 130 ? -9.586 16.969 -6.332 1 98.12 130 ALA B C 1
ATOM 2699 O O . ALA B 1 130 ? -10.672 17.453 -6.645 1 98.12 130 ALA B O 1
ATOM 2700 N N . PRO B 1 131 ? -8.891 17.422 -5.379 1 98.38 131 PRO B N 1
ATOM 2701 C CA . PRO B 1 131 ? -9.43 18.484 -4.531 1 98.38 131 PRO B CA 1
ATOM 2702 C C . PRO B 1 131 ? -9.453 19.844 -5.23 1 98.38 131 PRO B C 1
ATOM 2704 O O . PRO B 1 131 ? -8.727 20.047 -6.207 1 98.38 131 PRO B O 1
ATOM 2707 N N . GLU B 1 132 ? -10.289 20.703 -4.676 1 98.62 132 GLU B N 1
ATOM 2708 C CA . GLU B 1 132 ? -10.32 22.094 -5.078 1 98.62 132 GLU B CA 1
ATOM 2709 C C . GLU B 1 132 ? -9.656 22.984 -4.031 1 98.62 132 GLU B C 1
ATOM 2711 O O . GLU B 1 132 ? -9.258 24.109 -4.332 1 98.62 132 GLU B O 1
ATOM 2716 N N . ILE B 1 133 ? -9.562 22.531 -2.789 1 98.75 133 ILE B N 1
ATOM 2717 C CA . ILE B 1 133 ? -8.875 23.188 -1.688 1 98.75 133 ILE B CA 1
ATOM 2718 C C . ILE B 1 133 ? -7.91 22.219 -1.015 1 98.75 133 ILE B C 1
ATOM 2720 O O . ILE B 1 133 ? -8.273 21.078 -0.728 1 98.75 133 ILE B O 1
ATOM 2724 N N . TRP B 1 134 ? -6.738 22.656 -0.828 1 98.75 134 TRP B N 1
ATOM 2725 C CA . TRP B 1 134 ? -5.699 21.844 -0.211 1 98.75 134 TRP B CA 1
ATOM 2726 C C . TRP B 1 134 ? -5.074 22.562 0.978 1 98.75 134 TRP B C 1
ATOM 2728 O O . TRP B 1 134 ? -4.363 23.562 0.804 1 98.75 134 TRP B O 1
ATOM 2738 N N . PHE B 1 135 ? -5.348 22.031 2.152 1 98.81 135 PHE B N 1
ATOM 2739 C CA . PHE B 1 135 ? -4.758 22.547 3.379 1 98.81 135 PHE B CA 1
ATOM 2740 C C . PHE B 1 135 ? -3.418 21.875 3.66 1 98.81 135 PHE B C 1
ATOM 2742 O O . PHE B 1 135 ? -3.275 20.672 3.496 1 98.81 135 PHE B O 1
ATOM 2749 N N . THR B 1 136 ? -2.439 22.688 4.082 1 97.75 136 THR B N 1
ATOM 2750 C CA . THR B 1 136 ? -1.145 22.203 4.547 1 97.75 136 THR B CA 1
ATOM 2751 C C . THR B 1 136 ? -0.715 22.938 5.816 1 97.75 136 THR B C 1
ATOM 2753 O O . THR B 1 136 ? -1.205 24.031 6.105 1 97.75 136 THR B O 1
ATOM 2756 N N . ALA B 1 137 ? 0.2 22.328 6.539 1 97.19 137 ALA B N 1
ATOM 2757 C CA . ALA B 1 137 ? 0.733 22.938 7.758 1 97.19 137 ALA B CA 1
ATOM 2758 C C . ALA B 1 137 ? 2.098 23.562 7.5 1 97.19 137 ALA B C 1
ATOM 2760 O O . ALA B 1 137 ? 2.926 23.656 8.414 1 97.19 137 ALA B O 1
ATOM 2761 N N . LEU B 1 138 ? 2.295 23.953 6.336 1 94.19 138 LEU B N 1
ATOM 2762 C CA . LEU B 1 138 ? 3.561 24.594 6 1 94.19 138 LEU B CA 1
ATOM 2763 C C . LEU B 1 138 ? 3.795 25.812 6.883 1 94.19 138 LEU B C 1
ATOM 2765 O O . LEU B 1 138 ? 2.855 26.547 7.207 1 94.19 138 LEU B O 1
ATOM 2769 N N . ARG B 1 139 ? 5.07 25.938 7.207 1 93.38 139 ARG B N 1
ATOM 2770 C CA . ARG B 1 139 ? 5.5 27.094 7.977 1 93.38 139 ARG B CA 1
ATOM 2771 C C . ARG B 1 139 ? 6.578 27.875 7.23 1 93.38 139 ARG B C 1
ATOM 2773 O O . ARG B 1 139 ? 7.414 27.297 6.543 1 93.38 139 ARG B O 1
ATOM 2780 N N . ALA B 1 140 ? 6.559 29.156 7.477 1 89.38 140 ALA B N 1
ATOM 2781 C CA . ALA B 1 140 ? 7.539 30.031 6.844 1 89.38 140 ALA B CA 1
ATOM 2782 C C . ALA B 1 140 ? 8.953 29.703 7.324 1 89.38 140 ALA B C 1
ATOM 2784 O O . ALA B 1 140 ? 9.922 29.922 6.598 1 89.38 140 ALA B O 1
ATOM 2785 N N . THR B 1 141 ? 9.094 29.141 8.5 1 85.69 141 THR B N 1
ATOM 2786 C CA . THR B 1 141 ? 10.391 28.875 9.109 1 85.69 141 THR B CA 1
ATOM 2787 C C . THR B 1 141 ? 10.961 27.562 8.617 1 85.69 141 THR B C 1
ATOM 2789 O O . THR B 1 141 ? 12.102 27.203 8.938 1 85.69 141 THR B O 1
ATOM 2792 N N . ASP B 1 142 ? 10.203 26.812 7.828 1 81.88 142 ASP B N 1
ATOM 2793 C CA . ASP B 1 142 ? 10.648 25.484 7.406 1 81.88 142 ASP B CA 1
ATOM 2794 C C . ASP B 1 142 ? 11.805 25.578 6.414 1 81.88 142 ASP B C 1
ATOM 2796 O O . ASP B 1 142 ? 12.734 24.766 6.445 1 81.88 142 ASP B O 1
ATOM 2800 N N . THR B 1 143 ? 11.727 26.516 5.5 1 76.31 143 THR B N 1
ATOM 2801 C CA . THR B 1 143 ? 12.75 26.734 4.492 1 76.31 143 THR B CA 1
ATOM 2802 C C . THR B 1 143 ? 12.75 28.188 4.027 1 76.31 143 THR B C 1
ATOM 2804 O O . THR B 1 143 ? 11.781 28.922 4.258 1 76.31 143 THR B O 1
ATOM 2807 N N . ALA B 1 144 ? 13.789 28.531 3.314 1 74.69 144 ALA B N 1
ATOM 2808 C CA . ALA B 1 144 ? 13.898 29.891 2.789 1 74.69 144 ALA B CA 1
ATOM 2809 C C . ALA B 1 144 ? 12.828 30.156 1.735 1 74.69 144 ALA B C 1
ATOM 2811 O O . ALA B 1 144 ? 12.281 31.266 1.668 1 74.69 144 ALA B O 1
ATOM 2812 N N . VAL B 1 145 ? 12.484 29.219 0.951 1 75.44 145 VAL B N 1
ATOM 2813 C CA . VAL B 1 145 ? 11.492 29.344 -0.111 1 75.44 145 VAL B CA 1
ATOM 2814 C C . VAL B 1 145 ? 10.117 29.578 0.498 1 75.44 145 VAL B C 1
ATOM 2816 O O . VAL B 1 145 ? 9.344 30.406 0.016 1 75.44 145 VAL B O 1
ATOM 2819 N N . ARG B 1 146 ? 9.867 28.984 1.604 1 78.19 146 ARG B N 1
ATOM 2820 C CA . ARG B 1 146 ? 8.547 29.062 2.23 1 78.19 146 ARG B CA 1
ATOM 2821 C C . ARG B 1 146 ? 8.359 30.406 2.932 1 78.19 146 ARG B C 1
ATOM 2823 O O . ARG B 1 146 ? 7.23 30.844 3.141 1 78.19 146 ARG B O 1
ATOM 2830 N N . ALA B 1 147 ? 9.461 31.031 3.223 1 80.19 147 ALA B N 1
ATOM 2831 C CA . ALA B 1 147 ? 9.406 32.34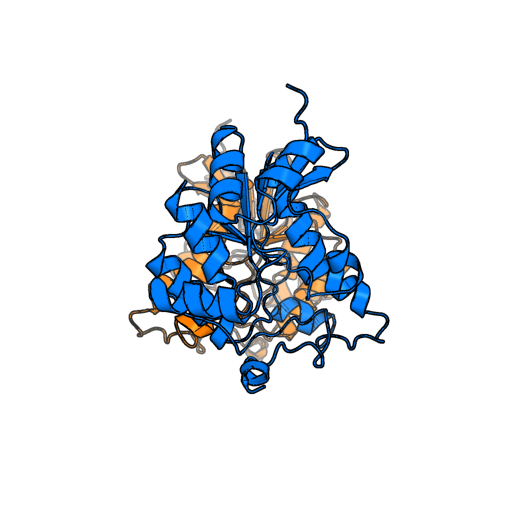4 3.861 1 80.19 147 ALA B CA 1
ATOM 2832 C C . ALA B 1 147 ? 8.75 33.375 2.943 1 80.19 147 ALA B C 1
ATOM 2834 O O . ALA B 1 147 ? 8.219 34.375 3.412 1 80.19 147 ALA B O 1
ATOM 2835 N N . GLN B 1 148 ? 8.672 33.031 1.705 1 84.25 148 GLN B N 1
ATOM 2836 C CA . GLN B 1 148 ? 8.164 33.969 0.729 1 84.25 148 GLN B CA 1
ATOM 2837 C C . GLN B 1 148 ? 6.758 33.625 0.277 1 84.25 148 GLN B C 1
ATOM 2839 O O . GLN B 1 148 ? 6.141 34.344 -0.502 1 84.25 148 GLN B O 1
ATOM 2844 N N . MET B 1 149 ? 6.293 32.625 0.807 1 89.38 149 MET B N 1
ATOM 2845 C CA . MET B 1 149 ? 4.988 32.125 0.391 1 89.38 149 MET B CA 1
ATOM 2846 C C . MET B 1 149 ? 3.863 32.906 1.041 1 89.38 149 MET B C 1
ATOM 2848 O O . MET B 1 149 ? 4.062 33.531 2.086 1 89.38 149 MET B O 1
ATOM 2852 N N . ASP B 1 150 ? 2.736 32.938 0.299 1 94.81 150 ASP B N 1
ATOM 2853 C CA . ASP B 1 150 ? 1.504 33.469 0.884 1 94.81 150 ASP B CA 1
ATOM 2854 C C . ASP B 1 150 ? 0.67 32.344 1.498 1 94.81 150 ASP B C 1
ATOM 2856 O O . ASP B 1 150 ? 0.708 31.219 1.026 1 94.81 150 ASP B O 1
ATOM 2860 N N . PRO B 1 151 ? -0.102 32.688 2.514 1 97.31 151 PRO B N 1
ATOM 2861 C CA . PRO B 1 151 ? -0.958 31.688 3.15 1 97.31 151 PRO B CA 1
ATOM 2862 C C . PRO B 1 151 ? -1.948 31.062 2.178 1 97.31 151 PRO B C 1
ATOM 2864 O O . PRO B 1 151 ? -2.27 29.875 2.303 1 97.31 151 PRO B O 1
ATOM 2867 N N . VAL B 1 152 ? -2.418 31.828 1.202 1 97.81 152 VAL B N 1
ATOM 2868 C CA . VAL B 1 152 ? -3.342 31.312 0.197 1 97.81 152 VAL B CA 1
ATOM 2869 C C . VAL B 1 152 ? -2.773 31.562 -1.199 1 97.81 152 VAL B C 1
ATOM 2871 O O . VAL B 1 152 ? -2.309 32.656 -1.505 1 97.81 152 VAL B O 1
ATOM 2874 N N . SER B 1 153 ? -2.742 30.516 -1.977 1 96.81 153 SER B N 1
ATOM 2875 C CA . SER B 1 153 ? -2.35 30.594 -3.381 1 96.81 153 SER B CA 1
ATOM 2876 C C . SER B 1 153 ? -3.219 29.688 -4.246 1 96.81 153 SER B C 1
ATOM 2878 O O . SER B 1 153 ? -3.953 28.844 -3.73 1 96.81 153 SER B O 1
ATOM 2880 N N . ILE B 1 154 ? -3.227 29.984 -5.566 1 96.31 154 ILE B N 1
ATOM 2881 C CA . ILE B 1 154 ? -3.934 29.156 -6.535 1 96.31 154 ILE B CA 1
ATOM 2882 C C . ILE B 1 154 ? -2.959 28.672 -7.605 1 96.31 154 ILE B C 1
ATOM 2884 O O . ILE B 1 154 ? -2.205 29.453 -8.172 1 96.31 154 ILE B O 1
ATOM 2888 N N . ASN B 1 155 ? -2.938 27.359 -7.742 1 94.25 155 ASN B N 1
ATOM 2889 C CA . ASN B 1 155 ? -2.049 26.859 -8.789 1 94.25 155 ASN B CA 1
ATOM 2890 C C . ASN B 1 155 ? -2.693 26.969 -10.164 1 94.25 155 ASN B C 1
ATOM 2892 O O . ASN B 1 155 ? -3.859 27.359 -10.289 1 94.25 155 ASN B O 1
ATOM 2896 N N . PRO B 1 156 ? -1.966 26.734 -11.25 1 93 156 PRO B N 1
ATOM 2897 C CA . PRO B 1 156 ? -2.492 26.906 -12.609 1 93 156 PRO B CA 1
ATOM 2898 C C . PRO B 1 156 ? -3.73 26.047 -12.875 1 93 156 PRO B C 1
ATOM 2900 O O . PRO B 1 156 ? -4.574 26.422 -13.695 1 93 156 PRO B O 1
ATOM 2903 N N . ASP B 1 157 ? -3.939 24.984 -12.172 1 93.31 157 ASP B N 1
ATOM 2904 C CA . ASP B 1 157 ? -5.062 24.078 -12.375 1 93.31 157 ASP B CA 1
ATOM 2905 C C . ASP B 1 157 ? -6.277 24.516 -11.562 1 93.31 157 ASP B C 1
ATOM 2907 O O . ASP B 1 157 ? -7.332 23.891 -11.617 1 93.31 157 ASP B O 1
ATOM 2911 N N . GLY B 1 158 ? -6.105 25.562 -10.781 1 95.44 158 GLY B N 1
ATOM 2912 C CA . GLY B 1 158 ? -7.234 26.109 -10.039 1 95.44 158 GLY B CA 1
ATOM 2913 C C . GLY B 1 158 ? -7.312 25.609 -8.609 1 95.44 158 GLY B C 1
ATOM 2914 O O . GLY B 1 158 ? -8.227 25.969 -7.867 1 95.44 158 GLY B O 1
ATOM 2915 N N . LEU B 1 159 ? -6.387 24.828 -8.227 1 97.12 159 LEU B N 1
ATOM 2916 C CA . LEU B 1 159 ? -6.34 24.312 -6.855 1 97.12 159 LEU B CA 1
ATOM 2917 C C . LEU B 1 159 ? -5.969 25.422 -5.879 1 97.12 159 LEU B C 1
ATOM 2919 O O . LEU B 1 159 ? -4.926 26.062 -6.027 1 97.12 159 LEU B O 1
ATOM 2923 N N . ILE B 1 160 ? -6.809 25.656 -4.895 1 97.94 160 ILE B N 1
ATOM 2924 C CA . ILE B 1 160 ? -6.547 26.641 -3.852 1 97.94 160 ILE B CA 1
ATOM 2925 C C . ILE B 1 160 ? -5.734 26 -2.729 1 97.94 160 ILE B C 1
ATOM 2927 O O . ILE B 1 160 ? -6.199 25.062 -2.076 1 97.94 160 ILE B O 1
ATOM 2931 N N . LYS B 1 161 ? -4.602 26.469 -2.572 1 97.88 161 LYS B N 1
ATOM 2932 C CA . LYS B 1 161 ? -3.725 26 -1.505 1 97.88 161 LYS B CA 1
ATOM 2933 C C . LYS B 1 161 ? -3.793 26.922 -0.288 1 97.88 161 LYS B C 1
ATOM 2935 O O . LYS B 1 161 ? -3.676 28.141 -0.419 1 97.88 161 LYS B O 1
ATOM 2940 N N . VAL B 1 162 ? -3.959 26.344 0.846 1 98.38 162 VAL B N 1
ATOM 2941 C CA . VAL B 1 162 ? -4.164 27.109 2.062 1 98.38 162 VAL B CA 1
ATOM 2942 C C . VAL B 1 162 ? -3.191 26.656 3.145 1 98.38 162 VAL B C 1
ATOM 2944 O O . VAL B 1 162 ? -3.199 25.484 3.529 1 98.38 162 VAL B O 1
ATOM 2947 N N . ALA B 1 163 ? -2.34 27.531 3.6 1 98.06 163 ALA B N 1
ATOM 2948 C CA . ALA B 1 163 ? -1.403 27.297 4.695 1 98.06 163 ALA B CA 1
ATOM 2949 C C . ALA B 1 163 ? -1.695 28.234 5.871 1 98.06 163 ALA B C 1
ATOM 2951 O O . ALA B 1 163 ? -0.972 29.203 6.094 1 98.06 163 ALA B O 1
ATOM 2952 N N . PRO B 1 164 ? -2.652 27.844 6.676 1 98.25 164 PRO B N 1
ATOM 2953 C CA . PRO B 1 164 ? -3.123 28.781 7.703 1 98.25 164 PRO B CA 1
ATOM 2954 C C . PRO B 1 164 ? -2.078 29.047 8.781 1 98.25 164 PRO B C 1
ATOM 2956 O O . PRO B 1 164 ? -2.109 30.094 9.438 1 98.25 164 PRO B O 1
ATOM 2959 N N . LEU B 1 165 ? -1.125 28.125 8.898 1 97.81 165 LEU B N 1
ATOM 2960 C CA . LEU B 1 165 ? -0.17 28.219 10 1 97.81 165 LEU B CA 1
ATOM 2961 C C . LEU B 1 165 ? 1.14 28.844 9.531 1 97.81 165 LEU B C 1
ATOM 2963 O O . LEU B 1 165 ? 2.123 28.859 10.273 1 97.81 165 LEU B O 1
ATOM 2967 N N . LEU B 1 166 ? 1.18 29.312 8.344 1 96.81 166 LEU B N 1
ATOM 2968 C CA . LEU B 1 166 ? 2.41 29.75 7.684 1 96.81 166 LEU B CA 1
ATOM 2969 C C . LEU B 1 166 ? 3.197 30.703 8.57 1 96.81 166 LEU B C 1
ATOM 2971 O O . LEU B 1 166 ? 4.422 30.609 8.664 1 96.81 166 LEU B O 1
ATOM 2975 N N . HIS B 1 167 ? 2.512 31.547 9.367 1 95.5 167 HIS B N 1
ATOM 2976 C CA . HIS B 1 167 ? 3.207 32.594 10.102 1 95.5 167 HIS B CA 1
ATOM 2977 C C . HIS B 1 167 ? 3.186 32.344 11.602 1 95.5 167 HIS B C 1
ATOM 2979 O O . HIS B 1 167 ? 3.553 33.188 12.391 1 95.5 167 HIS B O 1
ATOM 2985 N N . TRP B 1 168 ? 2.76 31.172 11.977 1 96.38 168 TRP B N 1
ATOM 2986 C CA . TRP B 1 168 ? 2.768 30.828 13.391 1 96.38 168 TRP B CA 1
ATOM 2987 C C . TRP B 1 168 ? 4.172 30.469 13.852 1 96.38 168 TRP B C 1
ATOM 2989 O O . TRP B 1 168 ? 4.91 29.781 13.141 1 96.38 168 TRP B O 1
ATOM 2999 N N . SER B 1 169 ? 4.457 30.922 15.039 1 94.25 169 SER B N 1
ATOM 3000 C CA . SER B 1 169 ? 5.703 30.516 15.68 1 94.25 169 SER B CA 1
ATOM 3001 C C . SER B 1 169 ? 5.555 29.172 16.375 1 94.25 169 SER B C 1
ATOM 3003 O O . SER B 1 169 ? 4.438 28.688 16.578 1 94.25 169 SER B O 1
ATOM 3005 N N . SER B 1 170 ? 6.691 28.594 16.75 1 94.38 170 SER B N 1
ATOM 3006 C CA . SER B 1 170 ? 6.66 27.359 17.531 1 94.38 170 SER B CA 1
ATOM 3007 C C . SER B 1 170 ? 5.914 27.578 18.844 1 94.38 170 SER B C 1
ATOM 3009 O O . SER B 1 170 ? 5.23 26.672 19.328 1 94.38 170 SER B O 1
ATOM 3011 N N . LYS B 1 171 ? 6.074 28.734 19.375 1 96.12 171 LYS B N 1
ATOM 3012 C CA . LYS B 1 171 ? 5.367 29.062 20.609 1 96.12 171 LYS B CA 1
ATOM 3013 C C . LYS B 1 171 ? 3.857 29.062 20.391 1 96.12 171 LYS B C 1
ATOM 3015 O O . LYS B 1 171 ? 3.111 28.516 21.203 1 96.12 171 LYS B O 1
ATOM 3020 N N . ASP B 1 172 ? 3.428 29.656 19.297 1 97.19 172 ASP B N 1
ATOM 3021 C CA . ASP B 1 172 ? 2.008 29.672 18.969 1 97.19 172 ASP B CA 1
ATOM 3022 C C . ASP B 1 172 ? 1.465 28.25 18.828 1 97.19 172 ASP B C 1
ATOM 3024 O O . ASP B 1 172 ? 0.393 27.938 19.359 1 97.19 172 ASP B O 1
ATOM 3028 N N . LEU B 1 173 ? 2.232 27.484 18.203 1 97.81 173 LEU B N 1
ATOM 3029 C CA . LEU B 1 173 ? 1.829 26.094 17.969 1 97.81 173 LEU B CA 1
ATOM 3030 C C . LEU B 1 173 ? 1.748 25.328 19.281 1 97.81 173 LEU B C 1
ATOM 3032 O O . LEU B 1 173 ? 0.769 24.625 19.531 1 97.81 173 LEU B O 1
ATOM 3036 N N . TYR B 1 174 ? 2.705 25.516 20.078 1 97.25 174 TYR B N 1
ATOM 3037 C CA . TYR B 1 174 ? 2.734 24.828 21.359 1 97.25 174 TYR B CA 1
ATOM 3038 C C . TYR B 1 174 ? 1.565 25.266 22.234 1 97.25 174 TYR B C 1
ATOM 3040 O O . TYR B 1 174 ? 0.921 24.422 22.875 1 97.25 174 TYR B O 1
ATOM 3048 N N . GLN B 1 175 ? 1.284 26.484 22.281 1 98.19 175 GLN B N 1
ATOM 3049 C CA . GLN B 1 175 ? 0.168 27 23.062 1 98.19 175 GLN B CA 1
ATOM 3050 C C . GLN B 1 175 ? -1.157 26.406 22.594 1 98.19 175 GLN B C 1
ATOM 3052 O O . GLN B 1 175 ? -2.021 26.078 23.406 1 98.19 175 GLN B O 1
ATOM 3057 N N . TYR B 1 176 ? -1.284 26.344 21.297 1 98.44 176 TYR B N 1
ATOM 3058 C CA . TYR B 1 176 ? -2.492 25.734 20.75 1 98.44 176 TYR B CA 1
ATOM 3059 C C . TYR B 1 176 ? -2.629 24.297 21.203 1 98.44 176 TYR B C 1
ATOM 3061 O O . TYR B 1 176 ? -3.709 23.859 21.609 1 98.44 176 TYR B O 1
ATOM 3069 N N . LEU B 1 177 ? -1.57 23.516 21.078 1 98.56 177 LEU B N 1
ATOM 3070 C CA . LEU B 1 177 ? -1.593 22.125 21.5 1 98.56 177 LEU B CA 1
ATOM 3071 C C . LEU B 1 177 ? -2.012 22.016 22.969 1 98.56 177 LEU B C 1
ATOM 3073 O O . LEU B 1 177 ? -2.865 21.188 23.312 1 98.56 177 LEU B O 1
ATOM 3077 N N . THR B 1 178 ? -1.471 22.891 23.797 1 98.25 178 THR B N 1
ATOM 3078 C CA . THR B 1 178 ? -1.744 22.875 25.219 1 98.25 178 THR B CA 1
ATOM 3079 C C . THR B 1 178 ? -3.193 23.25 25.5 1 98.25 178 THR B C 1
ATOM 3081 O O . THR B 1 178 ? -3.891 22.578 26.25 1 98.25 178 THR B O 1
ATOM 3084 N N . ALA B 1 179 ? -3.629 24.203 24.875 1 98.44 179 ALA B N 1
ATOM 3085 C CA . ALA B 1 179 ? -4.977 24.734 25.094 1 98.44 179 ALA B CA 1
ATOM 3086 C C . ALA B 1 179 ? -6.035 23.703 24.703 1 98.44 179 ALA B C 1
ATOM 3088 O O . ALA B 1 179 ? -7.125 23.672 25.281 1 98.44 179 ALA B O 1
ATOM 3089 N N . HIS B 1 180 ? -5.715 22.891 23.781 1 98.5 180 HIS B N 1
ATOM 3090 C CA . HIS B 1 180 ? -6.715 21.969 23.266 1 98.5 180 HIS B CA 1
ATOM 3091 C C . HIS B 1 180 ? -6.391 20.531 23.641 1 98.5 180 HIS B C 1
ATOM 3093 O O . HIS B 1 180 ? -7.008 19.594 23.125 1 98.5 180 HIS B O 1
ATOM 3099 N N . ASN B 1 181 ? -5.422 20.344 24.453 1 98.31 181 ASN B N 1
ATOM 3100 C CA . ASN B 1 181 ? -5.023 19.031 24.953 1 98.31 181 ASN B CA 1
ATOM 3101 C C . ASN B 1 181 ? -4.723 18.062 23.797 1 98.31 181 ASN B C 1
ATOM 3103 O O . ASN B 1 181 ? -5.234 16.953 23.781 1 98.31 181 ASN B O 1
ATOM 3107 N N . LEU B 1 182 ? -3.953 18.516 22.875 1 98.75 182 LEU B N 1
ATOM 3108 C CA . LEU B 1 182 ? -3.553 17.719 21.719 1 98.75 182 LEU B CA 1
ATOM 3109 C C . LEU B 1 182 ? -2.152 17.141 21.922 1 98.75 182 LEU B C 1
ATOM 3111 O O . LEU B 1 182 ? -1.276 17.812 22.469 1 98.75 182 LEU B O 1
ATOM 3115 N N . PRO B 1 183 ? -1.942 15.922 21.406 1 98.12 183 PRO B N 1
ATOM 3116 C CA . PRO B 1 183 ? -0.6 15.336 21.484 1 98.12 183 PRO B CA 1
ATOM 3117 C C . PRO B 1 183 ? 0.363 15.938 20.469 1 98.12 183 PRO B C 1
ATOM 3119 O O . PRO B 1 183 ? -0.055 16.719 19.594 1 98.12 183 PRO B O 1
ATOM 3122 N N . ASN B 1 184 ? 1.635 15.664 20.672 1 97.38 184 ASN B N 1
ATOM 3123 C CA . ASN B 1 184 ? 2.689 16.094 19.766 1 97.38 184 ASN B CA 1
ATOM 3124 C C . ASN B 1 184 ? 3.676 14.961 19.469 1 97.38 184 ASN B C 1
ATOM 3126 O O . ASN B 1 184 ? 3.762 14 20.25 1 97.38 184 ASN B O 1
ATOM 3130 N N . ASN B 1 185 ? 4.336 15.07 18.312 1 95.62 185 ASN B N 1
ATOM 3131 C CA . ASN B 1 185 ? 5.301 14.055 17.906 1 95.62 185 ASN B CA 1
ATOM 3132 C C . ASN B 1 185 ? 6.684 14.656 17.672 1 95.62 185 ASN B C 1
ATOM 3134 O O . ASN B 1 185 ? 6.934 15.25 16.625 1 95.62 185 ASN B O 1
ATOM 3138 N N . PHE B 1 186 ? 7.605 14.367 18.516 1 92.62 186 PHE B N 1
ATOM 3139 C CA . PHE B 1 186 ? 8.922 14.961 18.344 1 92.62 186 PHE B CA 1
ATOM 3140 C C . PHE B 1 186 ? 9.906 13.945 17.766 1 92.62 186 PHE B C 1
ATOM 3142 O O . PHE B 1 186 ? 11.016 14.305 17.375 1 92.62 186 PHE B O 1
ATOM 3149 N N . ASP B 1 187 ? 9.562 12.688 17.797 1 94.94 187 ASP B N 1
ATOM 3150 C CA . ASP B 1 187 ? 10.383 11.648 17.188 1 94.94 187 ASP B CA 1
ATOM 3151 C C . ASP B 1 187 ? 9.938 11.367 15.75 1 94.94 187 ASP B C 1
ATOM 3153 O O . ASP B 1 187 ? 9.289 10.344 15.484 1 94.94 187 ASP B O 1
ATOM 3157 N N . TYR B 1 188 ? 10.273 12.266 14.906 1 94.56 188 TYR B N 1
ATOM 3158 C CA . TYR B 1 188 ? 9.875 12.195 13.508 1 94.56 188 TYR B CA 1
ATOM 3159 C C . TYR B 1 188 ? 11.094 12.031 12.602 1 94.56 188 TYR B C 1
ATOM 3161 O O . TYR B 1 188 ? 12.156 12.602 12.875 1 94.56 188 TYR B O 1
ATOM 3169 N N . PHE B 1 189 ? 10.891 11.203 11.562 1 91.31 189 PHE B N 1
ATOM 3170 C CA . PHE B 1 189 ? 11.938 10.906 10.594 1 91.31 189 PHE B CA 1
ATOM 3171 C C . PHE B 1 189 ? 11.375 10.859 9.18 1 91.31 189 PHE B C 1
ATOM 3173 O O . PHE B 1 189 ? 10.352 10.219 8.938 1 91.31 189 PHE B O 1
ATOM 3180 N N . ASP B 1 190 ? 11.984 11.703 8.273 1 92.75 190 ASP B N 1
ATOM 3181 C CA . ASP B 1 190 ? 11.703 11.625 6.848 1 92.75 190 ASP B CA 1
ATOM 3182 C C . ASP B 1 190 ? 12.836 10.914 6.102 1 92.75 190 ASP B C 1
ATOM 3184 O O . ASP B 1 190 ? 13.922 11.469 5.949 1 92.75 190 ASP B O 1
ATOM 3188 N N . PRO B 1 191 ? 12.562 9.773 5.594 1 93.38 191 PRO B N 1
ATOM 3189 C CA . PRO B 1 191 ? 13.641 8.984 5.004 1 93.38 191 PRO B CA 1
ATOM 3190 C C . PRO B 1 191 ? 14.219 9.625 3.744 1 93.38 191 PRO B C 1
ATOM 3192 O O . PRO B 1 191 ? 15.289 9.227 3.279 1 93.38 191 PRO B O 1
ATOM 3195 N N . THR B 1 192 ? 13.539 10.625 3.152 1 94.56 192 THR B N 1
ATOM 3196 C CA . THR B 1 192 ? 13.992 11.242 1.91 1 94.56 192 THR B CA 1
ATOM 3197 C C . THR B 1 192 ? 14.836 12.477 2.195 1 94.56 192 THR B C 1
ATOM 3199 O O . THR B 1 192 ? 15.414 13.062 1.279 1 94.56 192 THR B O 1
ATOM 3202 N N . LYS B 1 193 ? 14.891 13.047 3.365 1 87.75 193 LYS B N 1
ATOM 3203 C CA . LYS B 1 193 ? 15.617 14.266 3.713 1 87.75 193 LYS B CA 1
ATOM 3204 C C . LYS B 1 193 ? 16.859 13.945 4.531 1 87.75 193 LYS B C 1
ATOM 3206 O O . LYS B 1 193 ? 17.672 14.836 4.809 1 87.75 193 LYS B O 1
ATOM 3211 N N . GLY B 1 194 ? 17.344 12.781 4.656 1 69.25 194 GLY B N 1
ATOM 3212 C CA . GLY B 1 194 ? 18.531 12.438 5.418 1 69.25 194 GLY B CA 1
ATOM 3213 C C . GLY B 1 194 ? 18.406 12.734 6.898 1 69.25 194 GLY B C 1
ATOM 3214 O O . GLY B 1 194 ? 17.391 13.281 7.34 1 69.25 194 GLY B O 1
ATOM 3215 N N . GLU B 1 195 ? 19.375 12.242 7.773 1 58.94 195 GLU B N 1
ATOM 3216 C CA . GLU B 1 195 ? 19.375 12.312 9.234 1 58.94 195 GLU B CA 1
ATOM 3217 C C . GLU B 1 195 ? 19.391 13.766 9.719 1 58.94 195 GLU B C 1
ATOM 3219 O O . GLU B 1 195 ? 18.891 14.07 10.797 1 58.94 195 GLU B O 1
ATOM 3224 N N . GLU B 1 196 ? 20 14.617 9.047 1 50.19 196 GLU B N 1
ATOM 3225 C CA . GLU B 1 196 ? 20.234 15.953 9.578 1 50.19 196 GLU B CA 1
ATOM 3226 C C . GLU B 1 196 ? 18.922 16.719 9.773 1 50.19 196 GLU B C 1
ATOM 3228 O O . GLU B 1 196 ? 18.828 17.609 10.609 1 50.19 196 GLU B O 1
ATOM 3233 N N . ASN B 1 197 ? 17.984 16.484 9.062 1 48.56 197 ASN B N 1
ATOM 3234 C CA . ASN B 1 197 ? 16.781 17.297 9.242 1 48.56 197 ASN B CA 1
ATOM 3235 C C . ASN B 1 197 ? 15.773 16.594 10.141 1 48.56 197 ASN B C 1
ATOM 3237 O O . ASN B 1 197 ? 14.562 16.719 9.938 1 48.56 197 ASN B O 1
ATOM 3241 N N . ARG B 1 198 ? 16.312 15.742 11.023 1 45.03 198 ARG B N 1
ATOM 3242 C CA . ARG B 1 198 ? 15.461 15.234 12.094 1 45.03 198 ARG B CA 1
ATOM 3243 C C . ARG B 1 198 ? 15 16.359 13.008 1 45.03 198 ARG B C 1
ATOM 3245 O O . ARG B 1 198 ? 15.82 17.156 13.484 1 45.03 198 ARG B O 1
ATOM 3252 N N . GLU B 1 199 ? 13.961 17.016 12.664 1 40.5 199 GLU B N 1
ATOM 3253 C CA . GLU B 1 199 ? 13.406 18.094 13.492 1 40.5 199 GLU B CA 1
ATOM 3254 C C . GLU B 1 199 ? 13.352 17.688 14.961 1 40.5 199 GLU B C 1
ATOM 3256 O O . GLU B 1 199 ? 12.609 16.766 15.328 1 40.5 199 GLU B O 1
ATOM 3261 N N . CYS B 1 200 ? 14.516 17.688 15.688 1 36.91 200 CYS B N 1
ATOM 3262 C CA . CYS B 1 200 ? 14.539 17.5 17.141 1 36.91 200 CYS B CA 1
ATOM 3263 C C . CYS B 1 200 ? 13.641 18.516 17.828 1 36.91 200 CYS B C 1
ATOM 3265 O O . CYS B 1 200 ? 13.711 19.703 17.547 1 36.91 200 CYS B O 1
ATOM 3267 N N . GLY B 1 201 ? 12.477 18.078 18.281 1 33.25 201 GLY B N 1
ATOM 3268 C CA . GLY B 1 201 ? 11.633 18.844 19.203 1 33.25 201 GLY B CA 1
ATOM 3269 C C . GLY B 1 201 ? 12.422 19.703 20.156 1 33.25 201 GLY B C 1
ATOM 3270 O O . GLY B 1 201 ? 11.844 20.453 20.953 1 33.25 201 GLY B O 1
ATOM 3271 N N . LEU B 1 202 ? 13.688 19.375 20.484 1 32.03 202 LEU B N 1
ATOM 3272 C CA . LEU B 1 202 ? 14.32 20.016 21.625 1 32.03 202 LEU B CA 1
ATOM 3273 C C . LEU B 1 202 ? 14.648 21.469 21.312 1 32.03 202 LEU B C 1
ATOM 3275 O O . LEU B 1 202 ? 15.188 22.188 22.172 1 32.03 202 LEU B O 1
ATOM 3279 N N . HIS B 1 203 ? 14.578 21.891 20.031 1 31.67 203 HIS B N 1
ATOM 3280 C CA . HIS B 1 203 ? 15.07 23.266 20.078 1 31.67 203 HIS B CA 1
ATOM 3281 C C . HIS B 1 203 ? 14.133 24.172 20.859 1 31.67 203 HIS B C 1
ATOM 3283 O O . HIS B 1 203 ? 14.242 25.391 20.781 1 31.67 203 HIS B O 1
ATOM 3289 N N . LEU B 1 204 ? 13.086 23.641 21.469 1 30.47 204 LEU B N 1
ATOM 3290 C CA . LEU B 1 204 ? 12.375 24.594 22.312 1 30.47 204 LEU B CA 1
ATOM 3291 C C . LEU B 1 204 ? 13.281 25.094 23.438 1 30.47 204 LEU B C 1
ATOM 3293 O O . LEU B 1 204 ? 12.812 25.797 24.344 1 30.47 204 LEU B O 1
ATOM 3297 N N . SER B 1 205 ? 14.492 24.609 23.688 1 25.14 205 SER B N 1
ATOM 3298 C CA . SER B 1 205 ? 15.133 25.219 24.844 1 25.14 205 SER B CA 1
ATOM 3299 C C . SER B 1 205 ? 15.484 26.688 24.578 1 25.14 205 SER B C 1
ATOM 3301 O O . SER B 1 205 ? 15.836 27.422 25.5 1 25.14 205 SER B O 1
ATOM 3303 N N . HIS B 1 206 ? 15.523 27.266 23.391 1 22.94 206 HIS B N 1
ATOM 3304 C CA . HIS B 1 206 ? 15.984 28.625 23.641 1 22.94 206 HIS B CA 1
ATOM 3305 C C . HIS B 1 206 ? 14.836 29.516 24.109 1 22.94 206 HIS B C 1
ATOM 3307 O O . HIS B 1 206 ? 13.688 29.312 23.703 1 22.94 206 HIS B O 1
#

Secondary structure (DSSP, 8-state):
----HHHHHHHHTT-HHHHHHHHHHT---EEEEE---TTHHHHHHHHHHH-TTPEEEEE--S---HHHHHHHHHHHHHHT-EEEEE--SS-HHHHHHHH-SPPPTTSTTHHHHHIIIIIHHHHHHHHHH--SEEE----TTS-TTGGG--SEEE-TT-PEEE-TTTT--HHHHHHHHHHTT-----B---TTT-GGG--BGGGGG-/----HHHHHHHHTT-HHHHHHHHHHT---EEEEE---TTHHHHHHHHHHH-TTPEEEEE--S---HHHHHHHHHHHHHHT-EEEEE--SS-HHHHHHHH-SPPPTTSTTHHHHHIIIIIHHHHHHHHHH--SEEE----TTS-TTGGG--SEEE-TT--EEE-TTTT--HHHHHHHHHHTT---------TTT-GGG---GGGGG-

Solvent-accessible surface area (backbone atoms only — not comparable to full-atom values): 22669 Å² total; per-residue (Å²): 132,89,79,60,53,70,57,50,39,69,72,31,38,87,33,38,70,57,38,49,51,53,59,59,67,66,73,58,55,51,35,33,52,50,81,51,38,66,58,43,55,53,55,54,50,59,48,35,73,76,41,52,74,46,39,31,40,30,62,47,51,46,68,60,34,52,59,28,38,37,45,46,52,50,52,34,61,77,64,55,54,40,71,44,68,33,54,32,83,56,42,54,54,43,46,33,46,68,73,41,71,88,54,51,86,86,38,87,60,27,63,62,48,36,38,44,41,45,49,49,26,48,51,50,49,47,63,75,63,59,52,44,29,39,38,40,72,50,35,27,86,77,40,77,72,40,56,71,56,66,31,56,48,67,48,99,87,60,35,32,36,35,19,43,42,26,78,57,48,72,65,57,50,50,49,51,30,61,76,66,73,49,77,76,29,45,58,37,56,53,84,79,66,44,78,81,65,39,58,62,60,65,71,70,72,116,131,89,79,60,53,70,58,51,39,70,74,31,37,86,33,38,69,58,37,49,51,52,58,59,66,66,73,57,55,50,35,34,53,48,80,51,40,66,61,44,54,54,55,54,49,58,48,36,73,75,39,52,75,46,41,31,40,29,61,47,50,46,68,59,34,51,58,26,39,38,44,48,53,50,52,34,62,76,66,56,53,40,71,44,68,33,54,32,83,57,43,54,54,45,46,32,47,69,73,40,71,87,54,51,84,84,38,87,60,26,62,60,50,36,38,44,40,46,48,50,28,47,52,52,48,48,64,75,63,58,51,42,29,40,36,40,72,49,36,27,87,77,40,78,73,41,56,71,56,65,32,55,47,67,47,97,87,60,34,32,36,37,19,42,43,27,78,56,49,73,64,54,51,51,50,50,30,61,75,64,73,49,76,76,29,48,59,40,57,56,84,78,66,47,79,82,67,42,60,60,60,65,70,68,73,113

Organism: Methylobacillus flagellatus (strain ATCC 51484 / DSM 6875 / VKM B-1610 / KT) (NCBI:txid265072)

pLDDT: mean 92.63, std 14.76, range [22.94, 98.94]

Foldseek 3Di:
DDDPQVVVLVVCQQPLLVLLLVVVVVVWQEAEEDQQAWLRLLVVQSNCVNPVAHEYEYQALLPKDPLSVVLVVVSCVVSVHNYDYFAFPDHPVRCCVVPNDQDDQPDPCLVVSCCRRPVVSVVVVCVVSVTQEYEYQAELVPDVVLVPDTQWDADPVNRIYGHSCHHPDPVNSVVSCVVVVGDTGQQTDDSSPDPVPSNHPPVVPD/DDDPQVVVLVVCQQPLLVLLLVVVVVVWQEAEEDQQAWLRLLQVQSNCVNPVAHEYEYQALLPKDPLSVVLVVVSCVVSVHNYDYFAFPDHPVRCCVVPNDQDDQPDPCLVVSCCRRPVVSVVVVCVVSVTQEYEYQAELVLDVVLVPDTQWDADPVNRIYGHSCHHPDPVNSVVSCVVVVGDTGQQTDDSSPDPVPSNRPPVVPD

Sequence (412 aa):
MQLDLANINAEWGHDAQKLVEWALGLNKKAIVTTNFRPFEAVILHMVTQVQPDTPVIWMDSGYNTEATYRFADEVTRQLNLNLSIYLPKRSRAHREAVDGPVPALDDPRHAAFTEEVKLEPFARALRETAPEIWFTALRATDTAVRAQMDPVSINPDGLIKVAPLLHWSSKDLYQYLTAHNLPNNFDYFDPTKGEENRECGLHLSHMQLDLANINAEWGHDAQKLVEWALGLNKKAIVTTNFRPFEAVILHMVTQVQPDTPVIWMDSGYNTEATYRFADEVTRQLNLNLSIYLPKRSRAHREAVDGPVPALDDPRHAAFTEEVKLEPFARALRETAPEIWFTALRATDTAVRAQMDPVSINPDGLIKVAPLLHWSSKDLYQYLTAHNLPNNFDYFDPTKGEENRECGLHLSH

InterPro domains:
  IPR002500 Phosphoadenosine phosphosulphate reductase domain [PF01507] (40-185)
  IPR014729 Rossmann-like alpha/beta/alpha sandwich fold [G3DSA:3.40.50.620] (1-206)